Protein AF-0000000075712068 (afdb_homodimer)

Structure (mmCIF, N/CA/C/O backbone):
data_AF-0000000075712068-model_v1
#
loop_
_entity.id
_entity.type
_entity.pdbx_description
1 polymer 'Thiamin pyrophosphokinase, catalytic domain containing protein'
#
loop_
_atom_site.group_PDB
_atom_site.id
_atom_site.type_symbol
_atom_site.label_atom_id
_atom_site.label_alt_id
_atom_site.label_comp_id
_atom_site.label_asym_id
_atom_site.label_entity_id
_atom_site.label_seq_id
_atom_site.pdbx_PDB_ins_code
_atom_site.Cartn_x
_atom_site.Cartn_y
_atom_site.Cartn_z
_atom_site.occupancy
_atom_site.B_iso_or_equiv
_atom_site.auth_seq_id
_atom_site.auth_comp_id
_atom_site.auth_asym_id
_atom_site.auth_atom_id
_atom_site.pdbx_PDB_model_num
ATOM 1 N N . MET A 1 1 ? 18.078 -20.281 -3.396 1 86.62 1 MET A N 1
ATOM 2 C CA . MET A 1 1 ? 16.859 -20.359 -4.184 1 86.62 1 MET A CA 1
ATOM 3 C C . MET A 1 1 ? 16.844 -19.297 -5.277 1 86.62 1 MET A C 1
ATOM 5 O O . MET A 1 1 ? 17.438 -18.234 -5.121 1 86.62 1 MET A O 1
ATOM 9 N N . ILE A 1 2 ? 16.312 -19.641 -6.422 1 86.88 2 ILE A N 1
ATOM 10 C CA . ILE A 1 2 ? 16.188 -18.703 -7.523 1 86.88 2 ILE A CA 1
ATOM 11 C C . ILE A 1 2 ? 14.727 -18.328 -7.742 1 86.88 2 ILE A C 1
ATOM 13 O O . ILE A 1 2 ? 13.859 -19.203 -7.789 1 86.88 2 ILE A O 1
ATOM 17 N N . VAL A 1 3 ? 14.477 -17.047 -7.742 1 91.25 3 VAL A N 1
ATOM 18 C CA . VAL A 1 3 ? 13.125 -16.547 -7.984 1 91.25 3 VAL A CA 1
ATOM 19 C C . VAL A 1 3 ? 13.109 -15.727 -9.273 1 91.25 3 VAL A C 1
ATOM 21 O O . VAL A 1 3 ? 14.055 -14.984 -9.562 1 91.25 3 VAL A O 1
ATOM 24 N N . SER A 1 4 ? 12.109 -15.891 -10.039 1 91.88 4 SER A N 1
ATOM 25 C CA . SER A 1 4 ? 11.961 -15.133 -11.273 1 91.88 4 SER A CA 1
ATOM 26 C C . SER A 1 4 ? 10.5 -14.781 -11.531 1 91.88 4 SER A C 1
ATOM 28 O O . SER A 1 4 ? 9.594 -15.469 -11.047 1 91.88 4 SER A O 1
ATOM 30 N N . ASN A 1 5 ? 10.312 -13.719 -12.164 1 93.5 5 ASN A N 1
ATOM 31 C CA . ASN A 1 5 ? 8.992 -13.367 -12.688 1 93.5 5 ASN A CA 1
ATOM 32 C C . ASN A 1 5 ? 8.594 -14.273 -13.844 1 93.5 5 ASN A C 1
ATOM 34 O O . ASN A 1 5 ? 9.258 -14.289 -14.883 1 93.5 5 ASN A O 1
ATOM 38 N N . PRO A 1 6 ? 7.57 -14.984 -13.641 1 93.19 6 PRO A N 1
ATOM 39 C CA . PRO A 1 6 ? 7.223 -15.945 -14.688 1 93.19 6 PRO A CA 1
ATOM 40 C C . PRO A 1 6 ? 6.891 -15.273 -16.016 1 93.19 6 PRO A C 1
ATOM 42 O O . PRO A 1 6 ? 7.047 -15.883 -17.078 1 93.19 6 PRO A O 1
ATOM 45 N N . LEU A 1 7 ? 6.457 -14.062 -16 1 93.88 7 LEU A N 1
ATOM 46 C CA . LEU A 1 7 ? 6.105 -13.328 -17.203 1 93.88 7 LEU A CA 1
ATOM 47 C C . LEU A 1 7 ? 7.348 -13.031 -18.047 1 93.88 7 LEU A C 1
ATOM 49 O O . LEU A 1 7 ? 7.262 -12.859 -19.266 1 93.88 7 LEU A O 1
ATOM 53 N N . GLU A 1 8 ? 8.406 -12.945 -17.328 1 91.75 8 GLU A N 1
ATOM 54 C CA . GLU A 1 8 ? 9.648 -12.594 -18 1 91.75 8 GLU A CA 1
ATOM 55 C C . GLU A 1 8 ? 10.391 -13.844 -18.484 1 91.75 8 GLU A C 1
ATOM 57 O O . GLU A 1 8 ? 11.164 -13.781 -19.438 1 91.75 8 GLU A O 1
ATOM 62 N N . GLN A 1 9 ? 10.117 -14.992 -17.906 1 90.19 9 GLN A N 1
ATOM 63 C CA . GLN A 1 9 ? 10.891 -16.203 -18.188 1 90.19 9 GLN A CA 1
ATOM 64 C C . GLN A 1 9 ? 10.07 -17.203 -19 1 90.19 9 GLN A C 1
ATOM 66 O O . GLN A 1 9 ? 10.586 -18.234 -19.422 1 90.19 9 GLN A O 1
ATOM 71 N N . GLY A 1 10 ? 8.828 -16.938 -19.141 1 91.06 10 GLY A N 1
ATOM 72 C CA . GLY A 1 10 ? 7.965 -17.859 -19.859 1 91.06 10 GLY A CA 1
ATOM 73 C C . GLY A 1 10 ? 7.676 -19.125 -19.078 1 91.06 10 GLY A C 1
ATOM 74 O O . GLY A 1 10 ? 7.715 -20.234 -19.625 1 91.06 10 GLY A O 1
ATOM 75 N N . LEU A 1 11 ? 7.586 -18.984 -17.844 1 92.69 11 LEU A N 1
ATOM 76 C CA . LEU A 1 11 ? 7.289 -20.109 -16.953 1 92.69 11 LEU A CA 1
ATOM 77 C C . LEU A 1 11 ? 5.793 -20.203 -16.672 1 92.69 11 LEU A C 1
ATOM 79 O O . LEU A 1 11 ? 5.078 -19.203 -16.75 1 92.69 11 LEU A O 1
ATOM 83 N N . PRO A 1 12 ? 5.285 -21.359 -16.406 1 95.56 12 PRO A N 1
ATOM 84 C CA . PRO A 1 12 ? 3.869 -21.484 -16.062 1 95.56 12 PRO A CA 1
ATOM 85 C C . PRO A 1 12 ? 3.508 -20.734 -14.781 1 95.56 12 PRO A C 1
ATOM 87 O O . PRO A 1 12 ? 4.34 -20.609 -13.875 1 95.56 12 PRO A O 1
ATOM 90 N N . PHE A 1 13 ? 2.27 -20.281 -14.75 1 97.62 13 PHE A N 1
ATOM 91 C CA . PHE A 1 13 ? 1.799 -19.562 -13.57 1 97.62 13 PHE A CA 1
ATOM 92 C C . PHE A 1 13 ? 0.279 -19.641 -13.469 1 97.62 13 PHE A C 1
ATOM 94 O O . PHE A 1 13 ? -0.403 -19.922 -14.453 1 97.62 13 PHE A O 1
ATOM 101 N N . ALA A 1 14 ? -0.19 -19.438 -12.273 1 98.19 14 ALA A N 1
ATOM 102 C CA . ALA A 1 14 ? -1.609 -19.203 -12.023 1 98.19 14 ALA A CA 1
ATOM 103 C C . ALA A 1 14 ? -1.918 -17.703 -11.961 1 98.19 14 ALA A C 1
ATOM 105 O O . ALA A 1 14 ? -1.158 -16.938 -11.375 1 98.19 14 ALA A O 1
ATOM 106 N N . ALA A 1 15 ? -3.006 -17.344 -12.617 1 98 15 ALA A N 1
ATOM 107 C CA . ALA A 1 15 ? -3.488 -15.969 -12.523 1 98 15 ALA A CA 1
ATOM 108 C C . ALA A 1 15 ? -4.703 -15.875 -11.609 1 98 15 ALA A C 1
ATOM 110 O O . ALA A 1 15 ? -5.711 -16.547 -11.828 1 98 15 ALA A O 1
ATOM 111 N N . VAL A 1 16 ? -4.598 -15.078 -10.602 1 98.19 16 VAL A N 1
ATOM 112 C CA . VAL A 1 16 ? -5.699 -14.875 -9.664 1 98.19 16 VAL A CA 1
ATOM 113 C C . VAL A 1 16 ? -6.223 -13.445 -9.781 1 98.19 16 VAL A C 1
ATOM 115 O O . VAL A 1 16 ? -5.488 -12.484 -9.539 1 98.19 16 VAL A O 1
ATOM 118 N N . ALA A 1 17 ? -7.477 -13.336 -10.133 1 97.12 17 ALA A N 1
ATOM 119 C CA . ALA A 1 17 ? -8.117 -12.023 -10.219 1 97.12 17 ALA A CA 1
ATOM 120 C C . ALA A 1 17 ? -8.844 -11.68 -8.922 1 97.12 17 ALA A C 1
ATOM 122 O O . ALA A 1 17 ? -9.828 -12.328 -8.562 1 97.12 17 ALA A O 1
ATOM 123 N N . LEU A 1 18 ? -8.391 -10.68 -8.289 1 94.75 18 LEU A N 1
ATOM 124 C CA . LEU A 1 18 ? -9.008 -10.188 -7.059 1 94.75 18 LEU A CA 1
ATOM 125 C C . LEU A 1 18 ? -10.047 -9.109 -7.363 1 94.75 18 LEU A C 1
ATOM 127 O O . LEU A 1 18 ? -10.156 -8.656 -8.5 1 94.75 18 LEU A O 1
ATOM 131 N N . ASN A 1 19 ? -10.852 -8.773 -6.34 1 91.31 19 ASN A N 1
ATOM 132 C CA . ASN A 1 19 ? -11.883 -7.754 -6.512 1 91.31 19 ASN A CA 1
ATOM 133 C C . ASN A 1 19 ? -11.305 -6.348 -6.355 1 91.31 19 ASN A C 1
ATOM 135 O O . ASN A 1 19 ? -11.672 -5.625 -5.426 1 91.31 19 ASN A O 1
ATOM 139 N N . ASN A 1 20 ? -10.484 -6.012 -7.227 1 92.94 20 ASN A N 1
ATOM 140 C CA . ASN A 1 20 ? -9.805 -4.723 -7.344 1 92.94 20 ASN A CA 1
ATOM 141 C C . ASN A 1 20 ? -9.484 -4.391 -8.797 1 92.94 20 ASN A C 1
ATOM 143 O O . ASN A 1 20 ? -9.781 -5.176 -9.703 1 92.94 20 ASN A O 1
ATOM 147 N N . SER A 1 21 ? -8.938 -3.215 -8.961 1 92.69 21 SER A N 1
ATOM 148 C CA . SER A 1 21 ? -8.531 -2.854 -10.32 1 92.69 21 SER A CA 1
ATOM 149 C C . SER A 1 21 ? -7.488 -3.828 -10.859 1 92.69 21 SER A C 1
ATOM 151 O O . SER A 1 21 ? -6.461 -4.066 -10.227 1 92.69 21 SER A O 1
ATOM 153 N N . LEU A 1 22 ? -7.812 -4.352 -12.023 1 95.31 22 LEU A N 1
ATOM 154 C CA . LEU A 1 22 ? -6.875 -5.258 -12.68 1 95.31 22 LEU A CA 1
ATOM 155 C C . LEU A 1 22 ? -5.848 -4.484 -13.492 1 95.31 22 LEU A C 1
ATOM 157 O O . LEU A 1 22 ? -6.145 -3.406 -14.016 1 95.31 22 LEU A O 1
ATOM 161 N N . PRO A 1 23 ? -4.66 -5.008 -13.617 1 95.94 23 PRO A N 1
ATOM 162 C CA . PRO A 1 23 ? -3.613 -4.273 -14.328 1 95.94 23 PRO A CA 1
ATOM 163 C C . PRO A 1 23 ? -3.904 -4.137 -15.82 1 95.94 23 PRO A C 1
ATOM 165 O O . PRO A 1 23 ? -4.656 -4.938 -16.391 1 95.94 23 PRO A O 1
ATOM 168 N N . LYS A 1 24 ? -3.232 -3.191 -16.406 1 94 24 LYS A N 1
ATOM 169 C CA . LYS A 1 24 ? -3.416 -2.889 -17.828 1 94 24 LYS A CA 1
ATOM 170 C C . LYS A 1 24 ? -2.986 -4.066 -18.703 1 94 24 LYS A C 1
ATOM 172 O O . LYS A 1 24 ? -3.457 -4.211 -19.828 1 94 24 LYS A O 1
ATOM 177 N N . TYR A 1 25 ? -2.123 -4.938 -18.219 1 94.5 25 TYR A N 1
ATOM 178 C CA . TYR A 1 25 ? -1.614 -6.074 -18.969 1 94.5 25 TYR A CA 1
ATOM 179 C C . TYR A 1 25 ? -2.385 -7.344 -18.641 1 94.5 25 TYR A C 1
ATOM 181 O O . TYR A 1 25 ? -1.916 -8.453 -18.906 1 94.5 25 TYR A O 1
ATOM 189 N N . PHE A 1 26 ? -3.545 -7.18 -18.078 1 94.88 26 PHE A N 1
ATOM 190 C CA . PHE A 1 26 ? -4.34 -8.289 -17.562 1 94.88 26 PHE A CA 1
ATOM 191 C C . PHE A 1 26 ? -4.641 -9.297 -18.672 1 94.88 26 PHE A C 1
ATOM 193 O O . PHE A 1 26 ? -4.508 -10.508 -18.469 1 94.88 26 PHE A O 1
ATOM 200 N N . ASP A 1 27 ? -5.043 -8.805 -19.797 1 92.19 27 ASP A N 1
ATOM 201 C CA . ASP A 1 27 ? -5.461 -9.664 -20.906 1 92.19 27 ASP A CA 1
ATOM 202 C C . ASP A 1 27 ? -4.352 -10.648 -21.281 1 92.19 27 ASP A C 1
ATOM 204 O O . ASP A 1 27 ? -4.598 -11.852 -21.406 1 92.19 27 ASP A O 1
ATOM 208 N N . SER A 1 28 ? -3.17 -10.117 -21.438 1 92 28 SER A N 1
ATOM 209 C CA . SER A 1 28 ? -2.031 -10.945 -21.812 1 92 28 SER A CA 1
ATOM 210 C C . SER A 1 28 ? -1.72 -11.977 -20.734 1 92 28 SER A C 1
ATOM 212 O O . SER A 1 28 ? -1.431 -13.141 -21.031 1 92 28 SER A O 1
ATOM 214 N N . VAL A 1 29 ? -1.825 -11.648 -19.484 1 95.38 29 VAL A N 1
ATOM 215 C CA . VAL A 1 29 ? -1.562 -12.555 -18.375 1 95.38 29 VAL A CA 1
ATOM 216 C C . VAL A 1 29 ? -2.627 -13.648 -18.328 1 95.38 29 VAL A C 1
ATOM 218 O O . VAL A 1 29 ? -2.307 -14.828 -18.203 1 95.38 29 VAL A O 1
ATOM 221 N N . TRP A 1 30 ? -3.82 -13.188 -18.484 1 95.06 30 TRP A N 1
ATOM 222 C CA . TRP A 1 30 ? -4.961 -14.094 -18.391 1 95.06 30 TRP A CA 1
ATOM 223 C C . TRP A 1 30 ? -4.91 -15.156 -19.484 1 95.06 30 TRP A C 1
ATOM 225 O O . TRP A 1 30 ? -5.102 -16.344 -19.219 1 95.06 30 TRP A O 1
ATOM 235 N N . LYS A 1 31 ? -4.551 -14.758 -20.641 1 92.62 31 LYS A N 1
ATOM 236 C CA . LYS A 1 31 ? -4.496 -15.648 -21.797 1 92.62 31 LYS A CA 1
ATOM 237 C C . LYS A 1 31 ? -3.379 -16.672 -21.656 1 92.62 31 LYS A C 1
ATOM 239 O O . LYS A 1 31 ? -3.508 -17.812 -22.125 1 92.62 31 LYS A O 1
ATOM 244 N N . ASN A 1 32 ? -2.365 -16.328 -20.953 1 94.19 32 ASN A N 1
ATOM 245 C CA . ASN A 1 32 ? -1.186 -17.188 -20.922 1 94.19 32 ASN A CA 1
ATOM 246 C C . ASN A 1 32 ? -1.096 -17.969 -19.625 1 94.19 32 ASN A C 1
ATOM 248 O O . ASN A 1 32 ? -0.187 -18.781 -19.438 1 94.19 32 ASN A O 1
ATOM 252 N N . ALA A 1 33 ? -2.021 -17.812 -18.766 1 96.38 33 ALA A N 1
ATOM 253 C CA . ALA A 1 33 ? -2 -18.516 -17.469 1 96.38 33 ALA A CA 1
ATOM 254 C C . ALA A 1 33 ? -2.348 -19.984 -17.641 1 96.38 33 ALA A C 1
ATOM 256 O O . ALA A 1 33 ? -3.166 -20.344 -18.5 1 96.38 33 ALA A O 1
ATOM 257 N N . ASN A 1 34 ? -1.731 -20.797 -16.812 1 95.06 34 ASN A N 1
ATOM 258 C CA . ASN A 1 34 ? -2.061 -22.219 -16.797 1 95.06 34 ASN A CA 1
ATOM 259 C C . ASN A 1 34 ? -3.375 -22.484 -16.062 1 95.06 34 ASN A C 1
ATOM 261 O O . ASN A 1 34 ? -4.074 -23.453 -16.375 1 95.06 34 ASN A O 1
ATOM 265 N N . ILE A 1 35 ? -3.588 -21.703 -15.102 1 96.62 35 ILE A N 1
ATOM 266 C CA . ILE A 1 35 ? -4.852 -21.75 -14.375 1 96.62 35 ILE A CA 1
ATOM 267 C C . ILE A 1 35 ? -5.316 -20.328 -14.047 1 96.62 35 ILE A C 1
ATOM 269 O O . ILE A 1 35 ? -4.504 -19.484 -13.688 1 96.62 35 ILE A O 1
ATOM 273 N N . ARG A 1 36 ? -6.609 -20.125 -14.227 1 97.62 36 ARG A N 1
ATOM 274 C CA . ARG A 1 36 ? -7.242 -18.844 -13.984 1 97.62 36 ARG A CA 1
ATOM 275 C C . ARG A 1 36 ? -8.25 -18.922 -12.844 1 97.62 36 ARG A C 1
ATOM 277 O O . ARG A 1 36 ? -9.203 -19.703 -12.906 1 97.62 36 ARG A O 1
ATOM 284 N N . VAL A 1 37 ? -8.031 -18.125 -11.82 1 97.5 37 VAL A N 1
ATOM 285 C CA . VAL A 1 37 ? -8.883 -18.156 -10.641 1 97.5 37 VAL A CA 1
ATOM 286 C C . VAL A 1 37 ? -9.484 -16.781 -10.391 1 97.5 37 VAL A C 1
ATOM 288 O O . VAL A 1 37 ? -8.766 -15.773 -10.43 1 97.5 37 VAL A O 1
ATOM 291 N N . CYS A 1 38 ? -10.773 -16.734 -10.172 1 96.5 38 CYS A N 1
ATOM 292 C CA . CYS A 1 38 ? -11.43 -15.531 -9.695 1 96.5 38 CYS A CA 1
ATOM 293 C C . CYS A 1 38 ? -11.891 -15.695 -8.258 1 96.5 38 CYS A C 1
ATOM 295 O O . CYS A 1 38 ? -12.375 -16.766 -7.867 1 96.5 38 CYS A O 1
ATOM 297 N N . VAL A 1 39 ? -11.695 -14.609 -7.531 1 93.44 39 VAL A N 1
ATOM 298 C CA . VAL A 1 39 ? -12.156 -14.633 -6.148 1 93.44 39 VAL A CA 1
ATOM 299 C C . VAL A 1 39 ? -13.328 -13.664 -5.973 1 93.44 39 VAL A C 1
ATOM 301 O O . VAL A 1 39 ? -13.172 -12.453 -6.156 1 93.44 39 VAL A O 1
ATOM 304 N N . ASP A 1 40 ? -14.461 -14.172 -5.648 1 88.81 40 ASP A N 1
ATOM 305 C CA . ASP A 1 40 ? -15.664 -13.391 -5.391 1 88.81 40 ASP A CA 1
ATOM 306 C C . ASP A 1 40 ? -15.883 -12.336 -6.477 1 88.81 40 ASP A C 1
ATOM 308 O O . ASP A 1 40 ? -15.953 -12.664 -7.66 1 88.81 40 ASP A O 1
ATOM 312 N N . GLY A 1 41 ? -15.875 -11.125 -6.023 1 89.19 41 GLY A N 1
ATOM 313 C CA . GLY A 1 41 ? -16.125 -10.016 -6.934 1 89.19 41 GLY A CA 1
ATOM 314 C C . GLY A 1 41 ? -15.07 -9.883 -8.016 1 89.19 41 GLY A C 1
ATOM 315 O O . GLY A 1 41 ? -15.25 -9.141 -8.977 1 89.19 41 GLY A O 1
ATOM 316 N N . GLY A 1 42 ? -14.047 -10.609 -7.879 1 92.56 42 GLY A N 1
ATOM 317 C CA . GLY A 1 42 ? -13.078 -10.656 -8.961 1 92.56 42 GLY A CA 1
ATOM 318 C C . GLY A 1 42 ? -13.664 -11.133 -10.273 1 92.56 42 GLY A C 1
ATOM 319 O O . GLY A 1 42 ? -13.219 -10.727 -11.344 1 92.56 42 GLY A O 1
ATOM 320 N N . SER A 1 43 ? -14.648 -11.906 -10.172 1 93.06 43 SER A N 1
ATOM 321 C CA . SER A 1 43 ? -15.359 -12.391 -11.352 1 93.06 43 SER A CA 1
ATOM 322 C C . SER A 1 43 ? -16.031 -11.242 -12.102 1 93.06 43 SER A C 1
ATOM 324 O O . SER A 1 43 ? -16.016 -11.211 -13.336 1 93.06 43 SER A O 1
ATOM 326 N N . ASN A 1 44 ? -16.625 -10.383 -11.344 1 93 44 ASN A N 1
ATOM 327 C CA . ASN A 1 44 ? -17.219 -9.203 -11.945 1 93 44 ASN A CA 1
ATOM 328 C C . ASN A 1 44 ? -16.188 -8.375 -12.719 1 93 44 ASN A C 1
ATOM 330 O O . ASN A 1 44 ? -16.453 -7.938 -13.836 1 93 44 ASN A O 1
ATOM 334 N N . ARG A 1 45 ? -15.047 -8.234 -12.094 1 91.81 45 ARG A N 1
ATOM 335 C CA . ARG A 1 45 ? -13.977 -7.441 -12.695 1 91.81 45 ARG A CA 1
ATOM 336 C C . ARG A 1 45 ? -13.516 -8.047 -14.016 1 91.81 45 ARG A C 1
ATOM 338 O O . ARG A 1 45 ? -13.273 -7.328 -14.984 1 91.81 45 ARG A O 1
ATOM 345 N N . VAL A 1 46 ? -13.43 -9.328 -14.031 1 93.81 46 VAL A N 1
ATOM 346 C CA . VAL A 1 46 ? -12.945 -10.031 -15.211 1 93.81 46 VAL A CA 1
ATOM 347 C C . VAL A 1 46 ? -13.953 -9.891 -16.344 1 93.81 46 VAL A C 1
ATOM 349 O O . VAL A 1 46 ? -13.586 -9.539 -17.469 1 93.81 46 VAL A O 1
ATOM 352 N N . LEU A 1 47 ? -15.164 -10.133 -16.062 1 90.62 47 LEU A N 1
ATOM 353 C CA . LEU A 1 47 ? -16.172 -10.016 -17.109 1 90.62 47 LEU A CA 1
ATOM 354 C C . LEU A 1 47 ? -16.25 -8.578 -17.609 1 90.62 47 LEU A C 1
ATOM 356 O O . LEU A 1 47 ? -16.312 -8.352 -18.828 1 90.62 47 LEU A O 1
ATOM 360 N N . ASP A 1 48 ? -16.281 -7.641 -16.688 1 90.62 48 ASP A N 1
ATOM 361 C CA . ASP A 1 48 ? -16.344 -6.234 -17.062 1 90.62 48 ASP A CA 1
ATOM 362 C C . ASP A 1 48 ? -15.141 -5.84 -17.922 1 90.62 48 ASP A C 1
ATOM 364 O O . ASP A 1 48 ? -15.273 -5.027 -18.844 1 90.62 48 ASP A O 1
ATOM 368 N N . TYR A 1 49 ? -14.047 -6.359 -17.562 1 89.44 49 TYR A N 1
ATOM 369 C CA . TYR A 1 49 ? -12.828 -6.086 -18.312 1 89.44 49 TYR A CA 1
ATOM 370 C C . TYR A 1 49 ? -12.969 -6.516 -19.766 1 89.44 49 TYR A C 1
ATOM 372 O O . TYR A 1 49 ? -12.672 -5.746 -20.688 1 89.44 49 TYR A O 1
ATOM 380 N N . PHE A 1 50 ? -13.469 -7.684 -20.016 1 86.94 50 PHE A N 1
ATOM 381 C CA . PHE A 1 50 ? -13.547 -8.234 -21.375 1 86.94 50 PHE A CA 1
ATOM 382 C C . PHE A 1 50 ? -14.727 -7.641 -22.125 1 86.94 50 PHE A C 1
ATOM 384 O O . PHE A 1 50 ? -14.656 -7.445 -23.344 1 86.94 50 PHE A O 1
ATOM 391 N N . VAL A 1 51 ? -15.781 -7.375 -21.438 1 82.5 51 VAL A N 1
ATOM 392 C CA . VAL A 1 51 ? -16.922 -6.707 -22.062 1 82.5 51 VAL A CA 1
ATOM 393 C C . VAL A 1 51 ? -16.516 -5.301 -22.5 1 82.5 51 VAL A C 1
ATOM 395 O O . VAL A 1 51 ? -16.875 -4.855 -23.594 1 82.5 51 VAL A O 1
ATOM 398 N N . GLY A 1 52 ? -15.805 -4.648 -21.641 1 81.31 52 GLY A N 1
ATOM 399 C CA . GLY A 1 52 ? -15.32 -3.316 -21.969 1 81.31 52 GLY A CA 1
ATOM 400 C C . GLY A 1 52 ? -14.438 -3.289 -23.203 1 81.31 52 GLY A C 1
ATOM 401 O O . GLY A 1 52 ? -14.461 -2.326 -23.969 1 81.31 52 GLY A O 1
ATOM 402 N N . LYS A 1 53 ? -13.695 -4.316 -23.422 1 79.38 53 LYS A N 1
ATOM 403 C CA . LYS A 1 53 ? -12.805 -4.418 -24.578 1 79.38 53 LYS A CA 1
ATOM 404 C C . LYS A 1 53 ? -13.547 -4.938 -25.812 1 79.38 53 LYS A C 1
ATOM 406 O O . LYS A 1 53 ? -12.961 -5.094 -26.875 1 79.38 53 LYS A O 1
ATOM 411 N N . LYS A 1 54 ? -14.82 -5.145 -25.656 1 77.62 54 LYS A N 1
ATOM 412 C CA . LYS A 1 54 ? -15.672 -5.66 -26.734 1 77.62 54 LYS A CA 1
ATOM 413 C C . LYS A 1 54 ? -15.141 -6.984 -27.266 1 77.62 54 LYS A C 1
ATOM 415 O O . LYS A 1 54 ? -15.188 -7.234 -28.469 1 77.62 54 LYS A O 1
ATOM 420 N N . GLU A 1 55 ? -14.453 -7.586 -26.438 1 72.44 55 GLU A N 1
ATOM 421 C CA . GLU A 1 55 ? -13.984 -8.906 -26.828 1 72.44 55 GLU A CA 1
ATOM 422 C C . GLU A 1 55 ? -15.055 -9.969 -26.594 1 72.44 55 GLU A C 1
ATOM 424 O O . GLU A 1 55 ? -15.547 -10.133 -25.469 1 72.44 55 GLU A O 1
ATOM 429 N N . LYS A 1 56 ? -15.438 -10.484 -27.672 1 64.88 56 LYS A N 1
ATOM 430 C CA . LYS A 1 56 ? -16.5 -11.484 -27.609 1 64.88 56 LYS A CA 1
ATOM 431 C C . LYS A 1 56 ? -15.977 -12.828 -27.125 1 64.88 56 LYS A C 1
ATOM 433 O O . LYS A 1 56 ? -16.719 -13.609 -26.531 1 64.88 56 LYS A O 1
ATOM 438 N N . LYS A 1 57 ? -14.719 -12.992 -27.391 1 74.81 57 LYS A N 1
ATOM 439 C CA . LYS A 1 57 ? -14.156 -14.266 -26.969 1 74.81 57 LYS A CA 1
ATOM 440 C C . LYS A 1 57 ? -13.086 -14.062 -25.891 1 74.81 57 LYS A C 1
ATOM 442 O O . LYS A 1 57 ? -12.148 -13.289 -26.094 1 74.81 57 LYS A O 1
ATOM 447 N N . PHE A 1 58 ? -13.469 -14.398 -24.688 1 79.62 58 PHE A N 1
ATOM 448 C CA . PHE A 1 58 ? -12.477 -14.375 -23.625 1 79.62 58 PHE A CA 1
ATOM 449 C C . PHE A 1 58 ? -12.461 -15.695 -22.875 1 79.62 58 PHE A C 1
ATOM 451 O O . PHE A 1 58 ? -13.383 -16.5 -23 1 79.62 58 PHE A O 1
ATOM 458 N N . LEU A 1 59 ? -11.344 -15.961 -22.359 1 89.12 59 LEU A N 1
ATOM 459 C CA . LEU A 1 59 ? -11.219 -17.188 -21.578 1 89.12 59 LEU A CA 1
ATOM 460 C C . LEU A 1 59 ? -11.891 -17.047 -20.219 1 89.12 59 LEU A C 1
ATOM 462 O O . LEU A 1 59 ? -11.617 -16.109 -19.484 1 89.12 59 LEU A O 1
ATOM 466 N N . SER A 1 60 ? -12.758 -17.953 -20 1 93.38 60 SER A N 1
ATOM 467 C CA . SER A 1 60 ? -13.391 -18 -18.688 1 93.38 60 SER A CA 1
ATOM 468 C C . SER A 1 60 ? -12.406 -18.438 -17.609 1 93.38 60 SER A C 1
ATOM 470 O O . SER A 1 60 ? -11.43 -19.125 -17.906 1 93.38 60 SER A O 1
ATOM 472 N N . PRO A 1 61 ? -12.703 -18.031 -16.375 1 96.88 61 PRO A N 1
ATOM 473 C CA . PRO A 1 61 ? -11.898 -18.609 -15.297 1 96.88 61 PRO A CA 1
ATOM 474 C C . PRO A 1 61 ? -12.078 -20.125 -15.18 1 96.88 61 PRO A C 1
ATOM 476 O O . PRO A 1 61 ? -13.156 -20.641 -15.477 1 96.88 61 PRO A O 1
ATOM 479 N N . ASP A 1 62 ? -10.961 -20.766 -14.805 1 96.62 62 ASP A N 1
ATOM 480 C CA . ASP A 1 62 ? -11.07 -22.188 -14.508 1 96.62 62 ASP A CA 1
ATOM 481 C C . ASP A 1 62 ? -11.852 -22.422 -13.219 1 96.62 62 ASP A C 1
ATOM 483 O O . ASP A 1 62 ? -12.633 -23.375 -13.133 1 96.62 62 ASP A O 1
ATOM 487 N N . VAL A 1 63 ? -11.656 -21.547 -12.273 1 96.38 63 VAL A N 1
ATOM 488 C CA . VAL A 1 63 ? -12.281 -21.703 -10.969 1 96.38 63 VAL A CA 1
ATOM 489 C C . VAL A 1 63 ? -12.734 -20.344 -10.438 1 96.38 63 VAL A C 1
ATOM 491 O O . VAL A 1 63 ? -12.031 -19.344 -10.602 1 96.38 63 VAL A O 1
ATOM 494 N N . ILE A 1 64 ? -13.875 -20.281 -9.844 1 95.19 64 ILE A N 1
ATOM 495 C CA . ILE A 1 64 ? -14.367 -19.156 -9.047 1 95.19 64 ILE A CA 1
ATOM 496 C C . ILE A 1 64 ? -14.516 -19.594 -7.586 1 95.19 64 ILE A C 1
ATOM 498 O O . ILE A 1 64 ? -15.227 -20.547 -7.285 1 95.19 64 ILE A O 1
ATOM 502 N N . VAL A 1 65 ? -13.805 -18.828 -6.723 1 94.12 65 VAL A N 1
ATOM 503 C CA . VAL A 1 65 ? -13.82 -19.234 -5.32 1 94.12 65 VAL A CA 1
ATOM 504 C C . VAL A 1 65 ? -14.328 -18.078 -4.453 1 94.12 65 VAL A C 1
ATOM 506 O O . VAL A 1 65 ? -14.016 -16.922 -4.711 1 94.12 65 VAL A O 1
ATOM 509 N N . GLY A 1 66 ? -15.117 -18.359 -3.393 1 89.81 66 GLY A N 1
ATOM 510 C CA . GLY A 1 66 ? -15.562 -17.359 -2.436 1 89.81 66 GLY A CA 1
ATOM 511 C C . GLY A 1 66 ? -16.938 -17.625 -1.879 1 89.81 66 GLY A C 1
ATOM 512 O O . GLY A 1 66 ? -17.453 -18.75 -1.988 1 89.81 66 GLY A O 1
ATOM 513 N N . ASP A 1 67 ? -17.516 -16.672 -1.195 1 82 67 ASP A N 1
ATOM 514 C CA . ASP A 1 67 ? -18.875 -16.828 -0.651 1 82 67 ASP A CA 1
ATOM 515 C C . ASP A 1 67 ? -19.922 -16.359 -1.646 1 82 67 ASP A C 1
ATOM 517 O O . ASP A 1 67 ? -21.125 -16.422 -1.369 1 82 67 ASP A O 1
ATOM 521 N N . LEU A 1 68 ? -19.547 -15.906 -2.734 1 77.94 68 LEU A N 1
ATOM 522 C CA . LEU A 1 68 ? -20.328 -15.562 -3.912 1 77.94 68 LEU A CA 1
ATOM 523 C C . LEU A 1 68 ? -21.328 -14.453 -3.592 1 77.94 68 LEU A C 1
ATOM 525 O O . LEU A 1 68 ? -22.328 -14.297 -4.285 1 77.94 68 LEU A O 1
ATOM 529 N N . GLN A 1 69 ? -21.016 -13.773 -2.518 1 77.5 69 GLN A N 1
ATOM 530 C CA . GLN A 1 69 ? -21.922 -12.703 -2.131 1 77.5 69 GLN A CA 1
ATOM 531 C C . GLN A 1 69 ? -21.734 -11.477 -3.02 1 77.5 69 GLN A C 1
ATOM 533 O O . GLN A 1 69 ? -22.688 -10.711 -3.236 1 77.5 69 GLN A O 1
ATOM 538 N N . SER A 1 70 ? -20.609 -11.297 -3.518 1 80.19 70 SER A N 1
ATOM 539 C CA . SER A 1 70 ? -20.297 -10.086 -4.262 1 80.19 70 SER A CA 1
ATOM 540 C C . SER A 1 70 ? -20.328 -10.336 -5.766 1 80.19 70 SER A C 1
ATOM 542 O O . SER A 1 70 ? -20 -9.445 -6.555 1 80.19 70 SER A O 1
ATOM 544 N N . ILE A 1 71 ? -20.688 -11.461 -6.176 1 89.12 71 ILE A N 1
ATOM 545 C CA . ILE A 1 71 ? -20.734 -11.758 -7.605 1 89.12 71 ILE A CA 1
ATOM 546 C C . ILE A 1 71 ? -22.141 -11.461 -8.141 1 89.12 71 ILE A C 1
ATOM 548 O O . ILE A 1 71 ? -23.141 -11.844 -7.535 1 89.12 71 ILE A O 1
ATOM 552 N N . ARG A 1 72 ? -22.172 -10.773 -9.172 1 91.06 72 ARG A N 1
ATOM 553 C CA . ARG A 1 72 ? -23.453 -10.531 -9.836 1 91.06 72 ARG A CA 1
ATOM 554 C C . ARG A 1 72 ? -24.016 -11.82 -10.438 1 91.06 72 ARG A C 1
ATOM 556 O O . ARG A 1 72 ? -23.266 -12.617 -11.016 1 91.06 72 ARG A O 1
ATOM 563 N N . PRO A 1 73 ? -25.297 -11.906 -10.336 1 90.38 73 PRO A N 1
ATOM 564 C CA . PRO A 1 73 ? -25.906 -13.148 -10.828 1 90.38 73 PRO A CA 1
ATOM 565 C C . PRO A 1 73 ? -25.609 -13.406 -12.305 1 90.38 73 PRO A C 1
ATOM 567 O O . PRO A 1 73 ? -25.344 -14.547 -12.695 1 90.38 73 PRO A O 1
ATOM 570 N N . GLU A 1 74 ? -25.656 -12.453 -13.062 1 90.75 74 GLU A N 1
ATOM 571 C CA . GLU A 1 74 ? -25.406 -12.617 -14.492 1 90.75 74 GLU A CA 1
ATOM 572 C C . GLU A 1 74 ? -23.969 -13.07 -14.758 1 90.75 74 GLU A C 1
ATOM 574 O O . GLU A 1 74 ? -23.719 -13.82 -15.703 1 90.75 74 GLU A O 1
ATOM 579 N N . VAL A 1 75 ? -23.094 -12.656 -13.922 1 90.88 75 VAL A N 1
ATOM 580 C CA . VAL A 1 75 ? -21.688 -13.016 -14.055 1 90.88 75 VAL A CA 1
ATOM 581 C C . VAL A 1 75 ? -21.484 -14.477 -13.664 1 90.88 75 VAL A C 1
ATOM 583 O O . VAL A 1 75 ? -20.812 -15.227 -14.375 1 90.88 75 VAL A O 1
ATOM 586 N N . GLN A 1 76 ? -22.125 -14.836 -12.617 1 90.06 76 GLN A N 1
ATOM 587 C CA . GLN A 1 76 ? -22.031 -16.219 -12.18 1 90.06 76 GLN A CA 1
ATOM 588 C C . GLN A 1 76 ? -22.578 -17.172 -13.234 1 90.06 76 GLN A C 1
ATOM 590 O O . GLN A 1 76 ? -21.953 -18.188 -13.547 1 90.06 76 GLN A O 1
ATOM 595 N N . HIS A 1 77 ? -23.703 -16.828 -13.742 1 90.56 77 HIS A N 1
ATOM 596 C CA . HIS A 1 77 ? -24.344 -17.672 -14.766 1 90.56 77 HIS A CA 1
ATOM 597 C C . HIS A 1 77 ? -23.453 -17.781 -16 1 90.56 77 HIS A C 1
ATOM 599 O O . HIS A 1 77 ? -23.297 -18.875 -16.547 1 90.56 77 HIS A O 1
ATOM 605 N N . GLU A 1 78 ? -22.922 -16.703 -16.375 1 89.88 78 GLU A N 1
ATOM 606 C CA . GLU A 1 78 ? -22.062 -16.688 -17.562 1 89.88 78 GLU A CA 1
ATOM 607 C C . GLU A 1 78 ? -20.859 -17.609 -17.391 1 89.88 78 GLU A C 1
ATOM 609 O O . GLU A 1 78 ? -20.594 -18.453 -18.266 1 89.88 78 GLU A O 1
ATOM 614 N N . PHE A 1 79 ? -20.234 -17.578 -16.312 1 91.81 79 PHE A N 1
ATOM 615 C CA . PHE A 1 79 ? -19 -18.328 -16.125 1 91.81 79 PHE A CA 1
ATOM 616 C C . PHE A 1 79 ? -19.312 -19.797 -15.852 1 91.81 79 PHE A C 1
ATOM 618 O O . PHE A 1 79 ? -18.562 -20.672 -16.281 1 91.81 79 PHE A O 1
ATOM 625 N N . GLU A 1 80 ? -20.344 -20.016 -15.227 1 89.81 80 GLU A N 1
ATOM 626 C CA . GLU A 1 80 ? -20.75 -21.406 -15.047 1 89.81 80 GLU A CA 1
ATOM 627 C C . GLU A 1 80 ? -21.094 -22.062 -16.391 1 89.81 80 GLU A C 1
ATOM 629 O O . GLU A 1 80 ? -20.719 -23.203 -16.641 1 89.81 80 GLU A O 1
ATOM 634 N N . SER A 1 81 ? -21.766 -21.328 -17.156 1 91.31 81 SER A N 1
ATOM 635 C CA . SER A 1 81 ? -22.203 -21.844 -18.453 1 91.31 81 SER A CA 1
ATOM 636 C C . SER A 1 81 ? -21.016 -22.062 -19.391 1 91.31 81 SER A C 1
ATOM 638 O O . SER A 1 81 ? -21.094 -22.875 -20.312 1 91.31 81 SER A O 1
ATOM 640 N N . THR A 1 82 ? -19.984 -21.359 -19.109 1 90.19 82 THR A N 1
ATOM 641 C CA . THR A 1 82 ? -18.828 -21.453 -19.984 1 90.19 82 THR A CA 1
ATOM 642 C C . THR A 1 82 ? -17.766 -22.375 -19.391 1 90.19 82 THR A C 1
ATOM 644 O O . THR A 1 82 ? -16.641 -22.453 -19.891 1 90.19 82 THR A O 1
ATOM 647 N N . GLY A 1 83 ? -18.062 -23.047 -18.219 1 90.94 83 GLY A N 1
ATOM 648 C CA . GLY A 1 83 ? -17.234 -24.156 -17.781 1 90.94 83 GLY A CA 1
ATOM 649 C C . GLY A 1 83 ? -16.469 -23.859 -16.5 1 90.94 83 GLY A C 1
ATOM 650 O O . GLY A 1 83 ? -15.68 -24.703 -16.031 1 90.94 83 GLY A O 1
ATOM 651 N N . SER A 1 84 ? -16.625 -22.766 -15.906 1 94.75 84 SER A N 1
ATOM 652 C CA . SER A 1 84 ? -15.922 -22.438 -14.664 1 94.75 84 SER A CA 1
ATOM 653 C C . SER A 1 84 ? -16.422 -23.312 -13.508 1 94.75 84 SER A C 1
ATOM 655 O O . SER A 1 84 ? -17.625 -23.547 -13.383 1 94.75 84 SER A O 1
ATOM 657 N N . GLN A 1 85 ? -15.492 -23.828 -12.789 1 94.62 85 GLN A N 1
ATOM 658 C CA . GLN A 1 85 ? -15.844 -24.5 -11.547 1 94.62 85 GLN A CA 1
ATOM 659 C C . GLN A 1 85 ? -16.109 -23.5 -10.43 1 94.62 85 GLN A C 1
ATOM 661 O O . GLN A 1 85 ? -15.344 -22.547 -10.25 1 94.62 85 GLN A O 1
ATOM 666 N N . ILE A 1 86 ? -17.156 -23.75 -9.68 1 92.25 86 ILE A N 1
ATOM 667 C CA . ILE A 1 86 ? -17.484 -22.875 -8.555 1 92.25 86 ILE A CA 1
ATOM 668 C C . ILE A 1 86 ? -17.125 -23.578 -7.242 1 92.25 86 ILE A C 1
ATOM 670 O O . ILE A 1 86 ? -17.594 -24.688 -6.977 1 92.25 86 ILE A O 1
ATOM 674 N N . VAL A 1 87 ? -16.266 -22.969 -6.488 1 92.56 87 VAL A N 1
ATOM 675 C CA . VAL A 1 87 ? -15.883 -23.469 -5.168 1 92.56 87 VAL A CA 1
ATOM 676 C C . VAL A 1 87 ? -16.391 -22.516 -4.094 1 92.56 87 VAL A C 1
ATOM 678 O O . VAL A 1 87 ? -15.844 -21.422 -3.928 1 92.56 87 VAL A O 1
ATOM 681 N N . LYS A 1 88 ? -17.328 -22.938 -3.312 1 88.31 88 LYS A N 1
ATOM 682 C CA . LYS A 1 88 ? -17.922 -22.078 -2.291 1 88.31 88 LYS A CA 1
ATOM 683 C C . LYS A 1 88 ? -17.188 -22.219 -0.96 1 88.31 88 LYS A C 1
ATOM 685 O O . LYS A 1 88 ? -16.969 -23.328 -0.478 1 88.31 88 LYS A O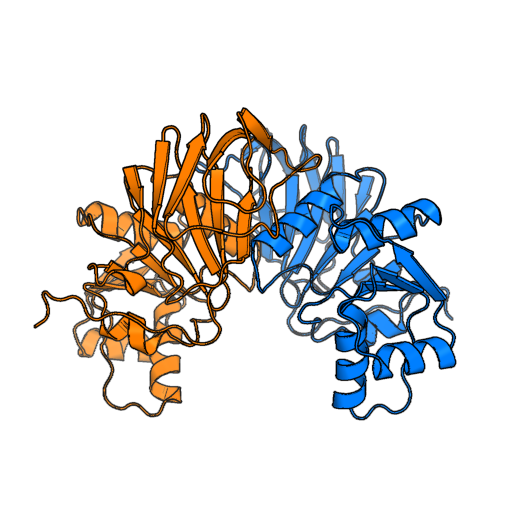 1
ATOM 690 N N . ILE A 1 89 ? -16.734 -21.141 -0.492 1 84.31 89 ILE A N 1
ATOM 691 C CA . ILE A 1 89 ? -16.141 -21.062 0.837 1 84.31 89 ILE A CA 1
ATOM 692 C C . ILE A 1 89 ? -16.906 -20.031 1.68 1 84.31 89 ILE A C 1
ATOM 694 O O . ILE A 1 89 ? -16.906 -18.844 1.375 1 84.31 89 ILE A O 1
ATOM 698 N N . ASN A 1 90 ? -17.609 -20.469 2.748 1 76.31 90 ASN A N 1
ATOM 699 C CA . ASN A 1 90 ? -18.469 -19.625 3.58 1 76.31 90 ASN A CA 1
ATOM 700 C C . ASN A 1 90 ? -17.719 -19.156 4.832 1 76.31 90 ASN A C 1
ATOM 702 O O . ASN A 1 90 ? -17.875 -19.734 5.906 1 76.31 90 ASN A O 1
ATOM 706 N N . ASN A 1 91 ? -16.547 -18.844 4.746 1 71.31 91 ASN A N 1
ATOM 707 C CA . ASN A 1 91 ? -15.805 -18.375 5.918 1 71.31 91 ASN A CA 1
ATOM 708 C C . ASN A 1 91 ? -15.469 -16.891 5.82 1 71.31 91 ASN A C 1
ATOM 710 O O . ASN A 1 91 ? -14.633 -16.5 5.008 1 71.31 91 ASN A O 1
ATOM 714 N N . SER A 1 92 ? -16.188 -16.219 6.707 1 65.94 92 SER A N 1
ATOM 715 C CA . SER A 1 92 ? -16.047 -14.766 6.68 1 65.94 92 SER A CA 1
ATOM 716 C C . SER A 1 92 ? -14.703 -14.32 7.25 1 65.94 92 SER A C 1
ATOM 718 O O . SER A 1 92 ? -14.297 -13.172 7.082 1 65.94 92 SER A O 1
ATOM 720 N N . GLN A 1 93 ? -13.945 -15.242 7.734 1 76.12 93 GLN A N 1
ATOM 721 C CA . GLN A 1 93 ? -12.711 -14.859 8.406 1 76.12 93 GLN A CA 1
ATOM 722 C C . GLN A 1 93 ? -11.508 -15.062 7.492 1 76.12 93 GLN A C 1
ATOM 724 O O . GLN A 1 93 ? -10.367 -14.773 7.883 1 76.12 93 GLN A O 1
ATOM 729 N N . VAL A 1 94 ? -11.812 -15.516 6.379 1 82.62 94 VAL A N 1
ATOM 730 C CA . VAL A 1 94 ? -10.727 -15.742 5.426 1 82.62 94 VAL A CA 1
ATOM 731 C C . VAL A 1 94 ? -10.766 -14.672 4.344 1 82.62 94 VAL A C 1
ATOM 733 O O . VAL A 1 94 ? -11.82 -14.391 3.766 1 82.62 94 VAL A O 1
ATOM 736 N N . THR A 1 95 ? -9.648 -14.023 4.148 1 87.19 95 THR A N 1
ATOM 737 C CA . THR A 1 95 ? -9.594 -12.953 3.156 1 87.19 95 THR A CA 1
ATOM 738 C C . THR A 1 95 ? -9.641 -13.531 1.742 1 87.19 95 THR A C 1
ATOM 740 O O . THR A 1 95 ? -9.438 -14.727 1.547 1 87.19 95 THR A O 1
ATOM 743 N N . ASP A 1 96 ? -9.906 -12.703 0.818 1 84.25 96 ASP A N 1
ATOM 744 C CA . ASP A 1 96 ? -9.953 -13.109 -0.583 1 84.25 96 ASP A CA 1
ATOM 745 C C . ASP A 1 96 ? -8.625 -13.711 -1.028 1 84.25 96 ASP A C 1
ATOM 747 O O . ASP A 1 96 ? -8.602 -14.742 -1.705 1 84.25 96 ASP A O 1
ATOM 751 N N . ALA A 1 97 ? -7.574 -13.156 -0.634 1 90.06 97 ALA A N 1
ATOM 752 C CA . ALA A 1 97 ? -6.258 -13.68 -0.984 1 90.06 97 ALA A CA 1
ATOM 753 C C . ALA A 1 97 ? -6.051 -15.078 -0.408 1 90.06 97 ALA A C 1
ATOM 755 O O . ALA A 1 97 ? -5.562 -15.977 -1.099 1 90.06 97 ALA A O 1
ATOM 756 N N . GLU A 1 98 ? -6.445 -15.242 0.799 1 93.19 98 GLU A N 1
ATOM 757 C CA . GLU A 1 98 ? -6.285 -16.531 1.461 1 93.19 98 GLU A CA 1
ATOM 758 C C . GLU A 1 98 ? -7.141 -17.609 0.797 1 93.19 98 GLU A C 1
ATOM 760 O O . GLU A 1 98 ? -6.715 -18.75 0.665 1 93.19 98 GLU A O 1
ATOM 765 N N . LYS A 1 99 ? -8.359 -17.234 0.379 1 92.38 99 LYS A N 1
ATOM 766 C CA . LYS A 1 99 ? -9.219 -18.188 -0.32 1 92.38 99 LYS A CA 1
ATOM 767 C C . LYS A 1 99 ? -8.539 -18.719 -1.572 1 92.38 99 LYS A C 1
ATOM 769 O O . LYS A 1 99 ? -8.492 -19.938 -1.786 1 92.38 99 LYS A O 1
ATOM 774 N N . ALA A 1 100 ? -8.016 -17.844 -2.336 1 93.44 100 ALA A N 1
ATOM 775 C CA . ALA A 1 100 ? -7.367 -18.219 -3.586 1 93.44 100 ALA A CA 1
ATOM 776 C C . ALA A 1 100 ? -6.113 -19.062 -3.32 1 93.44 100 ALA A C 1
ATOM 778 O O . ALA A 1 100 ? -5.902 -20.094 -3.957 1 93.44 100 ALA A O 1
ATOM 779 N N . ILE A 1 101 ? -5.309 -18.641 -2.396 1 96.06 101 ILE A N 1
ATOM 780 C CA . ILE A 1 101 ? -4.047 -19.297 -2.084 1 96.06 101 ILE A CA 1
ATOM 781 C C . ILE A 1 101 ? -4.316 -20.688 -1.515 1 96.06 101 ILE A C 1
ATOM 783 O O . ILE A 1 101 ? -3.664 -21.656 -1.902 1 96.06 101 ILE A O 1
ATOM 787 N N . ASN A 1 102 ? -5.285 -20.766 -0.631 1 94.44 102 ASN A N 1
ATOM 788 C CA . ASN A 1 102 ? -5.645 -22.062 -0.057 1 94.44 102 ASN A CA 1
ATOM 789 C C . ASN A 1 102 ? -6.156 -23.016 -1.123 1 94.44 102 ASN A C 1
ATOM 791 O O . ASN A 1 102 ? -5.82 -24.203 -1.11 1 94.44 102 ASN A O 1
ATOM 795 N N . LEU A 1 103 ? -6.988 -22.484 -2.006 1 95.06 103 LEU A N 1
ATOM 796 C CA . LEU A 1 103 ? -7.496 -23.297 -3.111 1 95.06 103 LEU A CA 1
ATOM 797 C C . LEU A 1 103 ? -6.348 -23.891 -3.924 1 95.06 103 LEU A C 1
ATOM 799 O O . LEU A 1 103 ? -6.324 -25.094 -4.195 1 95.06 103 LEU A O 1
ATOM 803 N N . LEU A 1 104 ? -5.395 -23.078 -4.301 1 97.06 104 LEU A N 1
ATOM 804 C CA . LEU A 1 104 ? -4.273 -23.516 -5.125 1 97.06 104 LEU A CA 1
ATOM 805 C C . LEU A 1 104 ? -3.346 -24.438 -4.336 1 97.06 104 LEU A C 1
ATOM 807 O O . LEU A 1 104 ? -2.752 -25.359 -4.906 1 97.06 104 LEU A O 1
ATOM 811 N N . SER A 1 105 ? -3.207 -24.156 -3.049 1 96.38 105 SER A N 1
ATOM 812 C CA . SER A 1 105 ? -2.449 -25.062 -2.184 1 96.38 105 SER A CA 1
ATOM 813 C C . SER A 1 105 ? -3.078 -26.453 -2.143 1 96.38 105 SER A C 1
ATOM 815 O O . SER A 1 105 ? -2.377 -27.453 -2.254 1 96.38 105 SER A O 1
ATOM 817 N N . ASP A 1 106 ? -4.379 -26.484 -1.974 1 95.06 106 ASP A N 1
ATOM 818 C CA . ASP A 1 106 ? -5.109 -27.734 -1.926 1 95.06 106 ASP A CA 1
ATOM 819 C C . ASP A 1 106 ? -4.953 -28.516 -3.232 1 95.06 106 ASP A C 1
ATOM 821 O O . ASP A 1 106 ? -4.941 -29.75 -3.23 1 95.06 106 ASP A O 1
ATOM 825 N N . MET A 1 107 ? -4.82 -27.797 -4.305 1 94.69 107 MET A N 1
ATOM 826 C CA . MET A 1 107 ? -4.605 -28.391 -5.617 1 94.69 107 MET A CA 1
ATOM 827 C C . MET A 1 107 ? -3.15 -28.812 -5.789 1 94.69 107 MET A C 1
ATOM 829 O O . MET A 1 107 ? -2.768 -29.328 -6.844 1 94.69 107 MET A O 1
ATOM 833 N N . LYS A 1 108 ? -2.277 -28.5 -4.773 1 96.19 108 LYS A N 1
ATOM 834 C CA . LYS A 1 108 ? -0.845 -28.781 -4.793 1 96.19 108 LYS A CA 1
ATOM 835 C C . LYS A 1 108 ? -0.158 -28.078 -5.957 1 96.19 108 LYS A C 1
ATOM 837 O O . LYS A 1 108 ? 0.713 -28.656 -6.613 1 96.19 108 LYS A O 1
ATOM 842 N N . TYR A 1 109 ? -0.722 -26.906 -6.203 1 95.81 109 TYR A N 1
ATOM 843 C CA . TYR A 1 109 ? -0.108 -26.109 -7.258 1 95.81 109 TYR A CA 1
ATOM 844 C C . TYR A 1 109 ? 1.318 -25.734 -6.887 1 95.81 109 TYR A C 1
ATOM 846 O O . TYR A 1 109 ? 1.57 -25.25 -5.781 1 95.81 109 TYR A O 1
ATOM 854 N N . LYS A 1 110 ? 2.283 -25.844 -7.852 1 94.25 110 LYS A N 1
ATOM 855 C CA . LYS A 1 110 ? 3.689 -25.688 -7.484 1 94.25 110 LYS A CA 1
ATOM 856 C C . LYS A 1 110 ? 4.316 -24.484 -8.188 1 94.25 110 LYS A C 1
ATOM 858 O O . LYS A 1 110 ? 5.375 -24.016 -7.773 1 94.25 110 LYS A O 1
ATOM 863 N N . ASN A 1 111 ? 3.648 -24.031 -9.281 1 95.81 111 ASN A N 1
ATOM 864 C CA . ASN A 1 111 ? 4.219 -22.922 -10.016 1 95.81 111 ASN A CA 1
ATOM 865 C C . ASN A 1 111 ? 3.875 -21.578 -9.359 1 95.81 111 ASN A C 1
ATOM 867 O O . ASN A 1 111 ? 3.268 -21.547 -8.289 1 95.81 111 ASN A O 1
ATOM 871 N N . THR A 1 112 ? 4.332 -20.547 -9.977 1 97.5 112 THR A N 1
ATOM 872 C CA . THR A 1 112 ? 4.141 -19.203 -9.438 1 97.5 112 THR A CA 1
ATOM 873 C C . THR A 1 112 ? 2.668 -18.812 -9.484 1 97.5 112 THR A C 1
ATOM 875 O O . THR A 1 112 ? 1.976 -19.094 -10.461 1 97.5 112 THR A O 1
ATOM 878 N N . ILE A 1 113 ? 2.217 -18.203 -8.422 1 98.19 113 ILE A N 1
ATOM 879 C CA . ILE A 1 113 ? 0.886 -17.609 -8.352 1 98.19 113 ILE A CA 1
ATOM 880 C C . ILE A 1 113 ? 0.99 -16.094 -8.492 1 98.19 113 ILE A C 1
ATOM 882 O O . ILE A 1 113 ? 1.691 -15.438 -7.723 1 98.19 113 ILE A O 1
ATOM 886 N N . LEU A 1 114 ? 0.323 -15.547 -9.461 1 98.12 114 LEU A N 1
ATOM 887 C CA . LEU A 1 114 ? 0.232 -14.102 -9.633 1 98.12 114 LEU A CA 1
ATOM 888 C C . LEU A 1 114 ? -1.093 -13.578 -9.094 1 98.12 114 LEU A C 1
ATOM 890 O O . LEU A 1 114 ? -2.154 -13.867 -9.648 1 98.12 114 LEU A O 1
ATOM 894 N N . LEU A 1 115 ? -1.02 -12.859 -8.023 1 98.31 115 LEU A N 1
ATOM 895 C CA . LEU A 1 115 ? -2.191 -12.156 -7.516 1 98.31 115 LEU A CA 1
ATOM 896 C C . LEU A 1 115 ? -2.365 -10.812 -8.219 1 98.31 115 LEU A C 1
ATOM 898 O O . LEU A 1 115 ? -1.608 -9.875 -7.961 1 98.31 115 LEU A O 1
ATOM 902 N N . LEU A 1 116 ? -3.396 -10.75 -9.047 1 97.69 116 LEU A N 1
ATOM 903 C CA . LEU A 1 116 ? -3.605 -9.555 -9.852 1 97.69 116 LEU A CA 1
ATOM 904 C C . LEU A 1 116 ? -4.586 -8.602 -9.172 1 97.69 116 LEU A C 1
ATOM 906 O O . LEU A 1 116 ? -5.672 -9.023 -8.758 1 97.69 116 LEU A O 1
ATOM 910 N N . GLY A 1 117 ? -4.188 -7.363 -9.07 1 96.06 117 GLY A N 1
ATOM 911 C CA . GLY A 1 117 ? -4.945 -6.395 -8.297 1 96.06 117 GLY A CA 1
ATOM 912 C C . GLY A 1 117 ? -4.609 -6.414 -6.82 1 96.06 117 GLY A C 1
ATOM 913 O O . GLY A 1 117 ? -5.484 -6.219 -5.977 1 96.06 117 GLY A O 1
ATOM 914 N N . ALA A 1 118 ? -3.379 -6.676 -6.539 1 96.88 118 ALA A N 1
ATOM 915 C CA . ALA A 1 118 ? -2.961 -6.906 -5.156 1 96.88 118 ALA A CA 1
ATOM 916 C C . ALA A 1 118 ? -2.723 -5.586 -4.43 1 96.88 118 ALA A C 1
ATOM 918 O O . ALA A 1 118 ? -2.631 -5.555 -3.201 1 96.88 118 ALA A O 1
ATOM 919 N N . PHE A 1 119 ? -2.523 -4.539 -5.141 1 96.81 119 PHE A N 1
ATOM 920 C CA . PHE A 1 119 ? -2.279 -3.221 -4.566 1 96.81 119 PHE A CA 1
ATOM 921 C C . PHE A 1 119 ? -3.355 -2.232 -5 1 96.81 119 PHE A C 1
ATOM 923 O O . PHE A 1 119 ? -4.191 -2.551 -5.848 1 96.81 119 PHE A O 1
ATOM 930 N N . GLY A 1 120 ? -3.344 -1.071 -4.316 1 92.62 120 GLY A N 1
ATOM 931 C CA . GLY A 1 120 ? -4.324 -0.053 -4.66 1 92.62 120 GLY A CA 1
ATOM 932 C C . GLY A 1 120 ? -5.609 -0.172 -3.867 1 92.62 120 GLY A C 1
ATOM 933 O O . GLY A 1 120 ? -5.859 -1.197 -3.23 1 92.62 120 GLY A O 1
ATOM 934 N N . GLY A 1 121 ? -6.414 0.868 -3.893 1 94.31 121 GLY A N 1
ATOM 935 C CA . GLY A 1 121 ? -7.641 0.878 -3.113 1 94.31 121 GLY A CA 1
ATOM 936 C C . GLY A 1 121 ? -7.395 0.96 -1.618 1 94.31 121 GLY A C 1
ATOM 937 O O . GLY A 1 121 ? -6.617 1.798 -1.156 1 94.31 121 GLY A O 1
ATOM 938 N N . ARG A 1 122 ? -8.102 0.089 -0.993 1 96.06 122 ARG A N 1
ATOM 939 C CA . ARG A 1 122 ? -7.98 0.081 0.462 1 96.06 122 ARG A CA 1
ATOM 940 C C . ARG A 1 122 ? -6.648 -0.518 0.895 1 96.06 122 ARG A C 1
ATOM 942 O O . ARG A 1 122 ? -6.27 -1.601 0.441 1 96.06 122 ARG A O 1
ATOM 949 N N . PHE A 1 123 ? -6.043 0.156 1.85 1 98.12 123 PHE A N 1
ATOM 950 C CA . PHE A 1 123 ? -4.734 -0.313 2.283 1 98.12 123 PHE A CA 1
ATOM 951 C C . PHE A 1 123 ? -4.863 -1.567 3.141 1 98.12 123 PHE A C 1
ATOM 953 O O . PHE A 1 123 ? -3.979 -2.426 3.135 1 98.12 123 PHE A O 1
ATOM 960 N N . ASP A 1 124 ? -5.914 -1.69 3.949 1 97.44 124 ASP A N 1
ATOM 961 C CA . ASP A 1 124 ? -6.07 -2.895 4.758 1 97.44 124 ASP A CA 1
ATOM 962 C C . ASP A 1 124 ? -6.199 -4.137 3.875 1 97.44 124 ASP A C 1
ATOM 964 O O . ASP A 1 124 ? -5.789 -5.227 4.27 1 97.44 124 ASP A O 1
ATOM 968 N N . GLN A 1 125 ? -6.75 -3.975 2.695 1 95.38 125 GLN A N 1
ATOM 969 C CA . GLN A 1 125 ? -6.809 -5.082 1.746 1 95.38 125 GLN A CA 1
ATOM 970 C C . GLN A 1 125 ? -5.426 -5.398 1.184 1 95.38 125 GLN A C 1
ATOM 972 O O . GLN A 1 125 ? -5.07 -6.566 1.012 1 95.38 125 GLN A O 1
ATOM 977 N N . THR A 1 126 ? -4.664 -4.336 0.834 1 97.44 126 THR A N 1
ATOM 978 C CA . THR A 1 126 ? -3.279 -4.535 0.422 1 97.44 126 THR A CA 1
ATOM 979 C C . THR A 1 126 ? -2.5 -5.293 1.494 1 97.44 126 THR A C 1
ATOM 981 O O . THR A 1 126 ? -1.795 -6.258 1.192 1 97.44 126 THR A O 1
ATOM 984 N N . ALA A 1 127 ? -2.666 -4.883 2.729 1 97.75 127 ALA A N 1
ATOM 985 C CA . ALA A 1 127 ? -1.998 -5.539 3.848 1 97.75 127 ALA A CA 1
ATOM 986 C C . ALA A 1 127 ? -2.418 -7.004 3.953 1 97.75 127 ALA A C 1
ATOM 988 O O . ALA A 1 127 ? -1.604 -7.867 4.289 1 97.75 127 ALA A O 1
ATOM 989 N N . ALA A 1 128 ? -3.66 -7.234 3.643 1 96.38 128 ALA A N 1
ATOM 990 C CA . ALA A 1 128 ? -4.164 -8.602 3.689 1 96.38 128 ALA A CA 1
ATOM 991 C C . ALA A 1 128 ? -3.48 -9.477 2.639 1 96.38 128 ALA A C 1
ATOM 993 O O . ALA A 1 128 ? -3.227 -10.656 2.873 1 96.38 128 ALA A O 1
ATOM 994 N N . MET A 1 129 ? -3.213 -8.898 1.485 1 96.94 129 MET A N 1
ATOM 995 C CA . MET A 1 129 ? -2.496 -9.641 0.447 1 96.94 129 MET A CA 1
ATOM 996 C C . MET A 1 129 ? -1.077 -9.969 0.896 1 96.94 129 MET A C 1
ATOM 998 O O . MET A 1 129 ? -0.626 -11.109 0.752 1 96.94 129 MET A O 1
ATOM 1002 N N . ILE A 1 130 ? -0.434 -9 1.428 1 98.25 130 ILE A N 1
ATOM 1003 C CA . ILE A 1 130 ? 0.934 -9.148 1.915 1 98.25 130 ILE A CA 1
ATOM 1004 C C . ILE A 1 130 ? 0.972 -10.188 3.037 1 98.25 130 ILE A C 1
ATOM 1006 O O . ILE A 1 130 ? 1.854 -11.047 3.066 1 98.25 130 ILE A O 1
ATOM 1010 N N . HIS A 1 131 ? 0.009 -10.141 3.857 1 97.62 131 HIS A N 1
ATOM 1011 C CA . HIS A 1 131 ? -0.18 -11.039 4.988 1 97.62 131 HIS A CA 1
ATOM 1012 C C . HIS A 1 131 ? -0.372 -12.477 4.52 1 97.62 131 HIS A C 1
ATOM 1014 O O . HIS A 1 131 ? 0.272 -13.391 5.035 1 97.62 131 HIS A O 1
ATOM 1020 N N . ALA A 1 132 ? -1.231 -12.648 3.607 1 97.38 132 ALA A N 1
ATOM 1021 C CA . ALA A 1 132 ? -1.561 -13.984 3.121 1 97.38 132 ALA A CA 1
ATOM 1022 C C . ALA A 1 132 ? -0.351 -14.641 2.463 1 97.38 132 ALA A C 1
ATOM 1024 O O . ALA A 1 132 ? -0.109 -15.836 2.646 1 97.38 132 ALA A O 1
ATOM 1025 N N . ALA A 1 133 ? 0.381 -13.898 1.704 1 97.88 133 ALA A N 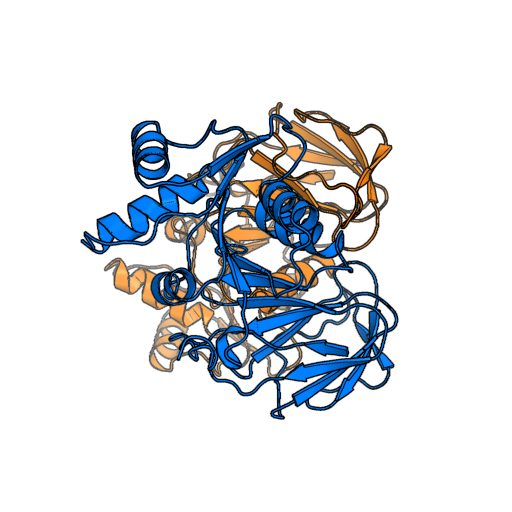1
ATOM 1026 C CA . ALA A 1 133 ? 1.577 -14.422 1.048 1 97.88 133 ALA A CA 1
ATOM 1027 C C . ALA A 1 133 ? 2.637 -14.812 2.072 1 97.88 133 ALA A C 1
ATOM 1029 O O . ALA A 1 133 ? 3.342 -15.812 1.892 1 97.88 133 ALA A O 1
ATOM 1030 N N . LEU A 1 134 ? 2.734 -14.055 3.117 1 98.06 134 LEU A N 1
ATOM 1031 C CA . LEU A 1 134 ? 3.689 -14.336 4.18 1 98.06 134 LEU A CA 1
ATOM 1032 C C . LEU A 1 134 ? 3.371 -15.672 4.855 1 98.06 134 LEU A C 1
ATOM 1034 O O . LEU A 1 134 ? 4.281 -16.406 5.25 1 98.06 134 LEU A O 1
ATOM 1038 N N . ALA A 1 135 ? 2.16 -16 4.969 1 97.12 135 ALA A N 1
ATOM 1039 C CA . ALA A 1 135 ? 1.701 -17.188 5.684 1 97.12 135 ALA A CA 1
ATOM 1040 C C . ALA A 1 135 ? 2.029 -18.469 4.906 1 97.12 135 ALA A C 1
ATOM 1042 O O . ALA A 1 135 ? 1.875 -19.578 5.422 1 97.12 135 ALA A O 1
ATOM 1043 N N . ARG A 1 136 ? 2.496 -18.281 3.682 1 96.88 136 ARG A N 1
ATOM 1044 C CA . ARG A 1 136 ? 2.721 -19.438 2.83 1 96.88 136 ARG A CA 1
ATOM 1045 C C . ARG A 1 136 ? 4.129 -19.438 2.248 1 96.88 136 ARG A C 1
ATOM 1047 O O . ARG A 1 136 ? 4.305 -19.328 1.031 1 96.88 136 ARG A O 1
ATOM 1054 N N . PRO A 1 137 ? 5.105 -19.656 3.113 1 95.62 137 PRO A N 1
ATOM 1055 C CA . PRO A 1 137 ? 6.484 -19.672 2.623 1 95.62 137 PRO A CA 1
ATOM 1056 C C . PRO A 1 137 ? 6.762 -20.844 1.681 1 95.62 137 PRO A C 1
ATOM 1058 O O . PRO A 1 137 ? 7.801 -20.875 1.016 1 95.62 137 PRO A O 1
ATOM 1061 N N . ASP A 1 138 ? 5.848 -21.797 1.617 1 95.62 138 ASP A N 1
ATOM 1062 C CA . ASP A 1 138 ? 5.992 -22.984 0.782 1 95.62 138 ASP A CA 1
ATOM 1063 C C . ASP A 1 138 ? 5.508 -22.719 -0.642 1 95.62 138 ASP A C 1
ATOM 1065 O O . ASP A 1 138 ? 5.668 -23.562 -1.525 1 95.62 138 ASP A O 1
ATOM 1069 N N . MET A 1 139 ? 4.957 -21.531 -0.895 1 96.75 139 MET A N 1
ATOM 1070 C CA . MET A 1 139 ? 4.406 -21.203 -2.207 1 96.75 139 MET A CA 1
ATOM 1071 C C . MET A 1 139 ? 5.105 -19.969 -2.797 1 96.75 139 MET A C 1
ATOM 1073 O O . MET A 1 139 ? 5.551 -19.094 -2.059 1 96.75 139 MET A O 1
ATOM 1077 N N . ASN A 1 140 ? 5.195 -19.953 -4.125 1 96.69 140 ASN A N 1
ATOM 1078 C CA . ASN A 1 140 ? 5.738 -18.797 -4.836 1 96.69 140 ASN A CA 1
ATOM 1079 C C . ASN A 1 140 ? 4.637 -17.828 -5.25 1 96.69 140 ASN A C 1
ATOM 1081 O O . ASN A 1 140 ? 3.977 -18.031 -6.27 1 96.69 140 ASN A O 1
ATOM 1085 N N . ILE A 1 141 ? 4.469 -16.797 -4.484 1 98.25 141 ILE A N 1
ATOM 1086 C CA . ILE A 1 141 ? 3.363 -15.867 -4.691 1 98.25 141 ILE A CA 1
ATOM 1087 C C . ILE A 1 141 ? 3.91 -14.484 -5.047 1 98.25 141 ILE A C 1
ATOM 1089 O O . ILE A 1 141 ? 4.75 -13.938 -4.328 1 98.25 141 ILE A O 1
ATOM 1093 N N . ILE A 1 142 ? 3.48 -13.93 -6.129 1 98.44 142 ILE A N 1
ATOM 1094 C CA . ILE A 1 142 ? 3.842 -12.578 -6.543 1 98.44 142 ILE A CA 1
ATOM 1095 C C . ILE A 1 142 ? 2.602 -11.688 -6.527 1 98.44 142 ILE A C 1
ATOM 1097 O O . ILE A 1 142 ? 1.577 -12.031 -7.121 1 98.44 142 ILE A O 1
ATOM 1101 N N . LEU A 1 143 ? 2.662 -10.641 -5.797 1 98.62 143 LEU A N 1
ATOM 1102 C CA . LEU A 1 143 ? 1.644 -9.594 -5.816 1 98.62 143 LEU A CA 1
ATOM 1103 C C . LEU A 1 143 ? 1.891 -8.617 -6.961 1 98.62 143 LEU A C 1
ATOM 1105 O O . LEU A 1 143 ? 2.982 -8.055 -7.074 1 98.62 143 LEU A O 1
ATOM 1109 N N . ALA A 1 144 ? 0.835 -8.383 -7.746 1 98.19 144 ALA A N 1
ATOM 1110 C CA . ALA A 1 144 ? 1.087 -7.605 -8.953 1 98.19 144 ALA A CA 1
ATOM 1111 C C . ALA A 1 144 ? -0.026 -6.59 -9.195 1 98.19 144 ALA A C 1
ATOM 1113 O O . ALA A 1 144 ? -1.191 -6.852 -8.891 1 98.19 144 ALA A O 1
ATOM 1114 N N . ASP A 1 145 ? 0.314 -5.469 -9.648 1 97.56 145 ASP A N 1
ATOM 1115 C CA . ASP A 1 145 ? -0.566 -4.461 -10.234 1 97.56 145 ASP A CA 1
ATOM 1116 C C . ASP A 1 145 ? 0.161 -3.645 -11.297 1 97.56 145 ASP A C 1
ATOM 1118 O O . ASP A 1 145 ? 1.163 -4.098 -11.859 1 97.56 145 ASP A O 1
ATOM 1122 N N . ASP A 1 146 ? -0.347 -2.494 -11.641 1 97.06 146 ASP A N 1
ATOM 1123 C CA . ASP A 1 146 ? 0.208 -1.709 -12.734 1 97.06 146 ASP A CA 1
ATOM 1124 C C . ASP A 1 146 ? 1.596 -1.179 -12.383 1 97.06 146 ASP A C 1
ATOM 1126 O O . ASP A 1 146 ? 2.371 -0.817 -13.273 1 97.06 146 ASP A O 1
ATOM 1130 N N . SER A 1 147 ? 1.911 -1.228 -11.094 1 97.38 147 SER A N 1
ATOM 1131 C CA . SER A 1 147 ? 3.133 -0.526 -10.711 1 97.38 147 SER A CA 1
ATOM 1132 C C . SER A 1 147 ? 4.109 -1.461 -10.008 1 97.38 147 SER A C 1
ATOM 1134 O O . SER A 1 147 ? 5.285 -1.125 -9.836 1 97.38 147 SER A O 1
ATOM 1136 N N . ASN A 1 148 ? 3.619 -2.631 -9.672 1 98.25 148 ASN A N 1
ATOM 1137 C CA . ASN A 1 148 ? 4.449 -3.414 -8.758 1 98.25 148 ASN A CA 1
ATOM 1138 C C . ASN A 1 148 ? 4.453 -4.895 -9.133 1 98.25 148 ASN A C 1
ATOM 1140 O O . ASN A 1 148 ? 3.424 -5.438 -9.539 1 98.25 148 ASN A O 1
ATOM 1144 N N . PHE A 1 149 ? 5.59 -5.516 -9.039 1 98.25 149 PHE A N 1
ATOM 1145 C CA . PHE A 1 149 ? 5.766 -6.938 -8.773 1 98.25 149 PHE A CA 1
ATOM 1146 C C . PHE A 1 149 ? 6.473 -7.152 -7.438 1 98.25 149 PHE A C 1
ATOM 1148 O O . PHE A 1 149 ? 7.613 -6.723 -7.254 1 98.25 149 PHE A O 1
ATOM 1155 N N . SER A 1 150 ? 5.758 -7.832 -6.492 1 98.69 150 SER A N 1
ATOM 1156 C CA . SER A 1 150 ? 6.289 -7.91 -5.133 1 98.69 150 SER A CA 1
ATOM 1157 C C . SER A 1 150 ? 6.148 -9.32 -4.566 1 98.69 150 SER A C 1
ATOM 1159 O O . SER A 1 150 ? 5.172 -10.016 -4.855 1 98.69 150 SER A O 1
ATOM 1161 N N . HIS A 1 151 ? 7.055 -9.75 -3.787 1 98.56 151 HIS A N 1
ATOM 1162 C CA . HIS A 1 151 ? 6.965 -11.023 -3.084 1 98.56 151 HIS A CA 1
ATOM 1163 C C . HIS A 1 151 ? 7.879 -11.047 -1.863 1 98.56 151 HIS A C 1
ATOM 1165 O O . HIS A 1 151 ? 8.766 -10.195 -1.729 1 98.56 151 HIS A O 1
ATOM 1171 N N . TRP A 1 152 ? 7.637 -11.953 -0.981 1 98.62 152 TRP A N 1
ATOM 1172 C CA . TRP A 1 152 ? 8.5 -12.156 0.179 1 98.62 152 TRP A CA 1
ATOM 1173 C C . TRP A 1 152 ? 9.766 -12.914 -0.205 1 98.62 152 TRP A C 1
ATOM 1175 O O . TRP A 1 152 ? 9.719 -13.836 -1.018 1 98.62 152 TRP A O 1
ATOM 1185 N N . VAL A 1 153 ? 10.859 -12.523 0.323 1 98.5 153 VAL A N 1
ATOM 1186 C CA . VAL A 1 153 ? 12.109 -13.273 0.325 1 98.5 153 VAL A CA 1
ATOM 1187 C C . VAL A 1 153 ? 12.367 -13.844 1.719 1 98.5 153 VAL A C 1
ATOM 1189 O O . VAL A 1 153 ? 12.531 -13.094 2.682 1 98.5 153 VAL A O 1
ATOM 1192 N N . PHE A 1 154 ? 12.391 -15.102 1.823 1 98.06 154 PHE A N 1
ATOM 1193 C CA . PHE A 1 154 ? 12.5 -15.773 3.113 1 98.06 154 PHE A CA 1
ATOM 1194 C C . PHE A 1 154 ? 13.961 -16.047 3.467 1 98.06 154 PHE A C 1
ATOM 1196 O O . PHE A 1 154 ? 14.852 -15.828 2.643 1 98.06 154 PHE A O 1
ATOM 1203 N N . PRO A 1 155 ? 14.266 -16.406 4.742 1 97.81 155 PRO A N 1
ATOM 1204 C CA . PRO A 1 155 ? 15.641 -16.547 5.215 1 97.81 155 PRO A CA 1
ATOM 1205 C C . PRO A 1 155 ? 16.469 -17.484 4.332 1 97.81 155 PRO A C 1
ATOM 1207 O O . PRO A 1 155 ? 15.977 -18.5 3.869 1 97.81 155 PRO A O 1
ATOM 1210 N N . GLY A 1 156 ? 17.688 -17.125 4.145 1 97.69 156 GLY A N 1
ATOM 1211 C CA . GLY A 1 156 ? 18.625 -17.812 3.25 1 97.69 156 GLY A CA 1
ATOM 1212 C C . GLY A 1 156 ? 19.141 -16.906 2.143 1 97.69 156 GLY A C 1
ATOM 1213 O O . GLY A 1 156 ? 19.094 -15.688 2.256 1 97.69 156 GLY A O 1
ATOM 1214 N N . LYS A 1 157 ? 19.781 -17.5 1.173 1 97.94 157 LYS A N 1
ATOM 1215 C CA . LYS A 1 157 ? 20.281 -16.781 0.009 1 97.94 157 LYS A CA 1
ATOM 1216 C C . LYS A 1 157 ? 19.375 -16.969 -1.197 1 97.94 157 LYS A C 1
ATOM 1218 O O . LYS A 1 157 ? 19.094 -18.109 -1.591 1 97.94 157 LYS A O 1
ATOM 1223 N N . THR A 1 158 ? 18.875 -15.922 -1.682 1 98.12 158 THR A N 1
ATOM 1224 C CA . THR A 1 158 ? 17.969 -15.961 -2.824 1 98.12 158 THR A CA 1
ATOM 1225 C C . THR A 1 158 ? 18.531 -15.133 -3.982 1 98.12 158 THR A C 1
ATOM 1227 O O . THR A 1 158 ? 19 -14.016 -3.783 1 98.12 158 THR A O 1
ATOM 1230 N N . LYS A 1 159 ? 18.516 -15.734 -5.098 1 98.06 159 LYS A N 1
ATOM 1231 C CA . LYS A 1 159 ? 18.828 -15.016 -6.332 1 98.06 159 LYS A CA 1
ATOM 1232 C C . LYS A 1 159 ? 17.547 -14.641 -7.078 1 98.06 159 LYS A C 1
ATOM 1234 O O . LYS A 1 159 ? 16.656 -15.477 -7.258 1 98.06 159 LYS A O 1
ATOM 1239 N N . ILE A 1 160 ? 17.391 -13.414 -7.445 1 97.31 160 ILE A N 1
ATOM 1240 C CA . ILE A 1 160 ? 16.25 -12.93 -8.203 1 97.31 160 ILE A CA 1
ATOM 1241 C C . ILE A 1 160 ? 16.703 -12.5 -9.602 1 97.31 160 ILE A C 1
ATOM 1243 O O . ILE A 1 160 ? 17.578 -11.648 -9.742 1 97.31 160 ILE A O 1
ATOM 1247 N N . LEU A 1 161 ? 16.109 -13.078 -10.617 1 95.62 161 LEU A N 1
ATOM 1248 C CA . LEU A 1 161 ? 16.406 -12.688 -11.992 1 95.62 161 LEU A CA 1
ATOM 1249 C C . LEU A 1 161 ? 15.688 -11.391 -12.352 1 95.62 161 LEU A C 1
ATOM 1251 O O . LEU A 1 161 ? 14.484 -11.25 -12.117 1 95.62 161 LEU A O 1
ATOM 1255 N N . THR A 1 162 ? 16.391 -10.477 -12.898 1 91.12 162 THR A N 1
ATOM 1256 C CA . THR A 1 162 ? 15.867 -9.156 -13.211 1 91.12 162 THR A CA 1
ATOM 1257 C C . THR A 1 162 ? 16.234 -8.75 -14.641 1 91.12 162 THR A C 1
ATOM 1259 O O . THR A 1 162 ? 16.922 -7.742 -14.844 1 91.12 162 THR A O 1
ATOM 1262 N N . PRO A 1 163 ? 15.797 -9.406 -15.609 1 88.62 163 PRO A N 1
ATOM 1263 C CA . PRO A 1 163 ? 16.125 -9.062 -16.984 1 88.62 163 PRO A CA 1
ATOM 1264 C C . PRO A 1 163 ? 15.469 -7.762 -17.453 1 88.62 163 PRO A C 1
ATOM 1266 O O . PRO A 1 163 ? 15.789 -7.262 -18.531 1 88.62 163 PRO A O 1
ATOM 1269 N N . GLN A 1 164 ? 14.562 -7.207 -16.781 1 90.81 164 GLN A N 1
ATOM 1270 C CA . GLN A 1 164 ? 13.914 -5.918 -17 1 90.81 164 GLN A CA 1
ATOM 1271 C C . GLN A 1 164 ? 13.109 -5.918 -18.297 1 90.81 164 GLN A C 1
ATOM 1273 O O . GLN A 1 164 ? 13.227 -4.992 -19.094 1 90.81 164 GLN A O 1
ATOM 1278 N N . ILE A 1 165 ? 12.477 -7.012 -18.484 1 90.56 165 ILE A N 1
ATOM 1279 C CA . ILE A 1 165 ? 11.555 -7.105 -19.609 1 90.56 165 ILE A CA 1
ATOM 1280 C C . ILE A 1 165 ? 10.219 -6.469 -19.25 1 90.56 165 ILE A C 1
ATOM 1282 O O . ILE A 1 165 ? 9.719 -5.605 -19.969 1 90.56 165 ILE A O 1
ATOM 1286 N N . CYS A 1 166 ? 9.75 -6.824 -18.109 1 93.69 166 CYS A N 1
ATOM 1287 C CA . CYS A 1 166 ? 8.461 -6.312 -17.641 1 93.69 166 CYS A CA 1
ATOM 1288 C C . CYS A 1 166 ? 8.641 -5.316 -16.5 1 93.69 166 CYS A C 1
ATOM 1290 O O . CYS A 1 166 ? 7.699 -4.625 -16.125 1 93.69 166 CYS A O 1
ATOM 1292 N N . THR A 1 167 ? 9.867 -5.195 -16.031 1 95.94 167 THR A N 1
ATOM 1293 C CA . THR A 1 167 ? 10.133 -4.363 -14.859 1 95.94 167 THR A CA 1
ATOM 1294 C C . THR A 1 167 ? 11.172 -3.295 -15.18 1 95.94 167 THR A C 1
ATOM 1296 O O . THR A 1 167 ? 11.984 -3.465 -16.094 1 95.94 167 THR A O 1
ATOM 1299 N N . THR A 1 168 ? 11.086 -2.23 -14.445 1 96.75 168 THR A N 1
ATOM 1300 C CA . THR A 1 168 ? 12.156 -1.244 -14.492 1 96.75 168 THR A CA 1
ATOM 1301 C C . THR A 1 168 ? 13.305 -1.65 -13.57 1 96.75 168 THR A C 1
ATOM 1303 O O . THR A 1 168 ? 13.367 -2.795 -13.117 1 96.75 168 THR A O 1
ATOM 1306 N N . HIS A 1 169 ? 14.219 -0.746 -13.383 1 97.31 169 HIS A N 1
ATOM 1307 C CA . HIS A 1 169 ? 15.344 -1.041 -12.492 1 97.31 169 HIS A CA 1
ATOM 1308 C C . HIS A 1 169 ? 15.016 -0.646 -11.055 1 97.31 169 HIS A C 1
ATOM 1310 O O . HIS A 1 169 ? 15.75 -1.007 -10.133 1 97.31 169 HIS A O 1
ATOM 1316 N N . VAL A 1 170 ? 13.898 0.109 -10.844 1 97.44 170 VAL A N 1
ATOM 1317 C CA . VAL A 1 170 ? 13.586 0.663 -9.531 1 97.44 170 VAL A CA 1
ATOM 1318 C C . VAL A 1 170 ? 12.977 -0.423 -8.641 1 97.44 170 VAL A C 1
ATOM 1320 O O . VAL A 1 170 ? 12.055 -1.13 -9.055 1 97.44 170 VAL A O 1
ATOM 1323 N N . CYS A 1 171 ? 13.555 -0.556 -7.457 1 98.19 171 CYS A N 1
ATOM 1324 C CA . CYS A 1 171 ? 13.094 -1.606 -6.555 1 98.19 171 CYS A CA 1
ATOM 1325 C C . CYS A 1 171 ? 13.172 -1.15 -5.102 1 98.19 171 CYS A C 1
ATOM 1327 O O . CYS A 1 171 ? 13.547 -0.01 -4.824 1 98.19 171 CYS A O 1
ATOM 1329 N N . GLY A 1 172 ? 12.672 -2.008 -4.223 1 98.25 172 GLY A N 1
ATOM 1330 C CA . GLY A 1 172 ? 12.742 -1.753 -2.793 1 98.25 172 GLY A CA 1
ATOM 1331 C C . GLY A 1 172 ? 12.797 -3.021 -1.964 1 98.25 172 GLY A C 1
ATOM 1332 O O . GLY A 1 172 ? 12.312 -4.07 -2.389 1 98.25 172 GLY A O 1
ATOM 1333 N N . LEU A 1 173 ? 13.469 -2.961 -0.849 1 98.56 173 LEU A N 1
ATOM 1334 C CA . LEU A 1 173 ? 13.484 -3.967 0.208 1 98.56 173 LEU A CA 1
ATOM 1335 C C . LEU A 1 173 ? 12.922 -3.398 1.507 1 98.56 173 LEU A C 1
ATOM 1337 O O . LEU A 1 173 ? 13.555 -2.555 2.146 1 98.56 173 LEU A O 1
ATOM 1341 N N . ILE A 1 174 ? 11.758 -3.893 1.909 1 98.56 174 ILE A N 1
ATOM 1342 C CA . ILE A 1 174 ? 11.023 -3.266 3.004 1 98.56 174 ILE A CA 1
ATOM 1343 C C . ILE A 1 174 ? 10.906 -4.242 4.172 1 98.56 174 ILE A C 1
ATOM 1345 O O . ILE A 1 174 ? 10.359 -5.336 4.023 1 98.56 174 ILE A O 1
ATOM 1349 N N . PRO A 1 175 ? 11.367 -3.893 5.359 1 98.38 175 PRO A N 1
ATOM 1350 C CA . PRO A 1 175 ? 11.273 -4.75 6.543 1 98.38 175 PRO A CA 1
ATOM 1351 C C . PRO A 1 175 ? 9.938 -4.605 7.27 1 98.38 175 PRO A C 1
ATOM 1353 O O . PRO A 1 175 ? 9.875 -3.973 8.328 1 98.38 175 PRO A O 1
ATOM 1356 N N . LEU A 1 176 ? 8.914 -5.289 6.863 1 96.88 176 LEU A N 1
ATOM 1357 C CA . LEU A 1 176 ? 7.539 -5.09 7.312 1 96.88 176 LEU A CA 1
ATOM 1358 C C . LEU A 1 176 ? 7.246 -5.926 8.555 1 96.88 176 LEU A C 1
ATOM 1360 O O . LEU A 1 176 ? 6.109 -5.949 9.031 1 96.88 176 LEU A O 1
ATOM 1364 N N . LEU A 1 177 ? 8.156 -6.598 9.172 1 94.88 177 LEU A N 1
ATOM 1365 C CA . LEU A 1 177 ? 7.852 -7.508 10.273 1 94.88 177 LEU A CA 1
ATOM 1366 C C . LEU A 1 177 ? 8.703 -7.184 11.492 1 94.88 177 LEU A C 1
ATOM 1368 O O . LEU A 1 177 ? 8.273 -7.398 12.633 1 94.88 177 LEU A O 1
ATOM 1372 N N . LYS A 1 178 ? 9.859 -6.82 11.289 1 95.19 178 LYS A N 1
ATOM 1373 C CA . LYS A 1 178 ? 10.906 -6.539 12.266 1 95.19 178 LYS A CA 1
ATOM 1374 C C . LYS A 1 178 ? 12.156 -5.996 11.586 1 95.19 178 LYS A C 1
ATOM 1376 O O . LYS A 1 178 ? 12.25 -5.992 10.359 1 95.19 178 LYS A O 1
ATOM 1381 N N . PRO A 1 179 ? 13.016 -5.48 12.422 1 97.19 179 PRO A N 1
ATOM 1382 C CA . PRO A 1 179 ? 14.312 -5.16 11.812 1 97.19 179 PRO A CA 1
ATOM 1383 C C . PRO A 1 179 ? 14.961 -6.367 11.141 1 97.19 179 PRO A C 1
ATOM 1385 O O . PRO A 1 179 ? 14.906 -7.477 11.672 1 97.19 179 PRO A O 1
ATOM 1388 N N . VAL A 1 180 ? 15.5 -6.168 9.938 1 98.12 180 VAL A N 1
ATOM 1389 C CA . VAL A 1 180 ? 16.047 -7.273 9.156 1 98.12 180 VAL A CA 1
ATOM 1390 C C . VAL A 1 180 ? 17.516 -6.988 8.812 1 98.12 180 VAL A C 1
ATOM 1392 O O . VAL A 1 180 ? 17.828 -5.945 8.234 1 98.12 180 VAL A O 1
ATOM 1395 N N . CYS A 1 181 ? 18.391 -7.863 9.211 1 98.19 181 CYS A N 1
ATOM 1396 C CA . CYS A 1 181 ? 19.797 -7.816 8.828 1 98.19 181 CYS A CA 1
ATOM 1397 C C . CYS A 1 181 ? 20.062 -8.648 7.578 1 98.19 181 CYS A C 1
ATOM 1399 O O . CYS A 1 181 ? 19.75 -9.836 7.539 1 98.19 181 CYS A O 1
ATOM 1401 N N . LEU A 1 182 ? 20.625 -7.941 6.508 1 98.25 182 LEU A N 1
ATOM 1402 C CA . LEU A 1 182 ? 20.75 -8.68 5.258 1 98.25 182 LEU A CA 1
ATOM 1403 C C . LEU A 1 182 ? 21.969 -8.203 4.465 1 98.25 182 LEU A C 1
ATOM 1405 O O . LEU A 1 182 ? 22.516 -7.141 4.758 1 98.25 182 LEU A O 1
ATOM 1409 N N . LYS A 1 183 ? 22.328 -9.031 3.566 1 98.75 183 LYS A N 1
ATOM 1410 C CA . LYS A 1 183 ? 23.359 -8.75 2.574 1 98.75 183 LYS A CA 1
ATOM 1411 C C . LYS A 1 183 ? 22.781 -8.789 1.159 1 98.75 183 LYS A C 1
ATOM 1413 O O . LYS A 1 183 ? 21.969 -9.656 0.833 1 98.75 183 LYS A O 1
ATOM 1418 N N . THR A 1 184 ? 23.172 -7.785 0.377 1 98.69 184 THR A N 1
ATOM 1419 C CA . THR A 1 184 ? 22.656 -7.734 -0.989 1 98.69 184 THR A CA 1
ATOM 1420 C C . THR A 1 184 ? 23.797 -7.539 -1.985 1 98.69 184 THR A C 1
ATOM 1422 O O . THR A 1 184 ? 24.828 -6.961 -1.647 1 98.69 184 THR A O 1
ATOM 1425 N N . GLU A 1 185 ? 23.656 -8.039 -3.127 1 98.62 185 GLU A N 1
ATOM 1426 C CA . GLU A 1 185 ? 24.562 -7.867 -4.254 1 98.62 185 GLU A CA 1
ATOM 1427 C C . GLU A 1 185 ? 23.812 -7.582 -5.543 1 98.62 185 GLU A C 1
ATOM 1429 O O . GLU A 1 185 ? 22.734 -8.141 -5.77 1 98.62 185 GLU A O 1
ATOM 1434 N N . GLY A 1 186 ? 24.391 -6.723 -6.355 1 98.38 186 GLY A N 1
ATOM 1435 C CA . GLY A 1 186 ? 23.797 -6.434 -7.652 1 98.38 186 GLY A CA 1
ATOM 1436 C C . GLY A 1 186 ? 22.859 -5.234 -7.629 1 98.38 186 GLY A C 1
ATOM 1437 O O . GLY A 1 186 ? 22.141 -4.98 -8.594 1 98.38 186 GLY A O 1
ATOM 1438 N N . PHE A 1 187 ? 22.859 -4.527 -6.551 1 98.19 187 PHE A N 1
ATOM 1439 C CA . PHE A 1 187 ? 22.062 -3.318 -6.41 1 98.19 187 PHE A CA 1
ATOM 1440 C C . PHE A 1 187 ? 22.938 -2.074 -6.504 1 98.19 187 PHE A C 1
ATOM 1442 O O . PHE A 1 187 ? 24.156 -2.145 -6.297 1 98.19 187 PHE A O 1
ATOM 1449 N N . ARG A 1 188 ? 22.25 -0.997 -6.91 1 97.12 188 ARG A N 1
ATOM 1450 C CA . ARG A 1 188 ? 22.969 0.275 -6.871 1 97.12 188 ARG A CA 1
ATOM 1451 C C . ARG A 1 188 ? 23.484 0.575 -5.465 1 97.12 188 ARG A C 1
ATOM 1453 O O . ARG A 1 188 ? 24.609 1.026 -5.293 1 97.12 188 ARG A O 1
ATOM 1460 N N . TRP A 1 189 ? 22.641 0.405 -4.469 1 96.69 189 TRP A N 1
ATOM 1461 C CA . TRP A 1 189 ? 23 0.53 -3.061 1 96.69 189 TRP A CA 1
ATOM 1462 C C . TRP A 1 189 ? 22.906 -0.817 -2.354 1 96.69 189 TRP A C 1
ATOM 1464 O O . TRP A 1 189 ? 21.828 -1.245 -1.961 1 96.69 189 TRP A O 1
ATOM 1474 N N . ASN A 1 190 ? 24.047 -1.452 -2.164 1 98.25 190 ASN A N 1
ATOM 1475 C CA . ASN A 1 190 ? 24.125 -2.756 -1.515 1 98.25 190 ASN A CA 1
ATOM 1476 C C . ASN A 1 190 ? 24.25 -2.621 -0 1 98.25 190 ASN A C 1
ATOM 1478 O O . ASN A 1 190 ? 24.688 -1.584 0.5 1 98.25 190 ASN A O 1
ATOM 1482 N N . LEU A 1 191 ? 23.766 -3.646 0.629 1 97.81 191 LEU A N 1
ATOM 1483 C CA . LEU A 1 191 ? 23.969 -3.791 2.066 1 97.81 191 LEU A CA 1
ATOM 1484 C C . LEU A 1 191 ? 24.906 -4.949 2.371 1 97.81 191 LEU A C 1
ATOM 1486 O O . LEU A 1 191 ? 24.844 -6 1.73 1 97.81 191 LEU A O 1
ATOM 1490 N N . ASP A 1 192 ? 25.828 -4.738 3.18 1 98.19 192 ASP A N 1
ATOM 1491 C CA . ASP A 1 192 ? 26.688 -5.777 3.727 1 98.19 192 ASP A CA 1
ATOM 1492 C C . ASP A 1 192 ? 26.359 -6.062 5.188 1 98.19 192 ASP A C 1
ATOM 1494 O O . ASP A 1 192 ? 27.047 -5.594 6.094 1 98.19 192 ASP A O 1
ATOM 1498 N N . TRP A 1 193 ? 25.406 -6.875 5.293 1 97.62 193 TRP A N 1
ATOM 1499 C CA . TRP A 1 193 ? 24.812 -7.238 6.574 1 97.62 193 TRP A CA 1
ATOM 1500 C C . TRP A 1 193 ? 24.422 -5.992 7.363 1 97.62 193 TRP A C 1
ATOM 1502 O O . TRP A 1 193 ? 24.734 -5.871 8.547 1 97.62 193 TRP A O 1
ATOM 1512 N N . GLY A 1 194 ? 23.875 -5.137 6.621 1 97.06 194 GLY A N 1
ATOM 1513 C CA . GLY A 1 194 ? 23.234 -3.973 7.203 1 97.06 194 GLY A CA 1
ATOM 1514 C C . GLY A 1 194 ? 21.812 -4.242 7.66 1 97.06 194 GLY A C 1
ATOM 1515 O O . GLY A 1 194 ? 21.188 -5.223 7.238 1 97.06 194 GLY A O 1
ATOM 1516 N N . THR A 1 195 ? 21.312 -3.395 8.586 1 97.81 195 THR A N 1
ATOM 1517 C CA . THR A 1 195 ? 19.984 -3.619 9.141 1 97.81 195 THR A CA 1
ATOM 1518 C C . THR A 1 195 ? 18.984 -2.607 8.586 1 97.81 195 THR A C 1
ATOM 1520 O O . THR A 1 195 ? 19.25 -1.403 8.586 1 97.81 195 THR A O 1
ATOM 1523 N N . LEU A 1 196 ? 17.922 -3.09 8.016 1 97.81 196 LEU A N 1
ATOM 1524 C CA . LEU A 1 196 ? 16.781 -2.27 7.629 1 97.81 196 LEU A CA 1
ATOM 1525 C C . LEU A 1 196 ? 15.703 -2.283 8.719 1 97.81 196 LEU A C 1
ATOM 1527 O O . LEU A 1 196 ? 15.344 -3.348 9.227 1 97.81 196 LEU A O 1
ATOM 1531 N N . THR A 1 197 ? 15.242 -1.078 9.117 1 97.62 197 THR A N 1
ATOM 1532 C CA . THR A 1 197 ? 14.25 -0.93 10.172 1 97.62 197 THR A CA 1
ATOM 1533 C C . THR A 1 197 ? 13.25 0.163 9.82 1 97.62 197 THR A C 1
ATOM 1535 O O . THR A 1 197 ? 13.625 1.311 9.586 1 97.62 197 THR A O 1
ATOM 1538 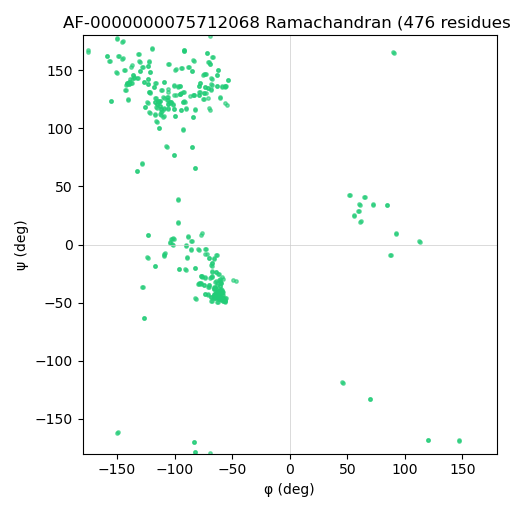N N . MET A 1 198 ? 11.953 -0.224 9.844 1 97.5 198 MET A N 1
ATOM 1539 C CA . MET A 1 198 ? 10.938 0.814 9.68 1 97.5 198 MET A CA 1
ATOM 1540 C C . MET A 1 198 ? 11.094 1.901 10.734 1 97.5 198 MET A C 1
ATOM 1542 O O . MET A 1 198 ? 11.328 1.604 11.906 1 97.5 198 MET A O 1
ATOM 1546 N N . GLY A 1 199 ? 10.977 3.145 10.328 1 96 199 GLY A N 1
ATOM 1547 C CA . GLY A 1 199 ? 11.117 4.262 11.25 1 96 199 GLY A CA 1
ATOM 1548 C C . GLY A 1 199 ? 12.555 4.719 11.406 1 96 199 GLY A C 1
ATOM 1549 O O . GLY A 1 199 ? 12.82 5.754 12.023 1 96 199 GLY A O 1
ATOM 1550 N N . GLU A 1 200 ? 13.523 3.979 10.875 1 95.44 200 GLU A N 1
ATOM 1551 C CA . GLU A 1 200 ? 14.938 4.324 10.969 1 95.44 200 GLU A CA 1
ATOM 1552 C C . GLU A 1 200 ? 15.594 4.359 9.594 1 95.44 200 GLU A C 1
ATOM 1554 O O . GLU A 1 200 ? 15.922 5.43 9.078 1 95.44 200 GLU A O 1
ATOM 1559 N N . PHE A 1 201 ? 15.609 3.215 8.945 1 95.38 201 PHE A N 1
ATOM 1560 C CA . PHE A 1 201 ? 16.266 3.109 7.648 1 95.38 201 PHE A CA 1
ATOM 1561 C C . PHE A 1 201 ? 15.672 1.969 6.832 1 95.38 201 PHE A C 1
ATOM 1563 O O . PHE A 1 201 ? 15.633 0.824 7.285 1 95.38 201 PHE A O 1
ATOM 1570 N N . ILE A 1 202 ? 15.188 2.316 5.602 1 95.94 202 ILE A N 1
ATOM 1571 C CA . ILE A 1 202 ? 14.68 1.283 4.707 1 95.94 202 ILE A CA 1
ATOM 1572 C C . ILE A 1 202 ? 15.289 1.454 3.318 1 95.94 202 ILE A C 1
ATOM 1574 O O . ILE A 1 202 ? 15.922 2.475 3.033 1 95.94 202 ILE A O 1
ATOM 1578 N N . SER A 1 203 ? 15.195 0.454 2.518 1 96.62 203 SER A N 1
ATOM 1579 C CA . SER A 1 203 ? 15.68 0.511 1.142 1 96.62 203 SER A CA 1
ATOM 1580 C C . SER A 1 203 ? 14.531 0.749 0.163 1 96.62 203 SER A C 1
ATOM 1582 O O . SER A 1 203 ? 14.039 -0.191 -0.464 1 96.62 203 SER A O 1
ATOM 1584 N N . SER A 1 204 ? 14.094 1.953 0.098 1 95.56 204 SER A N 1
ATOM 1585 C CA . SER A 1 204 ? 13.148 2.377 -0.927 1 95.56 204 SER A CA 1
ATOM 1586 C C . SER A 1 204 ? 13.852 3.088 -2.076 1 95.56 204 SER A C 1
ATOM 1588 O O . SER A 1 204 ? 14.922 3.68 -1.885 1 95.56 204 SER A O 1
ATOM 1590 N N . SER A 1 205 ? 13.312 3.004 -3.23 1 93.88 205 SER A N 1
ATOM 1591 C CA . SER A 1 205 ? 13.844 3.65 -4.426 1 93.88 205 SER A CA 1
ATOM 1592 C C . SER A 1 205 ? 15.258 3.172 -4.73 1 93.88 205 SER A C 1
ATOM 1594 O O . SER A 1 205 ? 16.109 3.961 -5.141 1 93.88 205 SER A O 1
ATOM 1596 N N . ASN A 1 206 ? 15.578 1.923 -4.34 1 96.19 206 ASN A N 1
ATOM 1597 C CA . ASN A 1 206 ? 16.812 1.298 -4.789 1 96.19 206 ASN A CA 1
ATOM 1598 C C . ASN A 1 206 ? 16.766 0.973 -6.281 1 96.19 206 ASN A C 1
ATOM 1600 O O . ASN A 1 206 ? 15.812 1.322 -6.965 1 96.19 206 ASN A O 1
ATOM 1604 N N . GLU A 1 207 ? 17.859 0.395 -6.758 1 97.19 207 GLU A N 1
ATOM 1605 C CA . GLU A 1 207 ? 17.906 0.044 -8.172 1 97.19 207 GLU A CA 1
ATOM 1606 C C . GLU A 1 207 ? 18.641 -1.275 -8.391 1 97.19 207 GLU A C 1
ATOM 1608 O O . GLU A 1 207 ? 19.688 -1.524 -7.766 1 97.19 207 GLU A O 1
ATOM 1613 N N . VAL A 1 208 ? 17.969 -2.068 -9.195 1 97.62 208 VAL A N 1
ATOM 1614 C CA . VAL A 1 208 ? 18.719 -3.232 -9.664 1 97.62 208 VAL A CA 1
ATOM 1615 C C . VAL A 1 208 ? 19.797 -2.795 -10.664 1 97.62 208 VAL A C 1
ATOM 1617 O O . VAL A 1 208 ? 19.516 -2.029 -11.586 1 97.62 208 VAL A O 1
ATOM 1620 N N . ALA A 1 209 ? 21 -3.289 -10.555 1 97.19 209 ALA A N 1
ATOM 1621 C CA . ALA A 1 209 ? 22.125 -2.867 -11.391 1 97.19 209 ALA A CA 1
ATOM 1622 C C . ALA A 1 209 ? 22.734 -4.055 -12.133 1 97.19 209 ALA A C 1
ATOM 1624 O O . ALA A 1 209 ? 23.812 -3.945 -12.703 1 97.19 209 ALA A O 1
ATOM 1625 N N . ALA A 1 210 ? 22.125 -5.18 -12.07 1 96 210 ALA A N 1
ATOM 1626 C CA . ALA A 1 210 ? 22.562 -6.41 -12.727 1 96 210 ALA A CA 1
ATOM 1627 C C . ALA A 1 210 ? 21.375 -7.242 -13.188 1 96 210 ALA A C 1
ATOM 1629 O O . ALA A 1 210 ? 20.25 -7.047 -12.703 1 96 210 ALA A O 1
ATOM 1630 N N . PRO A 1 211 ? 21.578 -8.133 -14.117 1 94.38 211 PRO A N 1
ATOM 1631 C CA . PRO A 1 211 ? 20.484 -8.984 -14.586 1 94.38 211 PRO A CA 1
ATOM 1632 C C . PRO A 1 211 ? 20 -9.961 -13.523 1 94.38 211 PRO A C 1
ATOM 1634 O O . PRO A 1 211 ? 18.938 -10.57 -13.68 1 94.38 211 PRO A O 1
ATOM 1637 N N . GLU A 1 212 ? 20.875 -10.102 -12.609 1 96.12 212 GLU A N 1
ATOM 1638 C CA . GLU A 1 212 ? 20.531 -10.898 -11.438 1 96.12 212 GLU A CA 1
ATOM 1639 C C . GLU A 1 212 ? 21.016 -10.242 -10.156 1 96.12 212 GLU A C 1
ATOM 1641 O O . GLU A 1 212 ? 22.125 -9.688 -10.117 1 96.12 212 GLU A O 1
ATOM 1646 N N . VAL A 1 213 ? 20.125 -10.32 -9.141 1 98.25 213 VAL A N 1
ATOM 1647 C CA . VAL A 1 213 ? 20.531 -9.789 -7.848 1 98.25 213 VAL A CA 1
ATOM 1648 C C . VAL A 1 213 ? 20.438 -10.875 -6.781 1 98.25 213 VAL A C 1
ATOM 1650 O O . VAL A 1 213 ? 19.734 -11.875 -6.969 1 98.25 213 VAL A O 1
ATOM 1653 N N . SER A 1 214 ? 21.188 -10.672 -5.715 1 98.62 214 SER A N 1
ATOM 1654 C CA . SER A 1 214 ? 21.172 -11.633 -4.621 1 98.62 214 SER A CA 1
ATOM 1655 C C . SER A 1 214 ? 20.797 -10.961 -3.301 1 98.62 214 SER A C 1
ATOM 1657 O O . SER A 1 214 ? 21.25 -9.844 -3.021 1 98.62 214 SER A O 1
ATOM 1659 N N . ILE A 1 215 ? 19.984 -11.633 -2.568 1 98.75 215 ILE A N 1
ATOM 1660 C CA . ILE A 1 215 ? 19.594 -11.219 -1.224 1 98.75 215 ILE A CA 1
ATOM 1661 C C . ILE A 1 215 ? 19.859 -12.359 -0.239 1 98.75 215 ILE A C 1
ATOM 1663 O O . ILE A 1 215 ? 19.359 -13.469 -0.413 1 98.75 215 ILE A O 1
ATOM 1667 N N . GLU A 1 216 ? 20.672 -12.141 0.677 1 98.75 216 GLU A N 1
ATOM 1668 C CA . GLU A 1 216 ? 20.891 -13.039 1.805 1 98.75 216 GLU A CA 1
ATOM 1669 C C . GLU A 1 216 ? 20.344 -12.445 3.098 1 98.75 216 GLU A C 1
ATOM 1671 O O . GLU A 1 216 ? 20.781 -11.383 3.537 1 98.75 216 GLU A O 1
ATOM 1676 N N . THR A 1 217 ? 19.359 -13.094 3.678 1 98.25 217 THR A N 1
ATOM 1677 C CA . THR A 1 217 ? 18.672 -12.5 4.816 1 98.25 217 THR A CA 1
ATOM 1678 C C . THR A 1 217 ? 18.438 -13.539 5.906 1 98.25 217 THR A C 1
ATOM 1680 O O . THR A 1 217 ? 18.344 -14.734 5.625 1 98.25 217 THR A O 1
ATOM 1683 N N . ARG A 1 218 ? 18.328 -13.094 7.133 1 95.19 218 ARG A N 1
ATOM 1684 C CA . ARG A 1 218 ? 18.062 -13.953 8.281 1 95.19 218 ARG A CA 1
ATOM 1685 C C . ARG A 1 218 ? 16.578 -13.977 8.633 1 95.19 218 ARG A C 1
ATOM 1687 O O . ARG A 1 218 ? 16.125 -14.867 9.336 1 95.19 218 ARG A O 1
ATOM 1694 N N . ASP A 1 219 ? 15.859 -12.992 8.219 1 97.19 219 ASP A N 1
ATOM 1695 C CA . ASP A 1 219 ? 14.422 -12.852 8.422 1 97.19 219 ASP A CA 1
ATOM 1696 C C . ASP A 1 219 ? 13.711 -12.508 7.113 1 97.19 219 ASP A C 1
ATOM 1698 O O . ASP A 1 219 ? 14.344 -12.039 6.164 1 97.19 219 ASP A O 1
ATOM 1702 N N . PRO A 1 220 ? 12.43 -12.789 7.047 1 98 220 PRO A N 1
ATOM 1703 C CA . PRO A 1 220 ? 11.719 -12.445 5.812 1 98 220 PRO A CA 1
ATOM 1704 C C . PRO A 1 220 ? 11.789 -10.953 5.488 1 98 220 PRO A C 1
ATOM 1706 O O . PRO A 1 220 ? 11.695 -10.117 6.391 1 98 220 PRO A O 1
ATOM 1709 N N . ILE A 1 221 ? 12.039 -10.617 4.242 1 98.69 221 ILE A N 1
ATOM 1710 C CA . ILE A 1 221 ? 12.062 -9.25 3.748 1 98.69 221 ILE A CA 1
ATOM 1711 C C . ILE A 1 221 ? 11.133 -9.117 2.545 1 98.69 221 ILE A C 1
ATOM 1713 O O . ILE A 1 221 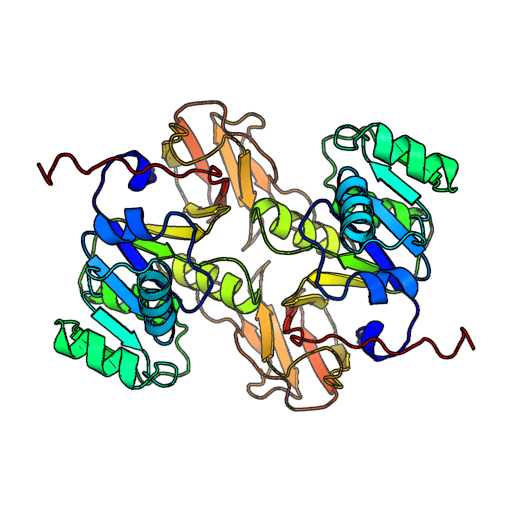? 11.008 -10.047 1.744 1 98.69 221 ILE A O 1
ATOM 1717 N N . PHE A 1 222 ? 10.414 -8.039 2.465 1 98.81 222 PHE A N 1
ATOM 1718 C CA . PHE A 1 222 ? 9.469 -7.828 1.377 1 98.81 222 PHE A CA 1
ATOM 1719 C C . PHE A 1 222 ? 10.141 -7.129 0.201 1 98.81 222 PHE A C 1
ATOM 1721 O O . PHE A 1 222 ? 10.609 -5.996 0.327 1 98.81 222 PHE A O 1
ATOM 1728 N N . TRP A 1 223 ? 10.195 -7.797 -0.932 1 98.69 223 TRP A N 1
ATOM 1729 C CA . TRP A 1 223 ? 10.797 -7.316 -2.17 1 98.69 223 TRP A CA 1
ATOM 1730 C C . TRP A 1 223 ? 9.742 -6.73 -3.098 1 98.69 223 TRP A C 1
ATOM 1732 O O . TRP A 1 223 ? 8.672 -7.32 -3.285 1 98.69 223 TRP A O 1
ATOM 1742 N N . THR A 1 224 ? 10.047 -5.578 -3.693 1 98.69 224 THR A N 1
ATOM 1743 C CA . THR A 1 224 ? 9.164 -4.988 -4.695 1 98.69 224 THR A CA 1
ATOM 1744 C C . THR A 1 224 ? 9.977 -4.355 -5.824 1 98.69 224 THR A C 1
ATOM 1746 O O . THR A 1 224 ? 11.016 -3.748 -5.582 1 98.69 224 THR A O 1
ATOM 1749 N N . ILE A 1 225 ? 9.547 -4.551 -7.027 1 98.5 225 ILE A N 1
ATOM 1750 C CA . ILE A 1 225 ? 10.18 -3.938 -8.188 1 98.5 225 ILE A CA 1
ATOM 1751 C C . ILE A 1 225 ? 9.117 -3.314 -9.086 1 98.5 225 ILE A C 1
ATOM 1753 O O . ILE A 1 225 ? 8.023 -3.863 -9.242 1 98.5 225 ILE A O 1
ATOM 1757 N N . GLN A 1 226 ? 9.453 -2.209 -9.656 1 98.25 226 GLN A N 1
ATOM 1758 C CA . GLN A 1 226 ? 8.484 -1.43 -10.43 1 98.25 226 GLN A CA 1
ATOM 1759 C C . GLN A 1 226 ? 8.203 -2.088 -11.773 1 98.25 226 GLN A C 1
ATOM 1761 O O . GLN A 1 226 ? 9.125 -2.482 -12.492 1 98.25 226 GLN A O 1
ATOM 1766 N N . ALA A 1 227 ? 6.965 -2.229 -12.062 1 97.44 227 ALA A N 1
ATOM 1767 C CA . ALA A 1 227 ? 6.535 -2.691 -13.375 1 97.44 227 ALA A CA 1
ATOM 1768 C C . ALA A 1 227 ? 6.723 -1.603 -14.43 1 97.44 227 ALA A C 1
ATOM 1770 O O . ALA A 1 227 ? 6.535 -0.417 -14.148 1 97.44 227 ALA A O 1
ATOM 1771 N N . LYS A 1 228 ? 7.035 -2.021 -15.625 1 95.75 228 LYS A N 1
ATOM 1772 C CA . LYS A 1 228 ? 7.035 -1.08 -16.734 1 95.75 228 LYS A CA 1
ATOM 1773 C C . LYS A 1 228 ? 5.613 -0.666 -17.109 1 95.75 228 LYS A C 1
ATOM 1775 O O . LYS A 1 228 ? 4.66 -1.392 -16.828 1 95.75 228 LYS A O 1
ATOM 1780 N N . LYS A 1 229 ? 5.582 0.459 -17.719 1 90.12 229 LYS A N 1
ATOM 1781 C CA . LYS A 1 229 ? 4.277 0.932 -18.172 1 90.12 229 LYS A CA 1
ATOM 1782 C C . LYS A 1 229 ? 3.646 -0.054 -19.156 1 90.12 229 LYS A C 1
ATOM 1784 O O . LYS A 1 229 ? 2.436 -0.282 -19.125 1 90.12 229 LYS A O 1
ATOM 1789 N N . VAL A 1 230 ? 4.48 -0.604 -20 1 85.5 230 VAL A N 1
ATOM 1790 C CA . VAL A 1 230 ? 4.055 -1.646 -20.922 1 85.5 230 VAL A CA 1
ATOM 1791 C C . VAL A 1 230 ? 4.695 -2.977 -20.531 1 85.5 230 VAL A C 1
ATOM 1793 O O . VAL A 1 230 ? 5.914 -3.139 -20.625 1 85.5 230 VAL A O 1
ATOM 1796 N N . VAL A 1 231 ? 3.846 -3.887 -20.141 1 86.06 231 VAL A N 1
ATOM 1797 C CA . VAL A 1 231 ? 4.324 -5.191 -19.703 1 86.06 231 VAL A CA 1
ATOM 1798 C C . VAL A 1 231 ? 4.152 -6.215 -20.828 1 86.06 231 VAL A C 1
ATOM 1800 O O . VAL A 1 231 ? 3.029 -6.484 -21.25 1 86.06 231 VAL A O 1
ATOM 1803 N N . GLU A 1 232 ? 5.246 -6.707 -21.266 1 83.81 232 GLU A N 1
ATOM 1804 C CA . GLU A 1 232 ? 5.258 -7.742 -22.297 1 83.81 232 GLU A CA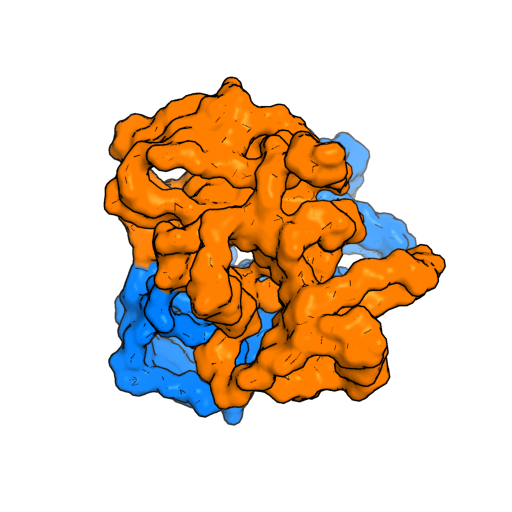 1
ATOM 1805 C C . GLU A 1 232 ? 5.465 -9.125 -21.688 1 83.81 232 GLU A C 1
ATOM 1807 O O . GLU A 1 232 ? 6.297 -9.297 -20.797 1 83.81 232 GLU A O 1
ATOM 1812 N N . ILE A 1 233 ? 4.746 -10.016 -22.141 1 85.62 233 ILE A N 1
ATOM 1813 C CA . ILE A 1 233 ? 4.816 -11.367 -21.594 1 85.62 233 ILE A CA 1
ATOM 1814 C C . ILE A 1 233 ? 5.535 -12.281 -22.578 1 85.62 233 ILE A C 1
ATOM 1816 O O . ILE A 1 233 ? 5.27 -12.242 -23.781 1 85.62 233 ILE A O 1
ATOM 1820 N N . GLN A 1 234 ? 6.457 -12.977 -22.031 1 82.81 234 GLN A N 1
ATOM 1821 C CA . GLN A 1 234 ? 7.129 -13.992 -22.844 1 82.81 234 GLN A CA 1
ATOM 1822 C C . GLN A 1 234 ? 6.332 -15.289 -22.875 1 82.81 234 GLN A C 1
ATOM 1824 O O . GLN A 1 234 ? 5.875 -15.766 -21.828 1 82.81 234 GLN A O 1
ATOM 1829 N N . LYS A 1 235 ? 6.09 -15.797 -24.047 1 75.25 235 LYS A N 1
ATOM 1830 C CA . LYS A 1 235 ? 5.305 -17.016 -24.203 1 75.25 235 LYS A CA 1
ATOM 1831 C C . LYS A 1 235 ? 6.094 -18.234 -23.75 1 75.25 235 LYS A C 1
ATOM 1833 O O . LYS A 1 235 ? 7.312 -18.297 -23.922 1 75.25 235 LYS A O 1
ATOM 1838 N N . SER A 1 236 ? 5.41 -19.031 -22.906 1 64.44 236 SER A N 1
ATOM 1839 C CA . SER A 1 236 ? 6.023 -20.281 -22.453 1 64.44 236 SER A CA 1
ATOM 1840 C C . SER A 1 236 ? 6.41 -21.156 -23.641 1 64.44 236 SER A C 1
ATOM 1842 O O . SER A 1 236 ? 5.738 -21.156 -24.672 1 64.44 236 SER A O 1
ATOM 1844 N N . LYS A 1 237 ? 7.738 -21.562 -23.812 1 54.25 237 LYS A N 1
ATOM 1845 C CA . LYS A 1 237 ? 8.172 -22.484 -24.844 1 54.25 237 LYS A CA 1
ATOM 1846 C C . LYS A 1 237 ? 7.293 -23.734 -24.875 1 54.25 237 LYS A C 1
ATOM 1848 O O . LYS A 1 237 ? 7.336 -24.516 -25.828 1 54.25 237 LYS A O 1
ATOM 1853 N N . GLN A 1 238 ? 6.746 -24.172 -23.828 1 46.53 238 GLN A N 1
ATOM 1854 C CA . GLN A 1 238 ? 6.043 -25.453 -23.906 1 46.53 238 GLN A CA 1
ATOM 1855 C C . GLN A 1 238 ? 4.719 -25.297 -24.656 1 46.53 238 GLN A C 1
ATOM 1857 O O . GLN A 1 238 ? 4.086 -26.297 -25 1 46.53 238 GLN A O 1
ATOM 1862 N N . GLN A 1 239 ? 4.102 -24.188 -24.656 1 42.56 239 GLN A N 1
ATOM 1863 C CA . GLN A 1 239 ? 2.881 -24.125 -25.453 1 42.56 239 GLN A CA 1
ATOM 1864 C C . GLN A 1 239 ? 3.201 -24 -26.938 1 42.56 239 GLN A C 1
ATOM 1866 O O . GLN A 1 239 ? 2.305 -23.781 -27.75 1 42.56 239 GLN A O 1
ATOM 1871 N N . LYS A 1 240 ? 4.43 -24.125 -27.406 1 36.22 240 LYS A N 1
ATOM 1872 C CA . LYS A 1 240 ? 4.578 -24.438 -28.812 1 36.22 240 LYS A CA 1
ATOM 1873 C C . LYS A 1 240 ? 4.391 -25.938 -29.078 1 36.22 240 LYS A C 1
ATOM 1875 O O . LYS A 1 240 ? 4.852 -26.766 -28.281 1 36.22 240 LYS A O 1
ATOM 1880 N N . MET B 1 1 ? -5.043 9.977 24.422 1 86.56 1 MET B N 1
ATOM 1881 C CA . MET B 1 1 ? -4.941 10.938 23.328 1 86.56 1 MET B CA 1
ATOM 1882 C C . MET B 1 1 ? -6.137 10.82 22.391 1 86.56 1 MET B C 1
ATOM 1884 O O . MET B 1 1 ? -6.715 9.742 22.234 1 86.56 1 MET B O 1
ATOM 1888 N N . ILE B 1 2 ? -6.586 11.945 21.875 1 86.81 2 ILE B N 1
ATOM 1889 C CA . ILE B 1 2 ? -7.695 11.953 20.938 1 86.81 2 ILE B CA 1
ATOM 1890 C C . ILE B 1 2 ? -7.18 12.328 19.547 1 86.81 2 ILE B C 1
ATOM 1892 O O . ILE B 1 2 ? -6.426 13.289 19.391 1 86.81 2 ILE B O 1
ATOM 1896 N N . VAL B 1 3 ? -7.504 11.492 18.594 1 91.31 3 VAL B N 1
ATOM 1897 C CA . VAL B 1 3 ? -7.129 11.742 17.203 1 91.31 3 VAL B CA 1
ATOM 1898 C C . VAL B 1 3 ? -8.383 11.914 16.359 1 91.31 3 VAL B C 1
ATOM 1900 O O . VAL B 1 3 ? -9.383 11.219 16.562 1 91.31 3 VAL B O 1
ATOM 1903 N N . SER B 1 4 ? -8.352 12.844 15.484 1 91.81 4 SER B N 1
ATOM 1904 C CA . SER B 1 4 ? -9.477 13.07 14.586 1 91.81 4 SER B CA 1
ATOM 1905 C C . SER B 1 4 ? -8.992 13.492 13.195 1 91.81 4 SER B C 1
ATOM 1907 O O . SER B 1 4 ? -7.883 14.016 13.055 1 91.81 4 SER B O 1
ATOM 1909 N N . ASN B 1 5 ? -9.742 13.148 12.242 1 93.62 5 ASN B N 1
ATOM 1910 C CA . ASN B 1 5 ? -9.539 13.672 10.898 1 93.62 5 ASN B CA 1
ATOM 1911 C C . ASN B 1 5 ? -9.883 15.156 10.812 1 93.62 5 ASN B C 1
ATOM 1913 O O . ASN B 1 5 ? -11.023 15.547 11.047 1 93.62 5 ASN B O 1
ATOM 1917 N N . PRO B 1 6 ? -8.906 15.914 10.531 1 93.19 6 PRO B N 1
ATOM 1918 C CA . PRO B 1 6 ? -9.172 17.359 10.547 1 93.19 6 PRO B CA 1
ATOM 1919 C C . PRO B 1 6 ? -10.227 17.766 9.531 1 93.19 6 PRO B C 1
ATOM 1921 O O . PRO B 1 6 ? -10.906 18.781 9.719 1 93.19 6 PRO B O 1
ATOM 1924 N N . LEU B 1 7 ? -10.406 17.031 8.477 1 94 7 LEU B N 1
ATOM 1925 C CA . LEU B 1 7 ? -11.391 17.344 7.449 1 94 7 LEU B CA 1
ATOM 1926 C C . LEU B 1 7 ? -12.805 17.188 7.984 1 94 7 LEU B C 1
ATOM 1928 O O . LEU B 1 7 ? -13.734 17.828 7.488 1 94 7 LEU B O 1
ATOM 1932 N N . GLU B 1 8 ? -12.875 16.328 8.938 1 91.94 8 GLU B N 1
ATOM 1933 C CA . GLU B 1 8 ? -14.195 16.031 9.484 1 91.94 8 GLU B CA 1
ATOM 1934 C C . GLU B 1 8 ? -14.523 16.953 10.656 1 91.94 8 GLU B C 1
ATOM 1936 O O . GLU B 1 8 ? -15.695 17.219 10.938 1 91.94 8 GLU B O 1
ATOM 1941 N N . GLN B 1 9 ? -13.531 17.547 11.289 1 90.31 9 GLN B N 1
ATOM 1942 C CA . GLN B 1 9 ? -13.742 18.312 12.516 1 90.31 9 GLN B CA 1
ATOM 1943 C C . GLN B 1 9 ? -13.555 19.797 12.266 1 90.31 9 GLN B C 1
ATOM 1945 O O . GLN B 1 9 ? -13.805 20.625 13.148 1 90.31 9 GLN B O 1
ATOM 1950 N N . GLY B 1 10 ? -13.086 20.141 11.133 1 91.31 10 GLY B N 1
ATOM 1951 C CA . GLY B 1 10 ? -12.828 21.547 10.836 1 91.31 10 GLY B CA 1
ATOM 1952 C C . GLY B 1 10 ? -11.625 22.094 11.578 1 91.31 10 GLY B C 1
ATOM 1953 O O . GLY B 1 10 ? -11.68 23.203 12.109 1 91.31 10 GLY B O 1
ATOM 1954 N N . LEU B 1 11 ? -10.68 21.281 11.766 1 92.75 11 LEU B N 1
ATOM 1955 C CA . LEU B 1 11 ? -9.453 21.672 12.445 1 92.75 11 LEU B CA 1
ATOM 1956 C C . LEU B 1 11 ? -8.391 22.109 11.445 1 92.75 11 LEU B C 1
ATOM 1958 O O . LEU B 1 11 ? -8.414 21.688 10.281 1 92.75 11 LEU B O 1
ATOM 1962 N N . PRO B 1 12 ? -7.508 22.969 11.828 1 95.69 12 PRO B N 1
ATOM 1963 C CA . PRO B 1 12 ? -6.422 23.359 10.922 1 95.69 12 PRO B CA 1
ATOM 1964 C C . PRO B 1 12 ? -5.52 22.188 10.547 1 95.69 12 PRO B C 1
ATOM 1966 O O . PRO B 1 12 ? -5.336 21.266 11.352 1 95.69 12 PRO B O 1
ATOM 1969 N N . PHE B 1 13 ? -4.969 22.281 9.352 1 97.69 13 PHE B N 1
ATOM 1970 C CA . PHE B 1 13 ? -4.066 21.219 8.891 1 97.69 13 PHE B CA 1
ATOM 1971 C C . PHE B 1 13 ? -3.129 21.75 7.809 1 97.69 13 PHE B C 1
ATOM 1973 O O . PHE B 1 13 ? -3.398 22.781 7.195 1 97.69 13 PHE B O 1
ATOM 1980 N N . ALA B 1 14 ? -2.035 21.062 7.676 1 98.25 14 ALA B N 1
ATOM 1981 C CA . ALA B 1 14 ? -1.147 21.25 6.531 1 98.25 14 ALA B CA 1
ATOM 1982 C C . ALA B 1 14 ? -1.455 20.234 5.43 1 98.25 14 ALA B C 1
ATOM 1984 O O . ALA B 1 14 ? -1.702 19.062 5.711 1 98.25 14 ALA B O 1
ATOM 1985 N N . ALA B 1 15 ? -1.474 20.734 4.199 1 98.06 15 ALA B N 1
ATOM 1986 C CA . ALA B 1 15 ? -1.627 19.859 3.041 1 98.06 15 ALA B CA 1
ATOM 1987 C C . ALA B 1 15 ? -0.298 19.672 2.314 1 98.06 15 ALA B C 1
ATOM 1989 O O . ALA B 1 15 ? 0.328 20.656 1.895 1 98.06 15 ALA B O 1
ATOM 1990 N N . VAL B 1 16 ? 0.128 18.469 2.197 1 98.19 16 VAL B N 1
ATOM 1991 C CA . VAL B 1 16 ? 1.372 18.156 1.502 1 98.19 16 VAL B CA 1
ATOM 1992 C C . VAL B 1 16 ? 1.066 17.375 0.224 1 98.19 16 VAL B C 1
ATOM 1994 O O . VAL B 1 16 ? 0.509 16.266 0.277 1 98.19 16 VAL B O 1
ATOM 1997 N N . ALA B 1 17 ? 1.448 17.938 -0.89 1 97.19 17 ALA B N 1
ATOM 1998 C CA . ALA B 1 17 ? 1.274 17.266 -2.178 1 97.19 17 ALA B CA 1
ATOM 1999 C C . ALA B 1 17 ? 2.535 16.5 -2.574 1 97.19 17 ALA B C 1
ATOM 2001 O O . ALA B 1 17 ? 3.578 17.109 -2.832 1 97.19 17 ALA B O 1
ATOM 2002 N N . LEU B 1 18 ? 2.418 15.242 -2.656 1 94.69 18 LEU B N 1
ATOM 2003 C CA . LEU B 1 18 ? 3.514 14.375 -3.076 1 94.69 18 LEU B CA 1
ATOM 2004 C C . LEU B 1 18 ? 3.475 14.141 -4.582 1 94.69 18 LEU B C 1
ATOM 2006 O O . LEU B 1 18 ? 2.516 14.539 -5.25 1 94.69 18 LEU B O 1
ATOM 2010 N N . ASN B 1 19 ? 4.582 13.578 -5.109 1 91.31 19 ASN B N 1
ATOM 2011 C CA . ASN B 1 19 ? 4.656 13.305 -6.539 1 91.31 19 ASN B CA 1
ATOM 2012 C C . ASN B 1 19 ? 3.961 11.992 -6.895 1 91.31 19 ASN B C 1
ATOM 2014 O O . ASN B 1 19 ? 4.605 11.047 -7.34 1 91.31 19 ASN B O 1
ATOM 2018 N N . ASN B 1 20 ? 2.727 11.969 -6.719 1 92.94 20 ASN B N 1
ATOM 2019 C CA . ASN B 1 20 ? 1.81 10.867 -7.004 1 92.94 20 ASN B CA 1
ATOM 2020 C C . ASN B 1 20 ? 0.416 11.383 -7.359 1 92.94 20 ASN B C 1
ATOM 2022 O O . ASN B 1 20 ? 0.177 12.586 -7.371 1 92.94 20 ASN B O 1
ATOM 2026 N N . SER B 1 21 ? -0.432 10.438 -7.672 1 92.81 21 SER B N 1
ATOM 2027 C CA . SER B 1 21 ? -1.809 10.836 -7.945 1 92.81 21 SER B CA 1
ATOM 2028 C C . SER B 1 21 ? -2.447 11.5 -6.73 1 92.81 21 SER B C 1
ATOM 2030 O O . SER B 1 21 ? -2.441 10.938 -5.633 1 92.81 21 SER B O 1
ATOM 2032 N N . LEU B 1 22 ? -2.963 12.688 -6.988 1 95.38 22 LEU B N 1
ATOM 2033 C CA . LEU B 1 22 ? -3.652 13.398 -5.918 1 95.38 22 LEU B CA 1
ATOM 2034 C C . LEU B 1 22 ? -5.109 12.953 -5.82 1 95.38 22 LEU B C 1
ATOM 2036 O O . LEU B 1 22 ? -5.719 12.586 -6.828 1 95.38 22 LEU B O 1
ATOM 2040 N N . PRO B 1 23 ? -5.656 12.984 -4.648 1 96 23 PRO B N 1
ATOM 2041 C CA . PRO B 1 23 ? -7.035 12.508 -4.484 1 96 23 PRO B CA 1
ATOM 2042 C C . PRO B 1 23 ? -8.055 13.391 -5.199 1 96 23 PRO B C 1
ATOM 2044 O O . PRO B 1 23 ? -7.785 14.57 -5.449 1 96 23 PRO B O 1
ATOM 2047 N N . LYS B 1 24 ? -9.203 12.82 -5.41 1 94.12 24 LYS B N 1
ATOM 2048 C CA . LYS B 1 24 ? -10.281 13.508 -6.117 1 94.12 24 LYS B CA 1
ATOM 2049 C C . LYS B 1 24 ? -10.766 14.727 -5.336 1 94.12 24 LYS B C 1
ATOM 2051 O O . LYS B 1 24 ? -11.312 15.664 -5.918 1 94.12 24 LYS B O 1
ATOM 2056 N N . TYR B 1 25 ? -10.578 14.758 -4.039 1 94.69 25 TYR B N 1
ATOM 2057 C CA . TYR B 1 25 ? -11.031 15.852 -3.188 1 94.69 25 TYR B CA 1
ATOM 2058 C C . TYR B 1 25 ? -9.898 16.844 -2.926 1 94.69 25 TYR B C 1
ATOM 2060 O O . TYR B 1 25 ? -9.977 17.641 -1.991 1 94.69 25 TYR B O 1
ATOM 2068 N N . PHE B 1 26 ? -8.898 16.812 -3.746 1 95 26 PHE B N 1
ATOM 2069 C CA . PHE B 1 26 ? -7.68 17.594 -3.549 1 95 26 PHE B CA 1
ATOM 2070 C C . PHE B 1 26 ? -8 19.078 -3.486 1 95 26 PHE B C 1
ATOM 2072 O O . PHE B 1 26 ? -7.496 19.797 -2.613 1 95 26 PHE B O 1
ATOM 2079 N N . ASP B 1 27 ? -8.805 19.531 -4.391 1 92.25 27 ASP B N 1
ATOM 2080 C CA . ASP B 1 27 ? -9.102 20.953 -4.5 1 92.25 27 ASP B CA 1
ATOM 2081 C C . ASP B 1 27 ? -9.656 21.5 -3.182 1 92.25 27 ASP B C 1
ATOM 2083 O O . ASP B 1 27 ? -9.203 22.531 -2.691 1 92.25 27 ASP B O 1
ATOM 2087 N N . SER B 1 28 ? -10.602 20.781 -2.637 1 92.12 28 SER B N 1
ATOM 2088 C CA . SER B 1 28 ? -11.227 21.203 -1.384 1 92.12 28 SER B CA 1
ATOM 2089 C C . SER B 1 28 ? -10.219 21.203 -0.24 1 92.12 28 SER B C 1
ATOM 2091 O O . SER B 1 28 ? -10.203 22.125 0.582 1 92.12 28 SER B O 1
ATOM 2093 N N . VAL B 1 29 ? -9.336 20.266 -0.188 1 95.56 29 VAL B N 1
ATOM 2094 C CA . VAL B 1 29 ? -8.32 20.172 0.854 1 95.56 29 VAL B CA 1
ATOM 2095 C C . VAL B 1 29 ? -7.32 21.312 0.707 1 95.56 29 VAL B C 1
ATOM 2097 O O . VAL B 1 29 ? -6.992 21.984 1.685 1 95.56 29 VAL B O 1
ATOM 2100 N N . TRP B 1 30 ? -6.93 21.5 -0.502 1 95.19 30 TRP B N 1
ATOM 2101 C CA . TRP B 1 30 ? -5.914 22.5 -0.804 1 95.19 30 TRP B CA 1
ATOM 2102 C C . TRP B 1 30 ? -6.406 23.891 -0.438 1 95.19 30 TRP B C 1
ATOM 2104 O O . TRP B 1 30 ? -5.68 24.672 0.192 1 95.19 30 TRP B O 1
ATOM 2114 N N . LYS B 1 31 ? -7.613 24.172 -0.709 1 92.81 31 LYS B N 1
ATOM 2115 C CA . LYS B 1 31 ? -8.211 25.469 -0.462 1 92.81 31 LYS B CA 1
ATOM 2116 C C . LYS B 1 31 ? -8.359 25.734 1.033 1 92.81 31 LYS B C 1
ATOM 2118 O O . LYS B 1 31 ? -8.25 26.891 1.479 1 92.81 31 LYS B O 1
ATOM 2123 N N . ASN B 1 32 ? -8.508 24.703 1.787 1 94.31 32 ASN B N 1
ATOM 2124 C CA . ASN B 1 32 ? -8.836 24.891 3.197 1 94.31 32 ASN B CA 1
ATOM 2125 C C . ASN B 1 32 ? -7.617 24.656 4.09 1 94.31 32 ASN B C 1
ATOM 2127 O O . ASN B 1 32 ? -7.699 24.828 5.309 1 94.31 32 ASN B O 1
ATOM 2131 N N . ALA B 1 33 ? -6.508 24.375 3.535 1 96.56 33 ALA B N 1
ATOM 2132 C CA . ALA B 1 33 ? -5.301 24.109 4.316 1 96.56 33 ALA B CA 1
ATOM 2133 C C . ALA B 1 33 ? -4.719 25.406 4.879 1 96.56 33 ALA B C 1
ATOM 2135 O O . ALA B 1 33 ? -4.785 26.453 4.238 1 96.56 33 ALA B O 1
ATOM 2136 N N . ASN B 1 34 ? -4.145 25.297 6.062 1 95.19 34 ASN B N 1
ATOM 2137 C CA . ASN B 1 34 ? -3.453 26.438 6.656 1 95.19 34 ASN B CA 1
ATOM 2138 C C . ASN B 1 34 ? -2.084 26.656 6.02 1 95.19 34 ASN B C 1
ATOM 2140 O O . ASN B 1 34 ? -1.591 27.781 5.977 1 95.19 34 ASN B O 1
ATOM 2144 N N . ILE B 1 35 ? -1.508 25.578 5.66 1 96.75 35 ILE B N 1
ATOM 2145 C CA . ILE B 1 35 ? -0.243 25.625 4.934 1 96.75 35 ILE B CA 1
ATOM 2146 C C . ILE B 1 35 ? -0.235 24.562 3.836 1 96.75 35 ILE B C 1
ATOM 2148 O O . ILE B 1 35 ? -0.716 23.453 4.039 1 96.75 35 ILE B O 1
ATOM 2152 N N . ARG B 1 36 ? 0.272 24.969 2.678 1 97.69 36 ARG B N 1
ATOM 2153 C CA . ARG B 1 36 ? 0.345 24.125 1.498 1 97.69 36 ARG B CA 1
ATOM 2154 C C . ARG B 1 36 ? 1.795 23.859 1.099 1 97.69 36 ARG B C 1
ATOM 2156 O O . ARG B 1 36 ? 2.543 24.797 0.822 1 97.69 36 ARG B O 1
ATOM 2163 N N . VAL B 1 37 ? 2.164 22.594 1.076 1 97.56 37 VAL B N 1
ATOM 2164 C CA . VAL B 1 37 ? 3.543 22.219 0.773 1 97.56 37 VAL B CA 1
ATOM 2165 C C . VAL B 1 37 ? 3.572 21.281 -0.429 1 97.56 37 VAL B C 1
ATOM 2167 O O . VAL B 1 37 ? 2.797 20.328 -0.497 1 97.56 37 VAL B O 1
ATOM 2170 N N . CYS B 1 38 ? 4.43 21.578 -1.371 1 96.5 38 CYS B N 1
ATOM 2171 C CA . CYS B 1 38 ? 4.727 20.656 -2.461 1 96.5 38 CYS B CA 1
ATOM 2172 C C . CYS B 1 38 ? 6.133 20.078 -2.32 1 96.5 38 CYS B C 1
ATOM 2174 O O . CYS B 1 38 ? 7.066 20.797 -1.942 1 96.5 38 CYS B O 1
ATOM 2176 N N . VAL B 1 39 ? 6.191 18.797 -2.619 1 93.5 39 VAL B N 1
ATOM 2177 C CA . VAL B 1 39 ? 7.5 18.156 -2.572 1 93.5 39 VAL B CA 1
ATOM 2178 C C . VAL B 1 39 ? 7.938 17.766 -3.982 1 93.5 39 VAL B C 1
ATOM 2180 O O . VAL B 1 39 ? 7.285 16.953 -4.637 1 93.5 39 VAL B O 1
ATOM 2183 N N . ASP B 1 40 ? 8.984 18.328 -4.449 1 88.94 40 ASP B N 1
ATOM 2184 C CA . ASP B 1 40 ? 9.57 18.047 -5.754 1 88.94 40 ASP B CA 1
ATOM 2185 C C . ASP B 1 40 ? 8.5 18 -6.844 1 88.94 40 ASP B C 1
ATOM 2187 O O . ASP B 1 40 ? 7.758 18.969 -7.031 1 88.94 40 ASP B O 1
ATOM 2191 N N . GLY B 1 41 ? 8.406 16.859 -7.43 1 89.25 41 GLY B N 1
ATOM 2192 C CA . GLY B 1 41 ? 7.465 16.688 -8.523 1 89.25 41 GLY B CA 1
ATOM 2193 C C . GLY B 1 41 ? 6.016 16.859 -8.109 1 89.25 41 GLY B C 1
ATOM 2194 O O . GLY B 1 41 ? 5.129 16.953 -8.953 1 89.25 41 GLY B O 1
ATOM 2195 N N . GLY B 1 42 ? 5.816 16.938 -6.875 1 92.69 42 GLY B N 1
ATOM 2196 C CA . GLY B 1 42 ? 4.48 17.281 -6.406 1 92.69 42 GLY B CA 1
ATOM 2197 C C . GLY B 1 42 ? 3.98 18.609 -6.93 1 92.69 42 GLY B C 1
ATOM 2198 O O . GLY B 1 42 ? 2.777 18.797 -7.129 1 92.69 42 GLY B O 1
ATOM 2199 N N . SER B 1 43 ? 4.863 19.469 -7.176 1 93.06 43 SER B N 1
ATOM 2200 C CA . SER B 1 43 ? 4.531 20.766 -7.75 1 93.06 43 SER B CA 1
ATOM 2201 C C . SER B 1 43 ? 3.934 20.609 -9.148 1 93.06 43 SER B C 1
ATOM 2203 O O . SER B 1 43 ? 2.982 21.312 -9.5 1 93.06 43 SER B O 1
ATOM 2205 N N . ASN B 1 44 ? 4.531 19.734 -9.891 1 93.12 44 ASN B N 1
ATOM 2206 C CA . ASN B 1 44 ? 3.986 19.453 -11.219 1 93.12 44 ASN B CA 1
ATOM 2207 C C . ASN B 1 44 ? 2.547 18.953 -11.133 1 93.12 44 ASN B C 1
ATOM 2209 O O . ASN B 1 44 ? 1.69 19.391 -11.906 1 93.12 44 ASN B O 1
ATOM 2213 N N . ARG B 1 45 ? 2.332 18.078 -10.188 1 91.75 45 ARG B N 1
ATOM 2214 C CA . ARG B 1 45 ? 1.012 17.484 -10.008 1 91.75 45 ARG B CA 1
ATOM 2215 C C . ARG B 1 45 ? -0.026 18.547 -9.664 1 91.75 45 ARG B C 1
ATOM 2217 O O . ARG B 1 45 ? -1.149 18.516 -10.172 1 91.75 45 ARG B O 1
ATOM 2224 N N . VAL B 1 46 ? 0.369 19.453 -8.836 1 93.81 46 VAL B N 1
ATOM 2225 C CA . VAL B 1 46 ? -0.542 20.5 -8.375 1 93.81 46 VAL B CA 1
ATOM 2226 C C . VAL B 1 46 ? -0.898 21.422 -9.539 1 93.81 46 VAL B C 1
ATOM 2228 O O . VAL B 1 46 ? -2.074 21.703 -9.773 1 93.81 46 VAL B O 1
ATOM 2231 N N . LEU B 1 47 ? 0.083 21.844 -10.234 1 90.75 47 LEU B N 1
ATOM 2232 C CA . LEU B 1 47 ? -0.187 22.734 -11.359 1 90.75 47 LEU B CA 1
ATOM 2233 C C . LEU B 1 47 ? -1.039 22.031 -12.414 1 90.75 47 LEU B C 1
ATOM 2235 O O . LEU B 1 47 ? -2.008 22.609 -12.914 1 90.75 47 LEU B O 1
ATOM 2239 N N . ASP B 1 48 ? -0.663 20.812 -12.734 1 90.81 48 ASP B N 1
ATOM 2240 C CA . ASP B 1 48 ? -1.411 20.031 -13.719 1 90.81 48 ASP B CA 1
ATOM 2241 C C . ASP B 1 48 ? -2.861 19.844 -13.281 1 90.81 48 ASP B C 1
ATOM 2243 O O . ASP B 1 48 ? -3.771 19.844 -14.117 1 90.81 48 ASP B O 1
ATOM 2247 N N . TYR B 1 49 ? -3.004 19.625 -12.055 1 89.5 49 TYR B N 1
ATOM 2248 C CA . TYR B 1 49 ? -4.34 19.438 -11.5 1 89.5 49 TYR B CA 1
ATOM 2249 C C . TYR B 1 49 ? -5.207 20.672 -11.75 1 89.5 49 TYR B C 1
ATOM 2251 O O . TYR B 1 49 ? -6.336 20.547 -12.234 1 89.5 49 TYR B O 1
ATOM 2259 N N . PHE B 1 50 ? -4.715 21.844 -11.484 1 87.06 50 PHE B N 1
ATOM 2260 C CA . PHE B 1 50 ? -5.504 23.062 -11.586 1 87.06 50 PHE B CA 1
ATOM 2261 C C . PHE B 1 50 ? -5.637 23.5 -13.039 1 87.06 50 PHE B C 1
ATOM 2263 O O . PHE B 1 50 ? -6.664 24.062 -13.438 1 87.06 50 PHE B O 1
ATOM 2270 N N . VAL B 1 51 ? -4.637 23.25 -13.82 1 82.56 51 VAL B N 1
ATOM 2271 C CA . VAL B 1 51 ? -4.719 23.547 -15.25 1 82.56 51 VAL B CA 1
ATOM 2272 C C . VAL B 1 51 ? -5.77 22.641 -15.898 1 82.56 51 VAL B C 1
ATOM 2274 O O . VAL B 1 51 ? -6.555 23.094 -16.734 1 82.56 51 VAL B O 1
ATOM 2277 N N . GLY B 1 52 ? -5.742 21.406 -15.508 1 81.31 52 GLY B N 1
ATOM 2278 C CA . GLY B 1 52 ? -6.723 20.453 -16.016 1 81.31 52 GLY B CA 1
ATOM 2279 C C . GLY B 1 52 ? -8.148 20.844 -15.703 1 81.31 52 GLY B C 1
ATOM 2280 O O . GLY B 1 52 ? -9.062 20.609 -16.5 1 81.31 52 GLY B O 1
ATOM 2281 N N . LYS B 1 53 ? -8.367 21.469 -14.602 1 79.25 53 LYS B N 1
ATOM 2282 C CA . LYS B 1 53 ? -9.695 21.922 -14.188 1 79.25 53 LYS B CA 1
ATOM 2283 C C . LYS B 1 53 ? -10.031 23.281 -14.781 1 79.25 53 LYS B C 1
ATOM 2285 O O . LYS B 1 53 ? -11.117 23.812 -14.539 1 79.25 53 LYS B O 1
ATOM 2290 N N . LYS B 1 54 ? -9.148 23.781 -15.578 1 76.75 54 LYS B N 1
ATOM 2291 C CA . LYS B 1 54 ? -9.312 25.094 -16.203 1 76.75 54 LYS B CA 1
ATOM 2292 C C . LYS B 1 54 ? -9.547 26.188 -15.164 1 76.75 54 LYS B C 1
ATOM 2294 O O . LYS B 1 54 ? -10.352 27.094 -15.383 1 76.75 54 LYS B O 1
ATOM 2299 N N . GLU B 1 55 ? -9.078 25.891 -14.062 1 72.5 55 GLU B N 1
ATOM 2300 C CA . GLU B 1 55 ? -9.172 26.922 -13.023 1 72.5 55 GLU B CA 1
ATOM 2301 C C . GLU B 1 55 ? -8.039 27.938 -13.156 1 72.5 55 GLU B C 1
ATOM 2303 O O . GLU B 1 55 ? -6.863 27.562 -13.133 1 72.5 55 GLU B O 1
ATOM 2308 N N . LYS B 1 56 ? -8.477 29.062 -13.414 1 64.81 56 LYS B N 1
ATOM 2309 C CA . LYS B 1 56 ? -7.504 30.141 -13.625 1 64.81 56 LYS B CA 1
ATOM 2310 C C . LYS B 1 56 ? -6.941 30.641 -12.297 1 64.81 56 LYS B C 1
ATOM 2312 O O . LYS B 1 56 ? -5.809 31.125 -12.242 1 64.81 56 LYS B O 1
ATOM 2317 N N . LYS B 1 57 ? -7.77 30.469 -11.312 1 74.69 57 LYS B N 1
ATOM 2318 C CA . LYS B 1 57 ? -7.301 30.953 -10.016 1 74.69 57 LYS B CA 1
ATOM 2319 C C . LYS B 1 57 ? -7.152 29.797 -9.031 1 74.69 57 LYS B C 1
ATOM 2321 O O . LYS B 1 57 ? -8.086 29.031 -8.82 1 74.69 57 LYS B O 1
ATOM 2326 N N . PHE B 1 58 ? -5.906 29.453 -8.789 1 79.81 58 PHE B N 1
ATOM 2327 C CA . PHE B 1 58 ? -5.641 28.453 -7.762 1 79.81 58 PHE B CA 1
ATOM 2328 C C . PHE B 1 58 ? -4.617 28.953 -6.758 1 79.81 58 PHE B C 1
ATOM 2330 O O . PHE B 1 58 ? -3.926 29.938 -7.016 1 79.81 58 PHE B O 1
ATOM 2337 N N . LEU B 1 59 ? -4.738 28.438 -5.605 1 89.12 59 LEU B N 1
ATOM 2338 C CA . LEU B 1 59 ? -3.787 28.828 -4.57 1 89.12 59 LEU B CA 1
ATOM 2339 C C . LEU B 1 59 ? -2.436 28.156 -4.793 1 89.12 59 LEU B C 1
ATOM 2341 O O . LEU B 1 59 ? -2.365 26.938 -4.953 1 89.12 59 LEU B O 1
ATOM 2345 N N . SER B 1 60 ? -1.481 29 -4.855 1 93.44 60 SER B N 1
ATOM 2346 C CA . SER B 1 60 ? -0.125 28.469 -4.953 1 93.44 60 SER B CA 1
ATOM 2347 C C . SER B 1 60 ? 0.301 27.797 -3.65 1 93.44 60 SER B C 1
ATOM 2349 O O . SER B 1 60 ? -0.211 28.125 -2.578 1 93.44 60 SER B O 1
ATOM 2351 N N . PRO B 1 61 ? 1.255 26.875 -3.779 1 96.88 61 PRO B N 1
ATOM 2352 C CA . PRO B 1 61 ? 1.837 26.375 -2.529 1 96.88 61 PRO B CA 1
ATOM 2353 C C . PRO B 1 61 ? 2.557 27.469 -1.74 1 96.88 61 PRO B C 1
ATOM 2355 O O . PRO B 1 61 ? 3.105 28.406 -2.332 1 96.88 61 PRO B O 1
ATOM 2358 N N . ASP B 1 62 ? 2.457 27.312 -0.413 1 96.69 62 ASP B N 1
ATOM 2359 C CA . ASP B 1 62 ? 3.238 28.219 0.429 1 96.69 62 ASP B CA 1
ATOM 2360 C C . ASP B 1 62 ? 4.73 27.906 0.333 1 96.69 62 ASP B C 1
ATOM 2362 O O . ASP B 1 62 ? 5.562 28.812 0.322 1 96.69 62 ASP B O 1
ATOM 2366 N N . VAL B 1 63 ? 5.031 26.625 0.229 1 96.38 63 VAL B N 1
ATOM 2367 C CA . VAL B 1 63 ? 6.422 26.188 0.208 1 96.38 63 VAL B CA 1
ATOM 2368 C C . VAL B 1 63 ? 6.59 25.047 -0.792 1 96.38 63 VAL B C 1
ATOM 2370 O O . VAL B 1 63 ? 5.727 24.172 -0.892 1 96.38 63 VAL B O 1
ATOM 2373 N N . ILE B 1 64 ? 7.648 25.047 -1.546 1 95.31 64 ILE B N 1
ATOM 2374 C CA . ILE B 1 64 ? 8.125 23.938 -2.361 1 95.31 64 ILE B CA 1
ATOM 2375 C C . ILE B 1 64 ? 9.461 23.438 -1.817 1 95.31 64 ILE B C 1
ATOM 2377 O O . ILE B 1 64 ? 10.422 24.203 -1.707 1 95.31 64 ILE B O 1
ATOM 2381 N N . VAL B 1 65 ? 9.453 22.125 -1.49 1 94.25 65 VAL B N 1
ATOM 2382 C CA . VAL B 1 65 ? 10.664 21.594 -0.876 1 94.25 65 VAL B CA 1
ATOM 2383 C C . VAL B 1 65 ? 11.195 20.422 -1.707 1 94.25 65 VAL B C 1
ATOM 2385 O O . VAL B 1 65 ? 10.422 19.625 -2.229 1 94.25 65 VAL B O 1
ATOM 2388 N N . GLY B 1 66 ? 12.523 20.266 -1.863 1 90 66 GLY B N 1
ATOM 2389 C CA . GLY B 1 66 ? 13.133 19.141 -2.533 1 90 66 GLY B CA 1
ATOM 2390 C C . GLY B 1 66 ? 14.414 19.5 -3.266 1 90 66 GLY B C 1
ATOM 2391 O O . GLY B 1 66 ? 15 20.547 -3.021 1 90 66 GLY B O 1
ATOM 2392 N N . ASP B 1 67 ? 14.922 18.609 -4.086 1 82.31 67 ASP B N 1
ATOM 2393 C CA . ASP B 1 67 ? 16.125 18.875 -4.859 1 82.31 67 ASP B CA 1
ATOM 2394 C C . ASP B 1 67 ? 15.789 19.5 -6.211 1 82.31 67 ASP B C 1
ATOM 2396 O O . ASP B 1 67 ? 16.688 19.828 -6.992 1 82.31 67 ASP B O 1
ATOM 2400 N N . LEU B 1 68 ? 14.586 19.688 -6.48 1 78.38 68 LEU B N 1
ATOM 2401 C CA . LEU B 1 68 ? 14.008 20.406 -7.605 1 78.38 68 LEU B CA 1
ATOM 2402 C C . LEU B 1 68 ? 14.406 19.766 -8.93 1 78.38 68 LEU B C 1
ATOM 2404 O O . LEU B 1 68 ? 14.359 20.422 -9.977 1 78.38 68 LEU B O 1
ATOM 2408 N N . GLN B 1 69 ? 14.82 18.531 -8.812 1 78 69 GLN B N 1
ATOM 2409 C CA . GLN B 1 69 ? 15.234 17.844 -10.031 1 78 69 GLN B CA 1
ATOM 2410 C C . GLN B 1 69 ? 14.031 17.406 -10.859 1 78 69 GLN B C 1
ATOM 2412 O O . GLN B 1 69 ? 14.109 17.328 -12.086 1 78 69 GLN B O 1
ATOM 2417 N N . SER B 1 70 ? 12.984 17.188 -10.25 1 80.5 70 SER B N 1
ATOM 2418 C CA . SER B 1 70 ? 11.82 16.641 -10.938 1 80.5 70 SER B CA 1
ATOM 2419 C C . SER B 1 70 ? 10.781 17.719 -11.219 1 80.5 70 SER B C 1
ATOM 2421 O O . SER B 1 70 ? 9.688 17.422 -11.703 1 80.5 70 SER B O 1
ATOM 2423 N N . ILE B 1 71 ? 11.055 18.906 -10.93 1 89.31 71 ILE B N 1
ATOM 2424 C CA . ILE B 1 71 ? 10.109 19.984 -11.18 1 89.31 71 ILE B CA 1
ATOM 2425 C C . ILE B 1 71 ? 10.359 20.578 -12.562 1 89.31 71 ILE B C 1
ATOM 2427 O O . ILE B 1 71 ? 11.508 20.844 -12.93 1 89.31 71 ILE B O 1
ATOM 2431 N N . ARG B 1 72 ? 9.367 20.719 -13.281 1 91.19 72 ARG B N 1
ATOM 2432 C CA . ARG B 1 72 ? 9.477 21.375 -14.57 1 91.19 72 ARG B CA 1
ATOM 2433 C C . ARG B 1 72 ? 9.789 22.859 -14.398 1 91.19 72 ARG B C 1
ATOM 2435 O O . ARG B 1 72 ? 9.219 23.516 -13.516 1 91.19 72 ARG B O 1
ATOM 2442 N N . PRO B 1 73 ? 10.586 23.328 -15.297 1 90.56 73 PRO B N 1
ATOM 2443 C CA . PRO B 1 73 ? 10.984 24.734 -15.148 1 90.56 73 PRO B CA 1
ATOM 2444 C C . PRO B 1 73 ? 9.797 25.688 -15.18 1 90.56 73 PRO B C 1
ATOM 2446 O O . PRO B 1 73 ? 9.758 26.641 -14.406 1 90.56 73 PRO B O 1
ATOM 2449 N N . GLU B 1 74 ? 8.906 25.453 -15.977 1 91 74 GLU B N 1
ATOM 2450 C CA . GLU B 1 74 ? 7.742 26.328 -16.094 1 91 74 GLU B CA 1
ATOM 2451 C C . GLU B 1 74 ? 6.914 26.312 -14.805 1 91 74 GLU B C 1
ATOM 2453 O O . GLU B 1 74 ? 6.32 27.328 -14.422 1 91 74 GLU B O 1
ATOM 2458 N N . VAL B 1 75 ? 6.922 25.203 -14.156 1 91.06 75 VAL B N 1
ATOM 2459 C CA . VAL B 1 75 ? 6.176 25.047 -12.914 1 91.06 75 VAL B CA 1
ATOM 2460 C C . VAL B 1 75 ? 6.875 25.797 -11.789 1 91.06 75 VAL B C 1
ATOM 2462 O O . VAL B 1 75 ? 6.227 26.516 -11.023 1 91.06 75 VAL B O 1
ATOM 2465 N N . GLN B 1 76 ? 8.148 25.672 -11.773 1 90.38 76 GLN B N 1
ATOM 2466 C CA . GLN B 1 76 ? 8.922 26.375 -10.766 1 90.38 76 GLN B CA 1
ATOM 2467 C C . GLN B 1 76 ? 8.75 27.891 -10.906 1 90.38 76 GLN B C 1
ATOM 2469 O O . GLN B 1 76 ? 8.531 28.594 -9.914 1 90.38 76 GLN B O 1
ATOM 2474 N N . HIS B 1 77 ? 8.859 28.344 -12.094 1 90.81 77 HIS B N 1
ATOM 2475 C CA . HIS B 1 77 ? 8.727 29.766 -12.359 1 90.81 77 HIS B CA 1
ATOM 2476 C C . HIS B 1 77 ? 7.348 30.281 -11.961 1 90.81 77 HIS B C 1
ATOM 2478 O O . HIS B 1 77 ? 7.23 31.344 -11.344 1 90.81 77 HIS B O 1
ATOM 2484 N N . GLU B 1 78 ? 6.379 29.531 -12.297 1 90 78 GLU B N 1
ATOM 2485 C CA . GLU B 1 78 ? 5.004 29.922 -11.984 1 90 78 GLU B CA 1
ATOM 2486 C C . GLU B 1 78 ? 4.797 30.062 -10.477 1 90 78 GLU B C 1
ATOM 2488 O O . GLU B 1 78 ? 4.285 31.094 -10.016 1 90 78 GLU B O 1
ATOM 2493 N N . PHE B 1 79 ? 5.273 29.172 -9.734 1 91.94 79 PHE B N 1
ATOM 2494 C CA . PHE B 1 79 ? 5.004 29.156 -8.297 1 91.94 79 PHE B CA 1
ATOM 2495 C C . PHE B 1 79 ? 5.887 30.172 -7.582 1 91.94 79 PHE B C 1
ATOM 2497 O O . PHE B 1 79 ? 5.461 30.797 -6.609 1 91.94 79 PHE B O 1
ATOM 2504 N N . GLU B 1 80 ? 7.012 30.328 -8.062 1 90.06 80 GLU B N 1
ATOM 2505 C CA . GLU B 1 80 ? 7.859 31.375 -7.5 1 90.06 80 GLU B CA 1
ATOM 2506 C C . GLU B 1 80 ? 7.266 32.75 -7.738 1 90.06 80 GLU B C 1
ATOM 2508 O O . GLU B 1 80 ? 7.273 33.625 -6.844 1 90.06 80 GLU B O 1
ATOM 2513 N N . SER B 1 81 ? 6.785 32.938 -8.898 1 91.44 81 SER B N 1
ATOM 2514 C CA . SER B 1 81 ? 6.23 34.219 -9.273 1 91.44 81 SER B CA 1
ATOM 2515 C C . SER B 1 81 ? 4.945 34.531 -8.508 1 91.44 81 SER B C 1
ATOM 2517 O O . SER B 1 81 ? 4.578 35.688 -8.336 1 91.44 81 SER B O 1
ATOM 2519 N N . THR B 1 82 ? 4.344 33.469 -8.047 1 90.38 82 THR B N 1
ATOM 2520 C CA . THR B 1 82 ? 3.074 33.656 -7.355 1 90.38 82 THR B CA 1
ATOM 2521 C C . THR B 1 82 ? 3.268 33.594 -5.844 1 90.38 82 THR B C 1
ATOM 2523 O O . THR B 1 82 ? 2.295 33.531 -5.09 1 90.38 82 THR B O 1
ATOM 2526 N N . GLY B 1 83 ? 4.562 33.5 -5.344 1 91 83 GLY B N 1
ATOM 2527 C CA . GLY B 1 83 ? 4.836 33.75 -3.938 1 91 83 GLY B CA 1
ATOM 2528 C C . GLY B 1 83 ? 5.281 32.5 -3.186 1 91 83 GLY B C 1
ATOM 2529 O O . GLY B 1 83 ? 5.508 32.562 -1.975 1 91 83 GLY B O 1
ATOM 2530 N N . SER B 1 84 ? 5.426 31.406 -3.811 1 94.81 84 SER B N 1
ATOM 2531 C CA . SER B 1 84 ? 5.867 30.203 -3.135 1 94.81 84 SER B CA 1
ATOM 2532 C C . SER B 1 84 ? 7.32 30.312 -2.682 1 94.81 84 SER B C 1
ATOM 2534 O O . SER B 1 84 ? 8.164 30.844 -3.41 1 94.81 84 SER B O 1
ATOM 2536 N N . GLN B 1 85 ? 7.543 29.938 -1.473 1 94.75 85 GLN B N 1
ATOM 2537 C CA . GLN B 1 85 ? 8.914 29.812 -0.992 1 94.75 85 GLN B CA 1
ATOM 2538 C C . GLN B 1 85 ? 9.547 28.516 -1.475 1 94.75 85 GLN B C 1
ATOM 2540 O O . GLN B 1 85 ? 8.922 27.453 -1.417 1 94.75 85 GLN B O 1
ATOM 2545 N N . ILE B 1 86 ? 10.797 28.625 -1.93 1 92.38 86 ILE B N 1
ATOM 2546 C CA . ILE B 1 86 ? 11.516 27.438 -2.381 1 92.38 86 ILE B CA 1
ATOM 2547 C C . ILE B 1 86 ? 12.555 27.047 -1.338 1 92.38 86 ILE B C 1
ATOM 2549 O O . ILE B 1 86 ? 13.406 27.859 -0.956 1 92.38 86 ILE B O 1
ATOM 2553 N N . VAL B 1 87 ? 12.438 25.859 -0.831 1 92.75 87 VAL B N 1
ATOM 2554 C CA . VAL B 1 87 ? 13.406 25.297 0.11 1 92.75 87 VAL B CA 1
ATOM 2555 C C . VAL B 1 87 ? 14.156 24.141 -0.544 1 92.75 87 VAL B C 1
ATOM 2557 O O . VAL B 1 87 ? 13.602 23.062 -0.736 1 92.75 87 VAL B O 1
ATOM 2560 N N . LYS B 1 88 ? 15.414 24.312 -0.796 1 88.56 88 LYS B N 1
ATOM 2561 C CA . LYS B 1 88 ? 16.219 23.312 -1.479 1 88.56 88 LYS B CA 1
ATOM 2562 C C . LYS B 1 88 ? 16.875 22.359 -0.48 1 88.56 88 LYS B C 1
ATOM 2564 O O . LYS B 1 88 ? 17.516 22.797 0.475 1 88.56 88 LYS B O 1
ATOM 2569 N N . ILE B 1 89 ? 16.594 21.141 -0.652 1 84.62 89 ILE B N 1
ATOM 2570 C CA . ILE B 1 89 ? 17.234 20.078 0.107 1 84.62 89 ILE B CA 1
ATOM 2571 C C . ILE B 1 89 ? 17.938 19.109 -0.849 1 84.62 89 ILE B C 1
ATOM 2573 O O . ILE B 1 89 ? 17.281 18.422 -1.637 1 84.62 89 ILE B O 1
ATOM 2577 N N . ASN B 1 90 ? 19.281 19.031 -0.836 1 76.69 90 ASN B N 1
ATOM 2578 C CA . ASN B 1 90 ? 20.078 18.219 -1.753 1 76.69 90 ASN B CA 1
ATOM 2579 C C . ASN B 1 90 ? 20.453 16.875 -1.126 1 76.69 90 ASN B C 1
ATOM 2581 O O . ASN B 1 90 ? 21.562 16.719 -0.592 1 76.69 90 ASN B O 1
ATOM 2585 N N . ASN B 1 91 ? 19.641 16.297 -0.434 1 71.62 91 ASN B N 1
ATOM 2586 C CA . ASN B 1 91 ? 19.953 15.008 0.177 1 71.62 91 ASN B CA 1
ATOM 2587 C C . ASN B 1 91 ? 19.172 13.867 -0.471 1 71.62 91 ASN B C 1
ATOM 2589 O O . ASN B 1 91 ? 17.953 13.766 -0.306 1 71.62 91 ASN B O 1
ATOM 2593 N N . SER B 1 92 ? 20.016 13.102 -1.161 1 66.12 92 SER B N 1
ATOM 2594 C CA . SER B 1 92 ? 19.406 12.008 -1.924 1 66.12 92 SER B CA 1
ATOM 2595 C C . SER B 1 92 ? 18.953 10.883 -1.007 1 66.12 92 SER B C 1
ATOM 2597 O O . SER B 1 92 ? 18.203 10 -1.427 1 66.12 92 SER B O 1
ATOM 2599 N N . GLN B 1 93 ? 19.219 11.008 0.244 1 76.69 93 GLN B N 1
ATOM 2600 C CA . GLN B 1 93 ? 18.906 9.891 1.137 1 76.69 93 GLN B CA 1
ATOM 2601 C C . GLN B 1 93 ? 17.625 10.156 1.921 1 76.69 93 GLN B C 1
ATOM 2603 O O . GLN B 1 93 ? 17.203 9.328 2.732 1 76.69 93 GLN B O 1
ATOM 2608 N N . VAL B 1 94 ? 17.109 11.25 1.646 1 83.06 94 VAL B N 1
ATOM 2609 C CA . VAL B 1 94 ? 15.867 11.594 2.338 1 83.06 94 VAL B CA 1
ATOM 2610 C C . VAL B 1 94 ? 14.688 11.477 1.375 1 83.06 94 VAL B C 1
ATOM 2612 O O . VAL B 1 94 ? 14.742 11.977 0.251 1 83.06 94 VAL B O 1
ATOM 2615 N N . THR B 1 95 ? 13.703 10.734 1.79 1 87.38 95 THR B N 1
ATOM 2616 C CA . THR B 1 95 ? 12.539 10.531 0.926 1 87.38 95 THR B CA 1
ATOM 2617 C C . THR B 1 95 ? 11.703 11.805 0.843 1 87.38 95 THR B C 1
ATOM 2619 O O . THR B 1 95 ? 11.867 12.719 1.656 1 87.38 95 THR B O 1
ATOM 2622 N N . ASP B 1 96 ? 10.852 11.844 -0.099 1 84.69 96 ASP B N 1
ATOM 2623 C CA . ASP B 1 96 ? 9.961 12.992 -0.281 1 84.69 96 ASP B CA 1
ATOM 2624 C C . ASP B 1 96 ? 9.109 13.227 0.961 1 84.69 96 ASP B C 1
ATOM 2626 O O . ASP B 1 96 ? 8.945 14.367 1.404 1 84.69 96 ASP B O 1
ATOM 2630 N N . ALA B 1 97 ? 8.633 12.211 1.533 1 90.31 97 ALA B N 1
ATOM 2631 C CA . ALA B 1 97 ? 7.832 12.336 2.748 1 90.31 97 ALA B CA 1
ATOM 2632 C C . ALA B 1 97 ? 8.648 12.93 3.889 1 90.31 97 ALA B C 1
ATOM 2634 O O . ALA B 1 97 ? 8.18 13.812 4.605 1 90.31 97 ALA B O 1
ATOM 2635 N N . GLU B 1 98 ? 9.828 12.477 4.016 1 93.31 98 GLU B N 1
ATOM 2636 C CA . GLU B 1 98 ? 10.695 12.961 5.086 1 93.31 98 GLU B CA 1
ATOM 2637 C C . GLU B 1 98 ? 11.047 14.438 4.891 1 93.31 98 GLU B C 1
ATOM 2639 O O . GLU B 1 98 ? 11.117 15.195 5.855 1 93.31 98 GLU B O 1
ATOM 2644 N N . LYS B 1 99 ? 11.273 14.844 3.635 1 92.5 99 LYS B N 1
ATOM 2645 C CA . LYS B 1 99 ? 11.555 16.25 3.354 1 92.5 99 LYS B CA 1
ATOM 2646 C C . LYS B 1 99 ? 10.422 17.141 3.848 1 92.5 99 LYS B C 1
ATOM 2648 O O . LYS B 1 99 ? 10.664 18.141 4.539 1 92.5 99 LYS B O 1
ATOM 2653 N N . ALA B 1 100 ? 9.242 16.766 3.514 1 93.56 100 ALA B N 1
ATOM 2654 C CA . ALA B 1 100 ? 8.078 17.562 3.891 1 93.56 100 ALA B CA 1
ATOM 2655 C C . ALA B 1 100 ? 7.879 17.562 5.402 1 93.56 100 ALA B C 1
ATOM 2657 O O . ALA B 1 100 ? 7.641 18.625 6.004 1 93.56 100 ALA B O 1
ATOM 2658 N N . ILE B 1 101 ? 7.988 16.438 6.016 1 96.12 101 ILE B N 1
ATOM 2659 C CA . ILE B 1 101 ? 7.758 16.281 7.449 1 96.12 101 ILE B CA 1
ATOM 2660 C C . ILE B 1 101 ? 8.828 17.047 8.227 1 96.12 101 ILE B C 1
ATOM 2662 O O . ILE B 1 101 ? 8.516 17.75 9.188 1 96.12 101 ILE B O 1
ATOM 2666 N N . ASN B 1 102 ? 10.055 16.922 7.773 1 94.44 102 ASN B N 1
ATOM 2667 C CA . ASN B 1 102 ? 11.141 17.641 8.43 1 94.44 102 ASN B CA 1
ATOM 2668 C C . ASN B 1 102 ? 10.953 19.156 8.32 1 94.44 102 ASN B C 1
ATOM 2670 O O . ASN B 1 102 ? 11.195 19.875 9.281 1 94.44 102 ASN B O 1
ATOM 2674 N N . LEU B 1 103 ? 10.555 19.578 7.137 1 95.12 103 LEU B N 1
ATOM 2675 C CA . LEU B 1 103 ? 10.281 21 6.926 1 95.12 103 LEU B CA 1
ATOM 2676 C C . LEU B 1 103 ? 9.242 21.5 7.922 1 95.12 103 LEU B C 1
ATOM 2678 O O . LEU B 1 103 ? 9.445 22.531 8.578 1 95.12 103 LEU B O 1
ATOM 2682 N N . LEU B 1 104 ? 8.148 20.812 8.07 1 97.12 104 LEU B N 1
ATOM 2683 C CA . LEU B 1 104 ? 7.059 21.219 8.953 1 97.12 104 LEU B CA 1
ATOM 2684 C C . LEU B 1 104 ? 7.469 21.094 10.414 1 97.12 104 LEU B C 1
ATOM 2686 O O . LEU B 1 104 ? 7.039 21.891 11.25 1 97.12 104 LEU B O 1
ATOM 2690 N N . SER B 1 105 ? 8.273 20.078 10.711 1 96.38 105 SER B N 1
ATOM 2691 C CA . SER B 1 105 ? 8.828 19.953 12.055 1 96.38 105 SER B CA 1
ATOM 2692 C C . SER B 1 105 ? 9.688 21.156 12.414 1 96.38 105 SER B C 1
ATOM 2694 O O . SER B 1 105 ? 9.578 21.703 13.508 1 96.38 105 SER B O 1
ATOM 2696 N N . ASP B 1 106 ? 10.547 21.531 11.492 1 95.12 106 ASP B N 1
ATOM 2697 C CA . ASP B 1 106 ? 11.43 22.672 11.695 1 95.12 106 ASP B CA 1
ATOM 2698 C C . ASP B 1 106 ? 10.625 23.953 11.914 1 95.12 106 ASP B C 1
ATOM 2700 O O . ASP B 1 106 ? 11.055 24.844 12.656 1 95.12 106 ASP B O 1
ATOM 2704 N N . MET B 1 107 ? 9.484 24.016 11.297 1 94.75 107 MET B N 1
ATOM 2705 C CA . MET B 1 107 ? 8.594 25.156 11.453 1 94.75 107 MET B CA 1
ATOM 2706 C C . MET B 1 107 ? 7.805 25.062 12.758 1 94.75 107 MET B C 1
ATOM 2708 O O . MET B 1 107 ? 6.969 25.922 13.055 1 94.75 107 MET B O 1
ATOM 2712 N N . LYS B 1 108 ? 7.988 23.922 13.5 1 96.19 108 LYS B N 1
ATOM 2713 C CA . LYS B 1 108 ? 7.285 23.641 14.75 1 96.19 108 LYS B CA 1
ATOM 2714 C C . LYS B 1 108 ? 5.777 23.578 14.531 1 96.19 108 LYS B C 1
ATOM 2716 O O . LYS B 1 108 ? 5.004 24.094 15.352 1 96.19 108 LYS B O 1
ATOM 2721 N N . TYR B 1 109 ? 5.496 23.078 13.359 1 95.81 109 TYR B N 1
ATOM 2722 C CA . TYR B 1 109 ? 4.078 22.906 13.055 1 95.81 109 TYR B CA 1
ATOM 2723 C C . TYR B 1 109 ? 3.438 21.906 14.008 1 95.81 109 TYR B C 1
ATOM 2725 O O . TYR B 1 109 ? 3.965 20.812 14.219 1 95.81 109 TYR B O 1
ATOM 2733 N N . LYS B 1 110 ? 2.203 22.219 14.539 1 94.31 110 LYS B N 1
ATOM 2734 C CA . LYS B 1 110 ? 1.656 21.406 15.617 1 94.31 110 LYS B CA 1
ATOM 2735 C C . LYS B 1 110 ? 0.358 20.719 15.195 1 94.31 110 LYS B C 1
ATOM 2737 O O . LYS B 1 110 ? -0.084 19.766 15.828 1 94.31 110 LYS B O 1
ATOM 2742 N N . ASN B 1 111 ? -0.256 21.266 14.117 1 95.88 111 ASN B N 1
ATOM 2743 C CA . ASN B 1 111 ? -1.523 20.688 13.68 1 95.88 111 ASN B CA 1
ATOM 2744 C C . ASN B 1 111 ? -1.308 19.453 12.812 1 95.88 111 ASN B C 1
ATOM 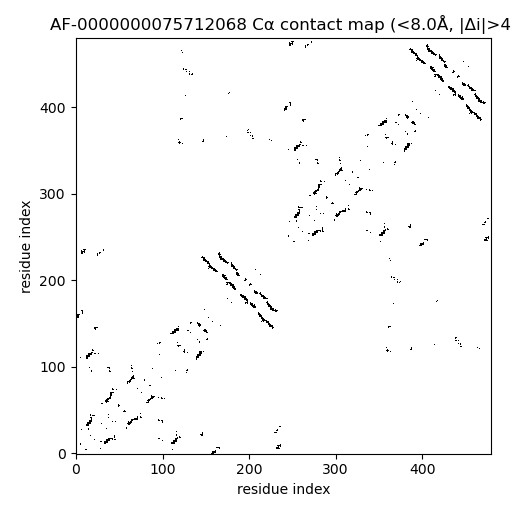2746 O O . ASN B 1 111 ? -0.172 19.016 12.617 1 95.88 111 ASN B O 1
ATOM 2750 N N . THR B 1 112 ? -2.379 18.922 12.375 1 97.5 112 THR B N 1
ATOM 2751 C CA . THR B 1 112 ? -2.34 17.688 11.586 1 97.5 112 THR B CA 1
ATOM 2752 C C . THR B 1 112 ? -1.704 17.953 10.219 1 97.5 112 THR B C 1
ATOM 2754 O O . THR B 1 112 ? -1.971 18.984 9.594 1 97.5 112 THR B O 1
ATOM 2757 N N . ILE B 1 113 ? -0.868 17.031 9.812 1 98.25 113 ILE B N 1
ATOM 2758 C CA . ILE B 1 113 ? -0.291 17.031 8.469 1 98.25 113 ILE B CA 1
ATOM 2759 C C . ILE B 1 113 ? -0.99 15.984 7.613 1 98.25 113 ILE B C 1
ATOM 2761 O O . ILE B 1 113 ? -1.016 14.797 7.961 1 98.25 113 ILE B O 1
ATOM 2765 N N . LEU B 1 114 ? -1.552 16.391 6.52 1 98.12 114 LEU B N 1
ATOM 2766 C CA . LEU B 1 114 ? -2.141 15.477 5.547 1 98.12 114 LEU B CA 1
ATOM 2767 C C . LEU B 1 114 ? -1.188 15.242 4.379 1 98.12 114 LEU B C 1
ATOM 2769 O O . LEU B 1 114 ? -0.923 16.156 3.594 1 98.12 114 LEU B O 1
ATOM 2773 N N . LEU B 1 115 ? -0.672 14.07 4.305 1 98.31 115 LEU B N 1
ATOM 2774 C CA . LEU B 1 115 ? 0.109 13.672 3.139 1 98.31 115 LEU B CA 1
ATOM 2775 C C . LEU B 1 115 ? -0.8 13.172 2.02 1 98.31 115 LEU B C 1
ATOM 2777 O O . LEU B 1 115 ? -1.351 12.07 2.104 1 98.31 115 LEU B O 1
ATOM 2781 N N . LEU B 1 116 ? -0.884 13.984 0.974 1 97.75 116 LEU B N 1
ATOM 2782 C CA . LEU B 1 116 ? -1.8 13.664 -0.116 1 97.75 116 LEU B CA 1
ATOM 2783 C C . LEU B 1 116 ? -1.077 12.914 -1.23 1 97.75 116 LEU B C 1
ATOM 2785 O O . LEU B 1 116 ? -0.019 13.352 -1.692 1 97.75 116 LEU B O 1
ATOM 2789 N N . GLY B 1 117 ? -1.66 11.828 -1.643 1 96.06 117 GLY B N 1
ATOM 2790 C CA . GLY B 1 117 ? -1.001 10.938 -2.58 1 96.06 117 GLY B CA 1
ATOM 2791 C C . GLY B 1 117 ? -0.06 9.953 -1.908 1 96.06 117 GLY B C 1
ATOM 2792 O O . GLY B 1 117 ? 0.994 9.617 -2.457 1 96.06 117 GLY B O 1
ATOM 2793 N N . ALA B 1 118 ? -0.435 9.547 -0.748 1 96.88 118 ALA B N 1
ATOM 2794 C CA . ALA B 1 118 ? 0.463 8.75 0.083 1 96.88 118 ALA B CA 1
ATOM 2795 C C . ALA B 1 118 ? 0.419 7.281 -0.319 1 96.88 118 ALA B C 1
ATOM 2797 O O . ALA B 1 118 ? 1.289 6.5 0.07 1 96.88 118 ALA B O 1
ATOM 2798 N N . PHE B 1 119 ? -0.594 6.871 -0.983 1 96.81 119 PHE B N 1
ATOM 2799 C CA . PHE B 1 119 ? -0.754 5.488 -1.423 1 96.81 119 PHE B CA 1
ATOM 2800 C C . PHE B 1 119 ? -0.839 5.41 -2.943 1 96.81 119 PHE B C 1
ATOM 2802 O O . PHE B 1 119 ? -0.908 6.441 -3.619 1 96.81 119 PHE B O 1
ATOM 2809 N N . GLY B 1 120 ? -0.746 4.16 -3.434 1 92.62 120 GLY B N 1
ATOM 2810 C CA . GLY B 1 120 ? -0.826 3.973 -4.875 1 92.62 120 GLY B CA 1
ATOM 2811 C C . GLY B 1 120 ? 0.524 4.043 -5.562 1 92.62 120 GLY B C 1
ATOM 2812 O O . GLY B 1 120 ? 1.506 4.496 -4.965 1 92.62 120 GLY B O 1
ATOM 2813 N N . GLY B 1 121 ? 0.584 3.598 -6.797 1 94.25 121 GLY B N 1
ATOM 2814 C CA . GLY B 1 121 ? 1.847 3.561 -7.52 1 94.25 121 GLY B CA 1
ATOM 2815 C C . GLY B 1 121 ? 2.814 2.525 -6.977 1 94.25 121 GLY B C 1
ATOM 2816 O O . GLY B 1 121 ? 2.438 1.372 -6.754 1 94.25 121 GLY B O 1
ATOM 2817 N N . ARG B 1 122 ? 3.992 3.041 -6.828 1 96.06 122 ARG B N 1
ATOM 2818 C CA . ARG B 1 122 ? 5.027 2.141 -6.332 1 96.06 122 ARG B CA 1
ATOM 2819 C C . ARG B 1 122 ? 4.832 1.848 -4.848 1 96.06 122 ARG B C 1
ATOM 2821 O O . ARG B 1 122 ? 4.66 2.768 -4.047 1 96.06 122 ARG B O 1
ATOM 2828 N N . PHE B 1 123 ? 4.98 0.578 -4.516 1 98.12 123 PHE B N 1
ATOM 2829 C CA . PHE B 1 123 ? 4.754 0.198 -3.125 1 98.12 123 PHE B CA 1
ATOM 2830 C C . PHE B 1 123 ? 5.914 0.642 -2.246 1 98.12 123 PHE B C 1
ATOM 2832 O O . PHE B 1 123 ? 5.727 0.953 -1.067 1 98.12 123 PHE B O 1
ATOM 2839 N N . ASP B 1 124 ? 7.152 0.614 -2.746 1 97.5 124 ASP B N 1
ATOM 2840 C CA . ASP B 1 124 ? 8.273 1.063 -1.932 1 97.5 124 ASP B CA 1
ATOM 2841 C C . ASP B 1 124 ? 8.117 2.529 -1.535 1 97.5 124 ASP B C 1
ATOM 2843 O O . ASP B 1 124 ? 8.57 2.941 -0.465 1 97.5 124 ASP B O 1
ATOM 2847 N N . GLN B 1 125 ? 7.465 3.309 -2.367 1 95.38 125 GLN B N 1
ATOM 2848 C CA . GLN B 1 125 ? 7.168 4.691 -2.016 1 95.38 125 GLN B CA 1
ATOM 2849 C C . GLN B 1 125 ? 6.094 4.77 -0.935 1 95.38 125 GLN B C 1
ATOM 2851 O O . GLN B 1 125 ? 6.18 5.594 -0.023 1 95.38 125 GLN B O 1
ATOM 2856 N N . THR B 1 126 ? 5.043 3.932 -1.082 1 97.5 126 THR B N 1
ATOM 2857 C CA . THR B 1 126 ? 4.039 3.832 -0.026 1 97.5 126 THR B CA 1
ATOM 2858 C C . THR B 1 126 ? 4.691 3.467 1.305 1 97.5 126 THR B C 1
ATOM 2860 O O . THR B 1 126 ? 4.414 4.094 2.33 1 97.5 126 THR B O 1
ATOM 2863 N N . ALA B 1 127 ? 5.566 2.506 1.265 1 97.81 127 ALA B N 1
ATOM 2864 C CA . ALA B 1 127 ? 6.281 2.082 2.467 1 97.81 127 ALA B CA 1
ATOM 2865 C C . ALA B 1 127 ? 7.109 3.227 3.045 1 97.81 127 ALA B C 1
ATOM 2867 O O . ALA B 1 127 ? 7.219 3.367 4.266 1 97.81 127 ALA B O 1
ATOM 2868 N N . ALA B 1 128 ? 7.641 4.023 2.16 1 96.44 128 ALA B N 1
ATOM 2869 C CA . ALA B 1 128 ? 8.438 5.164 2.604 1 96.44 128 ALA B CA 1
ATOM 2870 C C . ALA B 1 128 ? 7.57 6.176 3.35 1 96.44 128 ALA B C 1
ATOM 2872 O O . ALA B 1 128 ? 8.031 6.805 4.309 1 96.44 128 ALA B O 1
ATOM 2873 N N . MET B 1 129 ? 6.344 6.348 2.896 1 96.94 129 MET B N 1
ATOM 2874 C CA . MET B 1 129 ? 5.426 7.242 3.592 1 96.94 129 MET B CA 1
ATOM 2875 C C . MET B 1 129 ? 5.102 6.719 4.988 1 96.94 129 MET B C 1
ATOM 2877 O O . MET B 1 129 ? 5.148 7.465 5.965 1 96.94 129 MET B O 1
ATOM 2881 N N . ILE B 1 130 ? 4.812 5.473 5.047 1 98.31 130 ILE B N 1
ATOM 2882 C CA . ILE B 1 130 ? 4.484 4.812 6.305 1 98.31 130 ILE B CA 1
ATOM 2883 C C . ILE B 1 130 ? 5.68 4.883 7.254 1 98.31 130 ILE B C 1
ATOM 2885 O O . ILE B 1 130 ? 5.523 5.18 8.438 1 98.31 130 ILE B O 1
ATOM 2889 N N . HIS B 1 131 ? 6.816 4.699 6.715 1 97.69 131 HIS B N 1
ATOM 2890 C CA . HIS B 1 131 ? 8.094 4.75 7.414 1 97.69 131 HIS B CA 1
ATOM 2891 C C . HIS B 1 131 ? 8.352 6.137 7.992 1 97.69 131 HIS B C 1
ATOM 2893 O O . HIS B 1 131 ? 8.711 6.27 9.164 1 97.69 131 HIS B O 1
ATOM 2899 N N . ALA B 1 132 ? 8.188 7.109 7.195 1 97.44 132 ALA B N 1
ATOM 2900 C CA . ALA B 1 132 ? 8.469 8.484 7.609 1 97.44 132 ALA B CA 1
ATOM 2901 C C . ALA B 1 132 ? 7.539 8.922 8.734 1 97.44 132 ALA B C 1
ATOM 2903 O O . ALA B 1 132 ? 7.969 9.594 9.68 1 97.44 132 ALA B O 1
ATOM 2904 N N . ALA B 1 133 ? 6.293 8.57 8.641 1 97.94 133 ALA B N 1
ATOM 2905 C CA . ALA B 1 133 ? 5.324 8.914 9.68 1 97.94 133 ALA B CA 1
ATOM 2906 C C . ALA B 1 133 ? 5.66 8.219 10.992 1 97.94 133 ALA B C 1
ATOM 2908 O O . ALA B 1 133 ? 5.484 8.797 12.07 1 97.94 133 ALA B O 1
ATOM 2909 N N . LEU B 1 134 ? 6.129 7.012 10.898 1 98.06 134 LEU B N 1
ATOM 2910 C CA . LEU B 1 134 ? 6.508 6.25 12.086 1 98.06 134 LEU B CA 1
ATOM 2911 C C . LEU B 1 134 ? 7.664 6.926 12.82 1 98.06 134 LEU B C 1
ATOM 2913 O O . LEU B 1 134 ? 7.723 6.898 14.047 1 98.06 134 LEU B O 1
ATOM 2917 N N . ALA B 1 135 ? 8.523 7.539 12.141 1 97.19 135 ALA B N 1
ATOM 2918 C CA . ALA B 1 135 ? 9.734 8.133 12.695 1 97.19 135 ALA B CA 1
ATOM 2919 C C . ALA B 1 135 ? 9.414 9.398 13.484 1 97.19 135 ALA B C 1
ATOM 2921 O O . ALA B 1 135 ? 10.281 9.953 14.172 1 97.19 135 ALA B O 1
ATOM 2922 N N . ARG B 1 136 ? 8.164 9.828 13.398 1 96.88 136 ARG B N 1
ATOM 2923 C CA . ARG B 1 136 ? 7.801 11.094 14.023 1 96.88 136 ARG B CA 1
ATOM 2924 C C . ARG B 1 136 ? 6.582 10.93 14.922 1 96.88 136 ARG B C 1
ATOM 2926 O O . ARG B 1 136 ? 5.527 11.516 14.664 1 96.88 136 ARG B O 1
ATOM 2933 N N . PRO B 1 137 ? 6.781 10.234 16.031 1 95.62 137 PRO B N 1
ATOM 2934 C CA . PRO B 1 137 ? 5.656 10.047 16.953 1 95.62 137 PRO B CA 1
ATOM 2935 C C . PRO B 1 137 ? 5.199 11.359 17.594 1 95.62 137 PRO B C 1
ATOM 2937 O O . PRO B 1 137 ? 4.133 11.406 18.219 1 95.62 137 PRO B O 1
ATOM 2940 N N . ASP B 1 138 ? 5.992 12.414 17.453 1 95.62 138 ASP B N 1
ATOM 2941 C CA . ASP B 1 138 ? 5.695 13.719 18.031 1 95.62 138 ASP B CA 1
ATOM 2942 C C . ASP B 1 138 ? 4.793 14.539 17.109 1 95.62 138 ASP B C 1
ATOM 2944 O O . ASP B 1 138 ? 4.336 15.617 17.484 1 95.62 138 ASP B O 1
ATOM 2948 N N . MET B 1 139 ? 4.48 14.016 15.922 1 96.81 139 MET B N 1
ATOM 2949 C CA . MET B 1 139 ? 3.674 14.742 14.945 1 96.81 139 MET B CA 1
ATOM 2950 C C . MET B 1 139 ? 2.414 13.961 14.586 1 96.81 139 MET B C 1
ATOM 2952 O O . MET B 1 139 ? 2.418 12.727 14.602 1 96.81 139 MET B O 1
ATOM 2956 N N . ASN B 1 140 ? 1.356 14.695 14.281 1 96.75 140 ASN B N 1
ATOM 2957 C CA . ASN B 1 140 ? 0.114 14.094 13.812 1 96.75 140 ASN B CA 1
ATOM 2958 C C . ASN B 1 140 ? 0.068 14.023 12.289 1 96.75 140 ASN B C 1
ATOM 2960 O O . ASN B 1 140 ? -0.269 15.008 11.625 1 96.75 140 ASN B O 1
ATOM 2964 N N . ILE B 1 141 ? 0.377 12.883 11.766 1 98.25 141 ILE B N 1
ATOM 2965 C CA . ILE B 1 141 ? 0.503 12.727 10.32 1 98.25 141 ILE B CA 1
ATOM 2966 C C . ILE B 1 141 ? -0.553 11.742 9.812 1 98.25 141 ILE B C 1
ATOM 2968 O O . ILE B 1 141 ? -0.662 10.625 10.32 1 98.25 141 ILE B O 1
ATOM 2972 N N . ILE B 1 142 ? -1.324 12.141 8.867 1 98.44 142 ILE B N 1
ATOM 2973 C CA . ILE B 1 142 ? -2.314 11.281 8.227 1 98.44 142 ILE B CA 1
ATOM 2974 C C . ILE B 1 142 ? -1.938 11.062 6.762 1 98.44 142 ILE B C 1
ATOM 2976 O O . ILE B 1 142 ? -1.701 12.023 6.023 1 98.44 142 ILE B O 1
ATOM 2980 N N . LEU B 1 143 ? -1.799 9.844 6.379 1 98.62 143 LEU B N 1
ATOM 2981 C CA . LEU B 1 143 ? -1.622 9.453 4.984 1 98.62 143 LEU B CA 1
ATOM 2982 C C . LEU B 1 143 ? -2.969 9.336 4.281 1 98.62 143 LEU B C 1
ATOM 2984 O O . LEU B 1 143 ? -3.854 8.609 4.742 1 98.62 143 LEU B O 1
ATOM 2988 N N . ALA B 1 144 ? -3.064 10.016 3.133 1 98.19 144 ALA B N 1
ATOM 2989 C CA . ALA B 1 144 ? -4.395 10.078 2.529 1 98.19 144 ALA B CA 1
ATOM 2990 C C . ALA B 1 144 ? -4.324 9.867 1.02 1 98.19 144 ALA B C 1
ATOM 2992 O O . ALA B 1 144 ? -3.357 10.289 0.375 1 98.19 144 ALA B O 1
ATOM 2993 N N . ASP B 1 145 ? -5.258 9.203 0.49 1 97.56 145 ASP B N 1
ATOM 2994 C CA . ASP B 1 145 ? -5.57 9.125 -0.933 1 97.56 145 ASP B CA 1
ATOM 2995 C C . ASP B 1 145 ? -7.066 8.906 -1.156 1 97.56 145 ASP B C 1
ATOM 2997 O O . ASP B 1 145 ? -7.879 9.211 -0.282 1 97.56 145 ASP B O 1
ATOM 3001 N N . ASP B 1 146 ? -7.438 8.469 -2.322 1 97.06 146 ASP B N 1
ATOM 3002 C CA . ASP B 1 146 ? -8.852 8.352 -2.668 1 97.06 146 ASP B CA 1
ATOM 3003 C C . ASP B 1 146 ? -9.531 7.27 -1.836 1 97.06 146 ASP B C 1
ATOM 3005 O O . ASP B 1 146 ? -10.758 7.262 -1.705 1 97.06 146 ASP B O 1
ATOM 3009 N N . SER B 1 147 ? -8.719 6.434 -1.219 1 97.38 147 SER B N 1
ATOM 3010 C CA . SER B 1 147 ? -9.344 5.266 -0.605 1 97.38 147 SER B CA 1
ATOM 3011 C C . SER B 1 147 ? -9.023 5.184 0.882 1 97.38 147 SER B C 1
ATOM 3013 O O . SER B 1 147 ? -9.656 4.426 1.618 1 97.38 147 SER B O 1
ATOM 3015 N N . ASN B 1 148 ? -8.078 6.008 1.303 1 98.25 148 ASN B N 1
ATOM 3016 C CA . ASN B 1 148 ? -7.57 5.742 2.645 1 98.25 148 ASN B CA 1
ATOM 3017 C C . ASN B 1 148 ? -7.34 7.035 3.42 1 98.25 148 ASN B C 1
ATOM 3019 O O . ASN B 1 148 ? -6.883 8.031 2.854 1 98.25 148 ASN B O 1
ATOM 3023 N N . PHE B 1 149 ? -7.664 7.039 4.68 1 98.25 149 PHE B N 1
ATOM 3024 C CA . PHE B 1 149 ? -7.059 7.848 5.73 1 98.25 149 PHE B CA 1
ATOM 3025 C C . PHE B 1 149 ? -6.359 6.965 6.758 1 98.25 149 PHE B C 1
ATOM 3027 O O . PHE B 1 149 ? -7 6.145 7.422 1 98.25 149 PHE B O 1
ATOM 3034 N N . SER B 1 150 ? -5.012 7.141 6.875 1 98.69 150 SER B N 1
ATOM 3035 C CA . SER B 1 150 ? -4.25 6.207 7.695 1 98.69 150 SER B CA 1
ATOM 3036 C C . SER B 1 150 ? -3.244 6.941 8.578 1 98.69 150 SER B C 1
ATOM 3038 O O . SER B 1 150 ? -2.68 7.957 8.172 1 98.69 150 SER B O 1
ATOM 3040 N N . HIS B 1 151 ? -3 6.465 9.734 1 98.56 151 HIS B N 1
ATOM 3041 C CA . HIS B 1 151 ? -1.969 7.004 10.609 1 98.56 151 HIS B CA 1
ATOM 3042 C C . HIS B 1 151 ? -1.54 5.977 11.656 1 98.56 151 HIS B C 1
ATOM 3044 O O . HIS B 1 151 ? -2.229 4.973 11.859 1 98.56 151 HIS B O 1
ATOM 3050 N N . TRP B 1 152 ? -0.417 6.188 12.25 1 98.62 152 TRP B N 1
ATOM 3051 C CA . TRP B 1 152 ? 0.059 5.34 13.336 1 98.62 152 TRP B CA 1
ATOM 3052 C C . TRP B 1 152 ? -0.659 5.672 14.641 1 98.62 152 TRP B C 1
ATOM 3054 O O . TRP B 1 152 ? -0.918 6.844 14.938 1 98.62 152 TRP B O 1
ATOM 3064 N N . VAL B 1 153 ? -1.001 4.695 15.383 1 98.5 153 VAL B N 1
ATOM 3065 C CA . VAL B 1 153 ? -1.418 4.805 16.781 1 98.5 153 VAL B CA 1
ATOM 3066 C C . VAL B 1 153 ? -0.304 4.297 17.688 1 98.5 153 VAL B C 1
ATOM 3068 O O . VAL B 1 153 ? 0.07 3.123 17.625 1 98.5 153 VAL B O 1
ATOM 3071 N N . PHE B 1 154 ? 0.209 5.137 18.484 1 98.06 154 PHE B N 1
ATOM 3072 C CA . PHE B 1 154 ? 1.364 4.82 19.312 1 98.06 154 PHE B CA 1
ATOM 3073 C C . PHE B 1 154 ? 0.924 4.289 20.672 1 98.06 154 PHE B C 1
ATOM 3075 O O . PHE B 1 154 ? -0.265 4.312 21 1 98.06 154 PHE B O 1
ATOM 3082 N N . PRO B 1 155 ? 1.854 3.691 21.469 1 97.75 155 PRO B N 1
ATOM 3083 C CA . PRO B 1 155 ? 1.503 3.029 22.734 1 97.75 155 PRO B CA 1
ATOM 3084 C C . PRO B 1 155 ? 0.705 3.932 23.672 1 97.75 155 PRO B C 1
ATOM 3086 O O . PRO B 1 155 ? 0.991 5.125 23.766 1 97.75 155 PRO B O 1
ATOM 3089 N N . GLY B 1 156 ? -0.226 3.363 24.328 1 97.62 156 GLY B N 1
ATOM 3090 C CA . GLY B 1 156 ? -1.175 4.055 25.188 1 97.62 156 GLY B CA 1
ATOM 3091 C C . GLY B 1 156 ? -2.615 3.879 24.75 1 97.62 156 GLY B C 1
ATOM 3092 O O . GLY B 1 156 ? -2.936 2.945 24.016 1 97.62 156 GLY B O 1
ATOM 3093 N N . LYS B 1 157 ? -3.502 4.652 25.328 1 97.94 157 LYS B N 1
ATOM 3094 C CA . LYS B 1 157 ? -4.914 4.641 24.953 1 97.94 157 LYS B CA 1
ATOM 3095 C C . LYS B 1 157 ? -5.254 5.82 24.047 1 97.94 157 LYS B C 1
ATOM 3097 O O . LYS B 1 157 ? -5.004 6.977 24.406 1 97.94 157 LYS B O 1
ATOM 3102 N N . THR B 1 158 ? -5.715 5.52 22.906 1 98.12 158 THR B N 1
ATOM 3103 C CA . THR B 1 158 ? -6.074 6.539 21.938 1 98.12 158 THR B CA 1
ATOM 3104 C C . THR B 1 158 ? -7.547 6.43 21.547 1 98.12 158 THR B C 1
ATOM 3106 O O . THR B 1 158 ? -8.047 5.332 21.297 1 98.12 158 THR B O 1
ATOM 3109 N N . LYS B 1 159 ? -8.188 7.539 21.609 1 98.06 159 LYS B N 1
ATOM 3110 C CA . LYS B 1 159 ? -9.539 7.641 21.078 1 98.06 159 LYS B CA 1
ATOM 3111 C C . LYS B 1 159 ? -9.539 8.258 19.672 1 98.06 159 LYS B C 1
ATOM 3113 O O . LYS B 1 159 ? -8.898 9.289 19.453 1 98.06 159 LYS B O 1
ATOM 3118 N N . ILE B 1 160 ? -10.164 7.633 18.734 1 97.44 160 ILE B N 1
ATOM 3119 C CA . ILE B 1 160 ? -10.281 8.141 17.375 1 97.44 160 ILE B CA 1
ATOM 3120 C C . ILE B 1 160 ? -11.734 8.5 17.078 1 97.44 160 ILE B C 1
ATOM 3122 O O . ILE B 1 160 ? -12.625 7.656 17.188 1 97.44 160 ILE B O 1
ATOM 3126 N N . LEU B 1 161 ? -11.961 9.734 16.688 1 95.69 161 LEU B N 1
ATOM 3127 C CA . LEU B 1 161 ? -13.305 10.164 16.312 1 95.69 161 LEU B CA 1
ATOM 3128 C C . LEU B 1 161 ? -13.648 9.688 14.898 1 95.69 161 LEU B C 1
ATOM 3130 O O . LEU B 1 161 ? -12.852 9.867 13.977 1 95.69 161 LEU B O 1
ATOM 3134 N N . THR B 1 162 ? -14.781 9.102 14.742 1 91.38 162 THR B N 1
ATOM 3135 C CA . THR B 1 162 ? -15.195 8.516 13.469 1 91.38 162 THR B CA 1
ATOM 3136 C C . THR B 1 162 ? -16.609 8.938 13.117 1 91.38 162 THR B C 1
ATOM 3138 O O . THR B 1 162 ? -17.5 8.094 12.984 1 91.38 162 THR B O 1
ATOM 3141 N N . PRO B 1 163 ? -16.891 10.141 12.906 1 88.69 163 PRO B N 1
ATOM 3142 C CA . PRO B 1 163 ? -18.234 10.594 12.578 1 88.69 163 PRO B CA 1
ATOM 3143 C C . PRO B 1 163 ? -18.688 10.164 11.18 1 88.69 163 PRO B C 1
ATOM 3145 O O . PRO B 1 163 ? -19.859 10.336 10.82 1 88.69 163 PRO B O 1
ATOM 3148 N N . GLN B 1 164 ? -17.859 9.672 10.359 1 90.81 164 GLN B N 1
ATOM 3149 C CA . GLN B 1 164 ? -18.125 9.094 9.047 1 90.81 164 GLN B CA 1
ATOM 3150 C C . GLN B 1 164 ? -18.672 10.148 8.078 1 90.81 164 GLN B C 1
ATOM 3152 O O . GLN B 1 164 ? -19.672 9.914 7.391 1 90.81 164 GLN B O 1
ATOM 3157 N N . ILE B 1 165 ? -18.078 11.281 8.18 1 90.56 165 ILE B N 1
ATOM 3158 C CA . ILE B 1 165 ? -18.406 12.344 7.23 1 90.56 165 ILE B CA 1
ATOM 3159 C C . ILE B 1 165 ? -17.625 12.141 5.941 1 90.56 165 ILE B C 1
ATOM 3161 O O . ILE B 1 165 ? -18.188 12.117 4.848 1 90.56 165 ILE B O 1
ATOM 3165 N N . CYS B 1 166 ? -16.359 11.875 6.113 1 93.75 166 CYS B N 1
ATOM 3166 C CA . CYS B 1 166 ? -15.484 11.688 4.965 1 93.75 166 CYS B CA 1
ATOM 3167 C C . CYS B 1 166 ? -15.078 10.227 4.824 1 93.75 166 CYS B C 1
ATOM 3169 O O . CYS B 1 166 ? -14.508 9.828 3.803 1 93.75 166 CYS B O 1
ATOM 3171 N N . THR B 1 167 ? -15.422 9.422 5.805 1 96 167 THR B N 1
ATOM 3172 C CA . THR B 1 167 ? -14.969 8.039 5.836 1 96 167 THR B CA 1
ATOM 3173 C C . THR B 1 167 ? -16.156 7.082 5.902 1 96 167 THR B C 1
ATOM 3175 O O . THR B 1 167 ? -17.234 7.461 6.371 1 96 167 THR B O 1
ATOM 3178 N N . THR B 1 168 ? -15.945 5.914 5.41 1 96.75 168 THR B N 1
ATOM 3179 C CA . THR B 1 168 ? -16.922 4.852 5.621 1 96.75 168 THR B CA 1
ATOM 3180 C C . THR B 1 168 ? -16.703 4.191 6.984 1 96.75 168 THR B C 1
ATOM 3182 O O . THR B 1 168 ? -15.992 4.727 7.832 1 96.75 168 THR B O 1
ATOM 3185 N N . HIS B 1 169 ? -17.391 3.096 7.191 1 97.25 169 HIS B N 1
ATOM 3186 C CA . HIS B 1 169 ? -17.219 2.389 8.461 1 97.25 169 HIS B CA 1
ATOM 3187 C C . HIS B 1 169 ? -16.094 1.364 8.375 1 97.25 169 HIS B C 1
ATOM 3189 O O . HIS B 1 169 ? -15.672 0.82 9.398 1 97.25 169 HIS B O 1
ATOM 3195 N N . VAL B 1 170 ? -15.578 1.083 7.141 1 97.44 170 VAL B N 1
ATOM 3196 C CA . VAL B 1 170 ? -14.609 0.015 6.938 1 97.44 170 VAL B CA 1
ATOM 3197 C C . VAL B 1 170 ? -13.219 0.49 7.367 1 97.44 170 VAL B C 1
ATOM 3199 O O . VAL B 1 170 ? -12.781 1.574 6.977 1 97.44 170 VAL B O 1
ATOM 3202 N N . CYS B 1 171 ? -12.586 -0.321 8.203 1 98.19 171 CYS B N 1
ATOM 3203 C CA . CYS B 1 171 ? -11.281 0.07 8.727 1 98.19 171 CYS B CA 1
ATOM 3204 C C . CYS B 1 171 ? -10.383 -1.146 8.914 1 98.19 171 CYS B C 1
ATOM 3206 O O . CYS B 1 171 ? -10.781 -2.271 8.609 1 98.19 171 CYS B O 1
ATOM 3208 N N . GLY B 1 172 ? -9.133 -0.867 9.281 1 98.25 172 GLY B N 1
ATOM 3209 C CA . GLY B 1 172 ? -8.18 -1.921 9.57 1 98.25 172 GLY B CA 1
ATOM 3210 C C . GLY B 1 172 ? -7.137 -1.512 10.594 1 98.25 172 GLY B C 1
ATOM 3211 O O . GLY B 1 172 ? -6.824 -0.327 10.734 1 98.25 172 GLY B O 1
ATOM 3212 N N . LEU B 1 173 ? -6.684 -2.455 11.375 1 98.62 173 LEU B N 1
ATOM 3213 C CA . LEU B 1 173 ? -5.535 -2.357 12.266 1 98.62 173 LEU B CA 1
ATOM 3214 C C . LEU B 1 173 ? -4.441 -3.34 11.859 1 98.62 173 LEU B C 1
ATOM 3216 O O . LEU B 1 173 ? -4.602 -4.555 12.016 1 98.62 173 LEU B O 1
ATOM 3220 N N . ILE B 1 174 ? -3.326 -2.811 11.383 1 98.56 174 ILE B N 1
ATOM 3221 C CA . ILE B 1 174 ? -2.314 -3.654 10.758 1 98.56 174 ILE B CA 1
ATOM 3222 C C . ILE B 1 174 ? -1.021 -3.6 11.562 1 98.56 174 ILE B C 1
ATOM 3224 O O . ILE B 1 174 ? -0.45 -2.523 11.758 1 98.56 174 ILE B O 1
ATOM 3228 N N . PRO B 1 175 ? -0.491 -4.715 12.031 1 98.38 175 PRO B N 1
ATOM 3229 C CA . PRO B 1 175 ? 0.762 -4.766 12.789 1 98.38 175 PRO B CA 1
ATOM 3230 C C . PRO B 1 175 ? 1.994 -4.828 11.891 1 98.38 175 PRO B C 1
ATOM 3232 O O . PRO B 1 175 ? 2.609 -5.887 11.75 1 98.38 175 PRO B O 1
ATOM 3235 N N . LEU B 1 176 ? 2.49 -3.729 11.406 1 96.88 176 LEU B N 1
ATOM 3236 C CA . LEU B 1 176 ? 3.518 -3.652 10.367 1 96.88 176 LEU B CA 1
ATOM 3237 C C . LEU B 1 176 ? 4.914 -3.676 10.984 1 96.88 176 LEU B C 1
ATOM 3239 O O . LEU B 1 176 ? 5.91 -3.537 10.281 1 96.88 176 LEU B O 1
ATOM 3243 N N . LEU B 1 177 ? 5.117 -3.885 12.242 1 94.75 177 LEU B N 1
ATOM 3244 C CA . LEU B 1 177 ? 6.438 -3.764 12.852 1 94.75 177 LEU B CA 1
ATOM 3245 C C . LEU B 1 177 ? 6.785 -5.023 13.648 1 94.75 177 LEU B C 1
ATOM 3247 O O . LEU B 1 177 ? 7.957 -5.383 13.758 1 94.75 177 LEU B O 1
ATOM 3251 N N . LYS B 1 178 ? 5.863 -5.566 14.242 1 95.19 178 LYS B N 1
ATOM 3252 C CA . LYS B 1 178 ? 5.93 -6.719 15.141 1 95.19 178 LYS B CA 1
ATOM 3253 C C . LYS B 1 178 ? 4.535 -7.148 15.586 1 95.19 178 LYS B C 1
ATOM 3255 O O . LYS B 1 178 ? 3.551 -6.461 15.312 1 95.19 178 LYS B O 1
ATOM 3260 N N . PRO B 1 179 ? 4.516 -8.32 16.141 1 97.19 179 PRO B N 1
ATOM 3261 C CA . PRO B 1 179 ? 3.23 -8.656 16.766 1 97.19 179 PRO B CA 1
ATOM 3262 C C . PRO B 1 179 ? 2.787 -7.609 17.797 1 97.19 179 PRO B C 1
ATOM 3264 O O . PRO B 1 179 ? 3.611 -7.102 18.562 1 97.19 179 PRO B O 1
ATOM 3267 N N . VAL B 1 180 ? 1.514 -7.242 17.766 1 98.12 180 VAL B N 1
ATOM 3268 C CA . VAL B 1 180 ? 1.01 -6.176 18.625 1 98.12 180 VAL B CA 1
ATOM 3269 C C . VAL B 1 180 ? -0.152 -6.695 19.469 1 98.12 180 VAL B C 1
ATOM 3271 O O . VAL B 1 180 ? -1.129 -7.223 18.938 1 98.12 180 VAL B O 1
ATOM 3274 N N . CYS B 1 181 ? -0.035 -6.605 20.75 1 98.19 181 CYS B N 1
ATOM 3275 C CA . CYS B 1 181 ? -1.114 -6.906 21.688 1 98.19 181 CYS B CA 1
ATOM 3276 C C . CYS B 1 181 ? -1.911 -5.652 22.031 1 98.19 181 CYS B C 1
ATOM 3278 O O . CYS B 1 181 ? -1.346 -4.656 22.484 1 98.19 181 CYS B O 1
ATOM 3280 N N . LEU B 1 182 ? -3.281 -5.73 21.766 1 98.25 182 LEU B N 1
ATOM 3281 C CA . LEU B 1 182 ? -4.039 -4.5 21.953 1 98.25 182 LEU B CA 1
ATOM 3282 C C . LEU B 1 182 ? -5.477 -4.805 22.375 1 98.25 182 LEU B C 1
ATOM 3284 O O . LEU B 1 182 ? -5.934 -5.941 22.234 1 98.25 182 LEU B O 1
ATOM 3288 N N . LYS B 1 183 ? -6.059 -3.8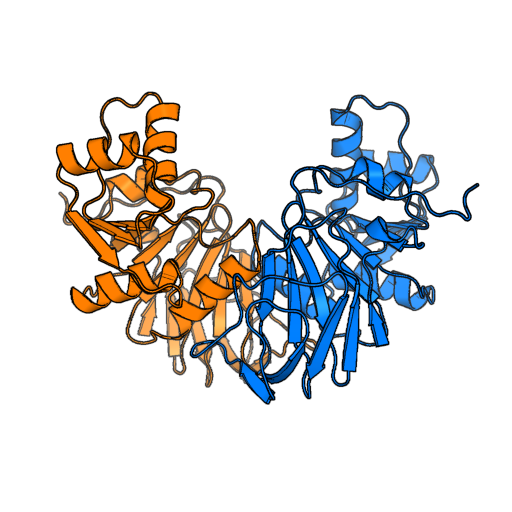09 22.891 1 98.75 183 LYS B N 1
ATOM 3289 C CA . LYS B 1 183 ? -7.477 -3.785 23.234 1 98.75 183 LYS B CA 1
ATOM 3290 C C . LYS B 1 183 ? -8.219 -2.715 22.438 1 98.75 183 LYS B C 1
ATOM 3292 O O . LYS B 1 183 ? -7.715 -1.607 22.25 1 98.75 183 LYS B O 1
ATOM 3297 N N . THR B 1 184 ? -9.383 -3.107 21.922 1 98.69 184 THR B N 1
ATOM 3298 C CA . THR B 1 184 ? -10.148 -2.152 21.125 1 98.69 184 THR B CA 1
ATOM 3299 C C . THR B 1 184 ? -11.602 -2.104 21.609 1 98.69 184 THR B C 1
ATOM 3301 O O . THR B 1 184 ? -12.117 -3.088 22.125 1 98.69 184 THR B O 1
ATOM 3304 N N . GLU B 1 185 ? -12.219 -1.013 21.484 1 98.62 185 GLU B N 1
ATOM 3305 C CA . GLU B 1 185 ? -13.633 -0.793 21.75 1 98.62 185 GLU B CA 1
ATOM 3306 C C . GLU B 1 185 ? -14.289 0.034 20.656 1 98.62 185 GLU B C 1
ATOM 3308 O O . GLU B 1 185 ? -13.672 0.949 20.109 1 98.62 185 GLU B O 1
ATOM 3313 N N . GLY B 1 186 ? -15.531 -0.308 20.375 1 98.38 186 GLY B N 1
ATOM 3314 C CA . GLY B 1 186 ? -16.281 0.458 19.391 1 98.38 186 GLY B CA 1
ATOM 3315 C C . GLY B 1 186 ? -16.188 -0.099 17.984 1 98.38 186 GLY B C 1
ATOM 3316 O O . GLY B 1 186 ? -16.609 0.547 17.031 1 98.38 186 GLY B O 1
ATOM 3317 N N . PHE B 1 187 ? -15.625 -1.251 17.859 1 98.19 187 PHE B N 1
ATOM 3318 C CA . PHE B 1 187 ? -15.5 -1.929 16.578 1 98.19 187 PHE B CA 1
ATOM 3319 C C . PHE B 1 187 ? -16.484 -3.086 16.469 1 98.19 187 PHE B C 1
ATOM 3321 O O . PHE B 1 187 ? -16.969 -3.586 17.5 1 98.19 187 PHE B O 1
ATOM 3328 N N . ARG B 1 188 ? -16.797 -3.393 15.219 1 97.12 188 ARG B N 1
ATOM 3329 C CA . ARG B 1 188 ? -17.609 -4.59 15.016 1 97.12 188 ARG B CA 1
ATOM 3330 C C . ARG B 1 188 ? -16.922 -5.816 15.602 1 97.12 188 ARG B C 1
ATOM 3332 O O . ARG B 1 188 ? -17.562 -6.648 16.25 1 97.12 188 ARG B O 1
ATOM 3339 N N . TRP B 1 189 ? -15.641 -5.984 15.344 1 96.75 189 TRP B N 1
ATOM 3340 C CA . TRP B 1 189 ? -14.82 -7.039 15.922 1 96.75 189 TRP B CA 1
ATOM 3341 C C . TRP B 1 189 ? -13.758 -6.449 16.844 1 96.75 189 TRP B C 1
ATOM 3343 O O . TRP B 1 189 ? -12.703 -6 16.391 1 96.75 189 TRP B O 1
ATOM 3353 N N . ASN B 1 190 ? -14.016 -6.5 18.141 1 98.25 190 ASN B N 1
ATOM 3354 C CA . ASN B 1 190 ? -13.109 -5.969 19.156 1 98.25 190 ASN B CA 1
ATOM 3355 C C . ASN B 1 190 ? -12.07 -7.008 19.578 1 98.25 190 ASN B C 1
ATOM 3357 O O . ASN B 1 190 ? -12.297 -8.211 19.438 1 98.25 190 ASN B O 1
ATOM 3361 N N . LEU B 1 191 ? -10.977 -6.465 20 1 97.81 191 LEU B N 1
ATOM 3362 C CA . LEU B 1 191 ? -9.953 -7.285 20.625 1 97.81 191 LEU B CA 1
ATOM 3363 C C . LEU B 1 191 ? -9.828 -6.957 22.109 1 97.81 191 LEU B C 1
ATOM 3365 O O . LEU B 1 191 ? -9.898 -5.793 22.5 1 97.81 191 LEU B O 1
ATOM 3369 N N . ASP B 1 192 ? -9.789 -7.914 22.891 1 98.19 192 ASP B N 1
ATOM 3370 C CA . ASP B 1 192 ? -9.484 -7.793 24.312 1 98.19 192 ASP B CA 1
ATOM 3371 C C . ASP B 1 192 ? -8.094 -8.336 24.625 1 98.19 192 ASP B C 1
ATOM 3373 O O . ASP B 1 192 ? -7.949 -9.453 25.109 1 98.19 192 ASP B O 1
ATOM 3377 N N . TRP B 1 193 ? -7.199 -7.465 24.422 1 97.62 193 TRP B N 1
ATOM 3378 C CA . TRP B 1 193 ? -5.773 -7.758 24.531 1 97.62 193 TRP B CA 1
ATOM 3379 C C . TRP B 1 193 ? -5.402 -8.984 23.719 1 97.62 193 TRP B C 1
ATOM 3381 O O . TRP B 1 193 ? -4.715 -9.883 24.203 1 97.62 193 TRP B O 1
ATOM 3391 N N . GLY B 1 194 ? -5.977 -8.969 22.578 1 97.06 194 GLY B N 1
ATOM 3392 C CA . GLY B 1 194 ? -5.594 -9.93 21.562 1 97.06 194 GLY B CA 1
ATOM 3393 C C . GLY B 1 194 ? -4.371 -9.508 20.766 1 97.06 194 GLY B C 1
ATOM 3394 O O . GLY B 1 194 ? -4.004 -8.328 20.766 1 97.06 194 GLY B O 1
ATOM 3395 N N . THR B 1 195 ? -3.688 -10.492 20.141 1 97.88 195 THR B N 1
ATOM 3396 C CA . THR B 1 195 ? -2.455 -10.195 19.422 1 97.88 195 THR B CA 1
ATOM 3397 C C . THR B 1 195 ? -2.686 -10.242 17.906 1 97.88 195 THR B C 1
ATOM 3399 O O . THR B 1 195 ? -3.26 -11.203 17.391 1 97.88 195 THR B O 1
ATOM 3402 N N . LEU B 1 196 ? -2.363 -9.188 17.25 1 97.81 196 LEU B N 1
ATOM 3403 C CA . LEU B 1 196 ? -2.314 -9.148 15.789 1 97.81 196 LEU B CA 1
ATOM 3404 C C . LEU B 1 196 ? -0.898 -9.398 15.289 1 97.81 196 LEU B C 1
ATOM 3406 O O . LEU B 1 196 ? 0.06 -8.805 15.789 1 97.81 196 LEU B O 1
ATOM 3410 N N . THR B 1 197 ? -0.757 -10.344 14.328 1 97.62 197 THR B N 1
ATOM 3411 C CA . THR B 1 197 ? 0.539 -10.727 13.773 1 97.62 197 THR B CA 1
ATOM 3412 C C . THR B 1 197 ? 0.44 -10.953 12.273 1 97.62 197 THR B C 1
ATOM 3414 O O . THR B 1 197 ? -0.35 -11.789 11.82 1 97.62 197 THR B O 1
ATOM 3417 N N . MET B 1 198 ? 1.287 -10.227 11.523 1 97.5 198 MET B N 1
ATOM 3418 C CA . MET B 1 198 ? 1.354 -10.523 10.094 1 97.5 198 MET B CA 1
ATOM 3419 C C . MET B 1 198 ? 1.687 -12 9.859 1 97.5 198 MET B C 1
ATOM 3421 O O . MET B 1 198 ? 2.555 -12.555 10.531 1 97.5 198 MET B O 1
ATOM 3425 N N . GLY B 1 199 ? 1.01 -12.625 8.93 1 96 199 GLY B N 1
ATOM 3426 C CA . GLY B 1 199 ? 1.236 -14.023 8.633 1 96 199 GLY B CA 1
ATOM 3427 C C . GLY B 1 199 ? 0.41 -14.961 9.5 1 96 199 GLY B C 1
ATOM 3428 O O . GLY B 1 199 ? 0.368 -16.172 9.258 1 96 199 GLY B O 1
ATOM 3429 N N . GLU B 1 200 ? -0.264 -14.445 10.516 1 95.44 200 GLU B N 1
ATOM 3430 C CA . GLU B 1 200 ? -1.089 -15.25 11.414 1 95.44 200 GLU B CA 1
ATOM 3431 C C . GLU B 1 200 ? -2.506 -14.688 11.516 1 95.44 200 GLU B C 1
ATOM 3433 O O . GLU B 1 200 ? -3.449 -15.273 10.977 1 95.44 200 GLU B O 1
ATOM 3438 N N . PHE B 1 201 ? -2.607 -13.484 12.023 1 95.38 201 PHE B N 1
ATOM 3439 C CA . PHE B 1 201 ? -3.914 -12.875 12.227 1 95.38 201 PHE B CA 1
ATOM 3440 C C . PHE B 1 201 ? -3.803 -11.352 12.219 1 95.38 201 PHE B C 1
ATOM 3442 O O . PHE B 1 201 ? -3.033 -10.781 13 1 95.38 201 PHE B O 1
ATOM 3449 N N . ILE B 1 202 ? -4.59 -10.703 11.312 1 96 202 ILE B N 1
ATOM 3450 C CA . ILE B 1 202 ? -4.621 -9.242 11.297 1 96 202 ILE B CA 1
ATOM 3451 C C . ILE B 1 202 ? -6.07 -8.758 11.273 1 96 202 ILE B C 1
ATOM 3453 O O . ILE B 1 202 ? -6.992 -9.555 11.07 1 96 202 ILE B O 1
ATOM 3457 N N . SER B 1 203 ? -6.277 -7.531 11.57 1 96.56 203 SER B N 1
ATOM 3458 C CA . SER B 1 203 ? -7.602 -6.922 11.523 1 96.56 203 SER B CA 1
ATOM 3459 C C . SER B 1 203 ? -7.793 -6.113 10.25 1 96.56 203 SER B C 1
ATOM 3461 O O . SER B 1 203 ? -7.664 -4.887 10.258 1 96.56 203 SER B O 1
ATOM 3463 N N . SER B 1 204 ? -8.023 -6.805 9.195 1 95.44 204 SER B N 1
ATOM 3464 C CA . SER B 1 204 ? -8.422 -6.172 7.941 1 95.44 204 SER B CA 1
ATOM 3465 C C . SER B 1 204 ? -9.93 -6.254 7.734 1 95.44 204 SER B C 1
ATOM 3467 O O . SER B 1 204 ? -10.578 -7.18 8.227 1 95.44 204 SER B O 1
ATOM 3469 N N . SER B 1 205 ? -10.5 -5.316 7.066 1 93.75 205 SER B N 1
ATOM 3470 C CA . SER B 1 205 ? -11.922 -5.266 6.754 1 93.75 205 SER B CA 1
ATOM 3471 C C . SER B 1 205 ? -12.766 -5.238 8.023 1 93.75 205 SER B C 1
ATOM 3473 O O . SER B 1 205 ? -13.828 -5.867 8.086 1 93.75 205 SER B O 1
ATOM 3475 N N . ASN B 1 206 ? -12.203 -4.68 9.125 1 96.12 206 ASN B N 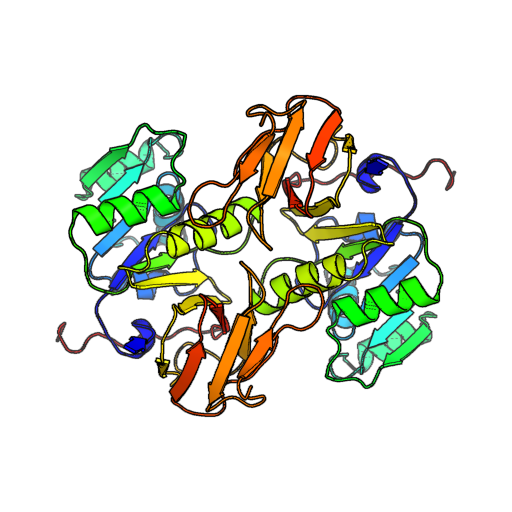1
ATOM 3476 C CA . ASN B 1 206 ? -13 -4.395 10.305 1 96.12 206 ASN B CA 1
ATOM 3477 C C . ASN B 1 206 ? -13.992 -3.262 10.055 1 96.12 206 ASN B C 1
ATOM 3479 O O . ASN B 1 206 ? -14.102 -2.764 8.938 1 96.12 206 ASN B O 1
ATOM 3483 N N . GLU B 1 207 ? -14.766 -2.947 11.086 1 97.19 207 GLU B N 1
ATOM 3484 C CA . GLU B 1 207 ? -15.742 -1.873 10.945 1 97.19 207 GLU B CA 1
ATOM 3485 C C . GLU B 1 207 ? -15.844 -1.049 12.227 1 97.19 207 GLU B C 1
ATOM 3487 O O . GLU B 1 207 ? -15.852 -1.603 13.328 1 97.19 207 GLU B O 1
ATOM 3492 N N . VAL B 1 208 ? -15.805 0.242 11.969 1 97.56 208 VAL B N 1
ATOM 3493 C CA . VAL B 1 208 ? -16.156 1.102 13.094 1 97.56 208 VAL B CA 1
ATOM 3494 C C . VAL B 1 208 ? -17.656 0.997 13.375 1 97.56 208 VAL B C 1
ATOM 3496 O O . VAL B 1 208 ? -18.469 1.082 12.453 1 97.56 208 VAL B O 1
ATOM 3499 N N . ALA B 1 209 ? -18.062 0.867 14.609 1 97.25 209 ALA B N 1
ATOM 3500 C CA . ALA B 1 209 ? -19.453 0.662 14.984 1 97.25 209 ALA B CA 1
ATOM 3501 C C . ALA B 1 209 ? -19.938 1.743 15.953 1 97.25 209 ALA B C 1
ATOM 3503 O O . ALA B 1 209 ? -21 1.616 16.562 1 97.25 209 ALA B O 1
ATOM 3504 N N . ALA B 1 210 ? -19.172 2.74 16.188 1 96.06 210 ALA B N 1
ATOM 3505 C CA . ALA B 1 210 ? -19.469 3.865 17.062 1 96.06 210 ALA B CA 1
ATOM 3506 C C . ALA B 1 210 ? -18.875 5.16 16.531 1 96.06 210 ALA B C 1
ATOM 3508 O O . ALA B 1 210 ? -17.969 5.129 15.688 1 96.06 210 ALA B O 1
ATOM 3509 N N . PRO B 1 211 ? -19.375 6.285 16.969 1 94.31 211 PRO B N 1
ATOM 3510 C CA . PRO B 1 211 ? -18.828 7.562 16.5 1 94.31 211 PRO B CA 1
ATOM 3511 C C . PRO B 1 211 ? -17.406 7.816 17 1 94.31 211 PRO B C 1
ATOM 3513 O O . PRO B 1 211 ? -16.734 8.727 16.516 1 94.31 211 PRO B O 1
ATOM 3516 N N . GLU B 1 212 ? -17.141 7.074 17.984 1 96.06 212 GLU B N 1
ATOM 3517 C CA . GLU B 1 212 ? -15.781 7.078 18.516 1 96.06 212 GLU B CA 1
ATOM 3518 C C . GLU B 1 212 ? -15.312 5.664 18.859 1 96.06 212 GLU B C 1
ATOM 3520 O O . GLU B 1 212 ? -16.094 4.855 19.375 1 96.06 212 GLU B O 1
ATOM 3525 N N . VAL B 1 213 ? -14.031 5.445 18.5 1 98.25 213 VAL B N 1
ATOM 3526 C CA . VAL B 1 213 ? -13.461 4.145 18.844 1 98.25 213 VAL B CA 1
ATOM 3527 C C . VAL B 1 213 ? -12.219 4.336 19.703 1 98.25 213 VAL B C 1
ATOM 3529 O O . VAL B 1 213 ? -11.625 5.418 19.719 1 98.25 213 VAL B O 1
ATOM 3532 N N . SER B 1 214 ? -11.898 3.287 20.453 1 98.62 214 SER B N 1
ATOM 3533 C CA . SER B 1 214 ? -10.719 3.344 21.312 1 98.62 214 SER B CA 1
ATOM 3534 C C . SER B 1 214 ? -9.75 2.205 21 1 98.62 214 SER B C 1
ATOM 3536 O O . SER B 1 214 ? -10.172 1.076 20.75 1 98.62 214 SER B O 1
ATOM 3538 N N . ILE B 1 215 ? -8.523 2.539 20.984 1 98.75 215 ILE B N 1
ATOM 3539 C CA . ILE B 1 215 ? -7.43 1.586 20.812 1 98.75 215 ILE B CA 1
ATOM 3540 C C . ILE B 1 215 ? -6.43 1.731 21.953 1 98.75 215 ILE B C 1
ATOM 3542 O O . ILE B 1 215 ? -5.895 2.816 22.188 1 98.75 215 ILE B O 1
ATOM 3546 N N . GLU B 1 216 ? -6.254 0.746 22.688 1 98.75 216 GLU B N 1
ATOM 3547 C CA . GLU B 1 216 ? -5.195 0.658 23.688 1 98.75 216 GLU B CA 1
ATOM 3548 C C . GLU B 1 216 ? -4.121 -0.343 23.266 1 98.75 216 GLU B C 1
ATOM 3550 O O . GLU B 1 216 ? -4.406 -1.531 23.094 1 98.75 216 GLU B O 1
ATOM 3555 N N . THR B 1 217 ? -2.922 0.12 23.078 1 98.25 217 THR B N 1
ATOM 3556 C CA . THR B 1 217 ? -1.889 -0.737 22.5 1 98.25 217 THR B CA 1
ATOM 3557 C C . THR B 1 217 ? -0.565 -0.552 23.234 1 98.25 217 THR B C 1
ATOM 3559 O O . THR B 1 217 ? -0.304 0.515 23.797 1 98.25 217 THR B O 1
ATOM 3562 N N . ARG B 1 218 ? 0.268 -1.562 23.234 1 95.06 218 ARG B N 1
ATOM 3563 C CA . ARG B 1 218 ? 1.583 -1.524 23.859 1 95.06 218 ARG B CA 1
ATOM 3564 C C . ARG B 1 218 ? 2.67 -1.198 22.844 1 95.06 218 ARG B C 1
ATOM 3566 O O . ARG B 1 218 ? 3.779 -0.807 23.219 1 95.06 218 ARG B O 1
ATOM 3573 N N . ASP B 1 219 ? 2.418 -1.413 21.594 1 97.19 219 ASP B N 1
ATOM 3574 C CA . ASP B 1 219 ? 3.311 -1.128 20.469 1 97.19 219 ASP B CA 1
ATOM 3575 C C . ASP B 1 219 ? 2.588 -0.343 19.375 1 97.19 219 ASP B C 1
ATOM 3577 O O . ASP B 1 219 ? 1.357 -0.34 19.328 1 97.19 219 ASP B O 1
ATOM 3581 N N . PRO B 1 220 ? 3.348 0.354 18.562 1 98 220 PRO B N 1
ATOM 3582 C CA . PRO B 1 220 ? 2.678 1.087 17.484 1 98 220 PRO B CA 1
ATOM 3583 C C . PRO B 1 220 ? 1.868 0.176 16.562 1 98 220 PRO B C 1
ATOM 3585 O O . PRO B 1 220 ? 2.311 -0.93 16.234 1 98 220 PRO B O 1
ATOM 3588 N N . ILE B 1 221 ? 0.673 0.588 16.219 1 98.62 221 ILE B N 1
ATOM 3589 C CA . ILE B 1 221 ? -0.2 -0.122 15.289 1 98.62 221 ILE B CA 1
ATOM 3590 C C . ILE B 1 221 ? -0.649 0.824 14.18 1 98.62 221 ILE B C 1
ATOM 3592 O O . ILE B 1 221 ? -0.86 2.016 14.422 1 98.62 221 ILE B O 1
ATOM 3596 N N . PHE B 1 222 ? -0.696 0.343 12.969 1 98.81 222 PHE B N 1
ATOM 3597 C CA . PHE B 1 222 ? -1.076 1.168 11.828 1 98.81 222 PHE B CA 1
ATOM 3598 C C . PHE B 1 222 ? -2.582 1.121 11.602 1 98.81 222 PHE B C 1
ATOM 3600 O O . PHE B 1 222 ? -3.139 0.059 11.312 1 98.81 222 PHE B O 1
ATOM 3607 N N . TRP B 1 223 ? -3.242 2.256 11.734 1 98.62 223 TRP B N 1
ATOM 3608 C CA . TRP B 1 223 ? -4.68 2.428 11.57 1 98.62 223 TRP B CA 1
ATOM 3609 C C . TRP B 1 223 ? -5.012 2.926 10.164 1 98.62 223 TRP B C 1
ATOM 3611 O O . TRP B 1 223 ? -4.363 3.844 9.656 1 98.62 223 TRP B O 1
ATOM 3621 N N . THR B 1 224 ? -6.043 2.338 9.555 1 98.69 224 THR B N 1
ATOM 3622 C CA . THR B 1 224 ? -6.527 2.814 8.266 1 98.69 224 THR B CA 1
ATOM 3623 C C . THR B 1 224 ? -8.047 2.742 8.195 1 98.69 224 THR B C 1
ATOM 3625 O O . THR B 1 224 ? -8.656 1.788 8.695 1 98.69 224 THR B O 1
ATOM 3628 N N . ILE B 1 225 ? -8.656 3.748 7.66 1 98.5 225 ILE B N 1
ATOM 3629 C CA . ILE B 1 225 ? -10.102 3.77 7.457 1 98.5 225 ILE B CA 1
ATOM 3630 C C . ILE B 1 225 ? -10.414 4.223 6.035 1 98.5 225 ILE B C 1
ATOM 3632 O O . ILE B 1 225 ? -9.742 5.098 5.488 1 98.5 225 ILE B O 1
ATOM 3636 N N . GLN B 1 226 ? -11.422 3.633 5.484 1 98.25 226 GLN B N 1
ATOM 3637 C CA . GLN B 1 226 ? -11.75 3.863 4.082 1 98.25 226 GLN B CA 1
ATOM 3638 C C . GLN B 1 226 ? -12.383 5.238 3.883 1 98.25 226 GLN B C 1
ATOM 3640 O O . GLN B 1 226 ? -13.289 5.629 4.621 1 98.25 226 GLN B O 1
ATOM 3645 N N . ALA B 1 227 ? -11.867 5.949 2.938 1 97.5 227 ALA B N 1
ATOM 3646 C CA . ALA B 1 227 ? -12.469 7.215 2.527 1 97.5 227 ALA B CA 1
ATOM 3647 C C . ALA B 1 227 ? -13.75 6.984 1.733 1 97.5 227 ALA B C 1
ATOM 3649 O O . ALA B 1 227 ? -13.852 6.023 0.967 1 97.5 227 ALA B O 1
ATOM 3650 N N . LYS B 1 228 ? -14.68 7.887 1.9 1 95.81 228 LYS B N 1
ATOM 3651 C CA . LYS B 1 228 ? -15.859 7.867 1.039 1 95.81 228 LYS B CA 1
ATOM 3652 C C . LYS B 1 228 ? -15.5 8.281 -0.386 1 95.81 228 LYS B C 1
ATOM 3654 O O . LYS B 1 228 ? -14.516 8.984 -0.607 1 95.81 228 LYS B O 1
ATOM 3659 N N . LYS B 1 229 ? -16.344 7.84 -1.255 1 90.19 229 LYS B N 1
ATOM 3660 C CA . LYS B 1 229 ? -16.141 8.227 -2.648 1 90.19 229 LYS B CA 1
ATOM 3661 C C . LYS B 1 229 ? -16.188 9.742 -2.812 1 90.19 229 LYS B C 1
ATOM 3663 O O . LYS B 1 229 ? -15.422 10.312 -3.59 1 90.19 229 LYS B O 1
ATOM 3668 N N . VAL B 1 230 ? -17.078 10.344 -2.082 1 85.56 230 VAL B N 1
ATOM 3669 C CA . VAL B 1 230 ? -17.188 11.797 -2.039 1 85.56 230 VAL B CA 1
ATOM 3670 C C . VAL B 1 230 ? -16.766 12.305 -0.659 1 85.56 230 VAL B C 1
ATOM 3672 O O . VAL B 1 230 ? -17.453 12.039 0.336 1 85.56 230 VAL B O 1
ATOM 3675 N N . VAL B 1 231 ? -15.688 13.023 -0.653 1 86.06 231 VAL B N 1
ATOM 3676 C CA . VAL B 1 231 ? -15.156 13.539 0.605 1 86.06 231 VAL B CA 1
ATOM 3677 C C . VAL B 1 231 ? -15.555 15.008 0.772 1 86.06 231 VAL B C 1
ATOM 3679 O O . VAL B 1 231 ? -15.18 15.852 -0.04 1 86.06 231 VAL B O 1
ATOM 3682 N N . GLU B 1 232 ? -16.297 15.242 1.763 1 83.94 232 GLU B N 1
ATOM 3683 C CA . GLU B 1 232 ? -16.719 16.594 2.107 1 83.94 232 GLU B CA 1
ATOM 3684 C C . GLU B 1 232 ? -15.891 17.156 3.252 1 83.94 232 GLU B C 1
ATOM 3686 O O . GLU B 1 232 ? -15.586 16.453 4.215 1 83.94 232 GLU B O 1
ATOM 3691 N N . ILE B 1 233 ? -15.531 18.328 3.115 1 85.81 233 ILE B N 1
ATOM 3692 C CA . ILE B 1 233 ? -14.68 18.953 4.121 1 85.81 233 ILE B CA 1
ATOM 3693 C C . ILE B 1 233 ? -15.508 19.938 4.949 1 85.81 233 ILE B C 1
ATOM 3695 O O . ILE B 1 233 ? -16.281 20.719 4.398 1 85.81 233 ILE B O 1
ATOM 3699 N N . GLN B 1 234 ? -15.312 19.828 6.203 1 82.19 234 GLN B N 1
ATOM 3700 C CA . GLN B 1 234 ? -15.938 20.797 7.094 1 82.19 234 GLN B CA 1
ATOM 3701 C C . GLN B 1 234 ? -15.062 22.031 7.262 1 82.19 234 GLN B C 1
ATOM 3703 O O . GLN B 1 234 ? -13.852 21.922 7.461 1 82.19 234 GLN B O 1
ATOM 3708 N N . LYS B 1 235 ? -15.695 23.219 7.031 1 74.5 235 LYS B N 1
ATOM 3709 C CA . LYS B 1 235 ? -14.969 24.484 7.125 1 74.5 235 LYS B CA 1
ATOM 3710 C C . LYS B 1 235 ? -14.633 24.812 8.57 1 74.5 235 LYS B C 1
ATOM 3712 O O . LYS B 1 235 ? -15.414 24.531 9.484 1 74.5 235 LYS B O 1
ATOM 3717 N N . SER B 1 236 ? -13.305 25.062 8.766 1 64.56 236 SER B N 1
ATOM 3718 C CA . SER B 1 236 ? -12.844 25.453 10.094 1 64.56 236 SER B CA 1
ATOM 3719 C C . SER B 1 236 ? -13.617 26.672 10.602 1 64.56 236 SER B C 1
ATOM 3721 O O . SER B 1 236 ? -14.023 27.531 9.82 1 64.56 236 SER B O 1
ATOM 3723 N N . LYS B 1 237 ? -14.359 26.578 11.781 1 54.22 237 LYS B N 1
ATOM 3724 C CA . LYS B 1 237 ? -15.039 27.719 12.383 1 54.22 237 LYS B CA 1
ATOM 3725 C C . LYS B 1 237 ? -14.125 28.938 12.453 1 54.22 237 LYS B C 1
ATOM 3727 O O . LYS B 1 237 ? -14.578 30.047 12.703 1 54.22 237 LYS B O 1
ATOM 3732 N N . GLN B 1 238 ? -12.883 28.781 12.594 1 46.25 238 GLN B N 1
ATOM 3733 C CA . GLN B 1 238 ? -12.094 29.984 12.805 1 46.25 238 GLN B CA 1
ATOM 3734 C C . GLN B 1 238 ? -11.961 30.797 11.516 1 46.25 238 GLN B C 1
ATOM 3736 O O . GLN B 1 238 ? -11.516 31.938 11.531 1 46.25 238 GLN B O 1
ATOM 3741 N N . GLN B 1 239 ? -12 30.188 10.398 1 43.28 239 GLN B N 1
ATOM 3742 C CA . GLN B 1 239 ? -11.906 31.031 9.219 1 43.28 239 GLN B CA 1
ATOM 3743 C C . GLN B 1 239 ? -13.227 31.75 8.945 1 43.28 239 GLN B C 1
ATOM 3745 O O . GLN B 1 239 ? -13.406 32.375 7.891 1 43.28 239 GLN B O 1
ATOM 3750 N N . LYS B 1 240 ? -14.211 31.734 9.82 1 37.09 240 LYS B N 1
ATOM 3751 C CA . LYS B 1 240 ? -15.25 32.75 9.711 1 37.09 240 LYS B CA 1
ATOM 3752 C C . LYS B 1 240 ? -14.797 34.062 10.344 1 37.09 240 LYS B C 1
ATOM 3754 O O . LYS B 1 240 ? -14.164 34.062 11.398 1 37.09 240 LYS B O 1
#

Solvent-accessible surface area (backbone atoms only — not comparable to full-atom values): 24379 Å² total; per-residue (Å²): 87,78,47,66,56,38,46,65,69,20,47,67,29,33,33,33,34,34,72,41,68,65,30,90,52,41,67,66,48,60,74,66,31,76,40,35,36,22,30,32,34,6,45,45,46,51,51,51,54,38,54,72,65,68,43,85,78,71,85,63,45,52,32,38,36,32,66,55,77,64,36,47,67,70,52,52,53,51,37,48,74,67,64,26,41,77,45,81,44,89,50,93,86,53,51,66,54,42,52,54,51,49,53,39,50,75,68,63,60,78,56,39,35,37,34,33,18,38,51,56,68,44,58,41,57,26,49,44,40,57,24,41,51,58,55,34,81,91,54,51,51,35,39,24,36,60,26,30,45,27,35,77,42,62,58,44,56,35,34,39,57,43,78,48,64,32,31,51,47,42,23,22,48,42,31,54,51,36,74,29,50,26,31,40,43,41,38,71,74,58,34,82,62,36,69,28,25,73,45,78,40,68,42,49,77,34,32,55,66,39,56,48,30,38,43,33,29,75,42,65,33,38,37,36,33,27,33,31,93,66,57,57,70,43,72,40,72,75,81,104,87,80,44,66,55,38,47,66,69,19,48,67,28,32,34,31,35,35,72,42,67,66,31,89,51,42,67,64,50,59,74,65,32,75,39,36,35,21,29,30,34,7,44,45,46,53,52,50,52,38,55,71,67,66,43,86,78,72,85,65,44,53,32,37,37,32,67,55,78,62,37,49,67,69,52,52,52,51,36,49,75,68,64,26,41,80,47,81,42,89,50,91,85,53,50,66,54,40,51,54,50,48,52,41,51,75,69,63,60,77,56,39,34,38,35,34,19,37,51,58,69,44,57,39,57,27,52,45,39,58,24,43,52,58,56,34,80,91,54,51,52,35,38,25,36,60,27,30,44,27,35,76,44,61,58,43,58,35,36,38,56,42,79,49,65,34,31,51,47,43,22,23,47,43,31,54,52,38,74,27,50,25,31,41,43,40,39,71,75,59,35,83,62,38,69,28,26,73,46,77,40,68,42,51,78,34,32,55,68,38,55,49,32,38,42,34,28,75,42,67,33,39,37,34,33,27,34,29,93,66,57,56,69,42,73,40,72,76,81,104

Organism: Trichomonas vaginalis (strain ATCC PRA-98 / G3) (NCBI:txid412133)

Sequence (480 aa):
MIVSNPLEQGLPFAAVALNNSLPKYFDSVWKNANIRVCVDGGSNRVLDYFVGKKEKKFLSPDVIVGDLQSIRPEVQHEFESTGSQIVKINNSQVTDAEKAINLLSDMKYKNTILLLGAFGGRFDQTAAMIHAALARPDMNIILADDSNFSHWVFPGKTKILTPQICTTHVCGLIPLLKPVCLKTEGFRWNLDWGTLTMGEFISSSNEVAAPEVSIETRDPIFWTIQAKKVVEIQKSKQQKMIVSNPLEQGLPFAAVALNNSLPKYFDSVWKNANIRVCVDGGSNRVLDYFVGKKEKKFLSPDVIVGDLQSIRPEVQHEFESTGSQIVKINNSQVTDAEKAINLLSDMKYKNTILLLGAFGGRFDQTAAMIHAALARPDMNIILADDSNFSHWVFPGKTKILTPQICTTHVCGLIPLLKPVCLKTEGFRWNLDWGTLTMGEFISSSNEVAAPEVSIETRDPIFWTIQAKKVVEIQKSKQQK

Radius of gyration: 22.41 Å; Cα contacts (8 Å, |Δi|>4): 1150; chains: 2; bounding box: 53×63×54 Å

Secondary structure (DSSP, 8-state):
-EE--HHHHT--EEEEE-SSPPPTTHHHHHHH-SEEEEETTHHHHHHHHHHHTT-S--PPPSEEEE--SSS-HHHHHHHHHTT-EEEE---TTS-HHHHHHHHHHHTT--SEEEEET-SSS-HHHHHHHHHHHHT-TTS-EEEE-SSEEEEEE-SEEEEEE---SSEEEEEEEE-SSS-EEEEEESBSS--EEEEEBTTTB-EEEEEB-SSEEEEEESS-EEEEEEEPSS---PPPGGG-/-EE--HHHHT--EEEEE-SSPPPTTHHHHHHH-SEEEEETTHHHHHHHHHHHTT-S--PPPSEEEE--SSS-HHHHHHHHHTT-EEEE---TTS-HHHHHHHHHHHTT--SEEEEET-SSS-HHHHHHHHHHHHT-TTS-EEEE-SSEEEEEE-SEEEEEE---SSEEEEEEEE-SSS-EEEEEESBSS--EEEEEBTTTB-EEEEEB-SSEEEEEESS-EEEEEEEPSS---PPPGGG-

InterPro domains:
  IPR006282 Thiamin pyrophosphokinase [TIGR01378] (17-225)
  IPR006282 Thiamin pyrophosphokinase [cd07995] (14-226)
  IPR007371 Thiamin pyrophosphokinase, catalytic domain [PF04263] (26-142)
  IPR007373 Thiamin pyrophosphokinase, thiamin-binding domain [PF04265] (158-221)
  IPR007373 Thiamin pyrophosphokinase, thiamin-binding domain [SM00983] (156-221)
  IPR036371 Thiamin pyrophosphokinase, thiamin-binding domain superfamily [SSF63862] (148-232)
  IPR036759 Thiamin pyrophosphokinase, catalytic domain superfamily [G3DSA:3.40.50.10240] (11-229)
  IPR036759 Thiamin pyrophosphokinase, catalytic domain superfamily [SSF63999] (10-142)

Nearest PDB structures (foldseek):
  2f17-assembly1_A  TM=8.992E-01  e=1.082E-23  Mus musculus
  3s4y-assembly1_A  TM=8.816E-01  e=3.780E-23  Homo sapiens
  3lm8-assembly1_A  TM=8.105E-01  e=8.357E-16  Bacillus subtilis
  3lm8-assembly5_C  TM=8.196E-01  e=8.031E-15  Bacillus subtilis
  3k94-assembly1_A  TM=8.091E-01  e=3.930E-15  Geobacillus thermodenitrificans NG80-2

Foldseek 3Di:
DEDEDCQVVQHEEEEEFELADFAPCNQVCQVQHPAYEYEQNSLVNVVCVCVVVVNPDDDAGQEYEEQNPRPDPVSVVVRVVVHHHYHYDPDPVAARLLRVVVVCVVVVPADEYEYGRLDDDDVVSVVSNQVNQVVCPNHHYWYDHLWKTKHKDAAAKYKYFAQPQFFAFWKWKADPDAWKFKFKPQKPDTDDRDIAGPVPHTGGRIGGRDRMMMMHIHGMIMMMTTTDNDGHGDHRVVVD/DEDEDCQVVQHEEEEEFELADFAPCNQVCQVQHPAYEYEQNSLVNVVCVCVVVVNPDGDAGQEYEEQNPRPDPVSVVVRVVVHHHYHHDPDPVAASLLRVVVVCVVVVPADEYEYGRLDDDDVVSVVSNQVNQVVCPNHHYWYDHLWKTKHKDAAAKYKYFAQPQFFAFWKWKADPDAWKFKFKPQKPDTDDRDIAGPVPHTGGRIGGRDRMMMMHIHGMIMMMTTTDNDGHGDHRVVVD

pLDDT: mean 92.64, std 8.9, range [36.22, 98.81]